Protein 1NLQ (pdb70)

Radius of gyration: 21.43 Å; Cα contacts (8 Å, |Δi|>4): 1561; chains: 5; bounding box: 57×50×55 Å

CATH classification: 2.60.120.340

Sequence (490 aa):
EESFYGVTLTAESDSVTWDVDEDYARGQKLVIKQILLGAEAKENEFNVVEVNTPKDSVQIPIAVLKAGETRAVNPDVEFYESKVTFKLIKGSGPVYIHGHNIKDDESFYGVTLTAESDSVTWDVRGQKLVIKQILLGAEAKENEFNVVEVNTPKDSVQIPIAVLKAGETRAVNPDVEFYESKVTFKLIKGSGPVYIHGHNIKESFYGVTLTAESDSVTWDVGQKLVIKQILLGAEAKENEFNVVEVNTPKDSVQIPIAVLKAGETRAVNPDVEFYESKVTFKLIKGSGPVYIHGHNIKESFYGVTLTAESDSVTWDGQKLVIKQILLGAEAKENEFNVVEVNTPKDSVQIPIAVLKAGETRAVNPDVEFYESKVTFKLIKGSGPVYIHGHNIESFYGVTLTAESDSVTWDVARGQKLVIKQILLGAEAKENEFNVVEVNTPKDSVQIPIAVLKAGETRAVNPDVEFYESKVTFKLIKGSGPVYIHGHNIK

InterPro domains:
  IPR004301 Nucleoplasmin family [PTHR22747] (3-138)
  IPR024057 Nucleoplasmin core domain [PF03066] (4-104)
  IPR036824 Nucleoplasmin core domain superfamily [SSF69203] (4-105)

Secondary structure (DSSP, 8-state):
-EEEEEEEE-STT-EEEE-TTSS--S--EEEEEEEEE-TTSPBT-EEEEEEEEGGGTEEEEEEEEEBTTBSEE---EEEESS-EEEEEEES---EEEEEEEE---/-EEEEEEE-STT-EEEE-----EEEEEEEEE-TTSPBT-EEEEEEEETGGGEEEEEEEEEBTTB-EE---EEEESS-EEEEEEES---EEEEEEEE-/-EEEEEEE-SSS-EEEE----EEEEEEEEE-TTSPBT-EEEEEEEEGGGTEEEEEEEEEBTTB-EE---EEE-SS-EEEEEEES---EEEEEEEE-/-EEEEEEE-STT-EEEE---EEEEEEEEE-TTSPTT-EEEEEEEETTTTEEEEEEEEETTTBSEE---EEEESS-EEEEEEES---EEEEEEE-/-EEEEEEE-STT-EEEE---TT-EEEEEEEEE-TTSPBT-EEEEEEEEGGGTEEEEEEEEEBTTBSEE---EEEES--EEEEEEES---EEEEEEEE-

Foldseek 3Di:
DKDKDKDKAFPVRFKDKDQVPPDDAFWKKWWWFKKFFDPPFDAAWWWWKWKDWVVVRGTGTQDIAGHPPHGMDTNRDMDINTMMMIGGPTGGTTMMIITMGGDHD/DFKDKDWAFPVRFKDKDQCPFKKWWWFKKFFDPPFDAQFWWWKWKAWPVVGGTGTQDIAHHPPHGMDTSRDMDTNTMMMIGRPGGGTGMMIITGMDD/DFKDKDKAFQVRFKDKDADCKKWWWFKKFWDPPFDAQFWWWKWKAAPVVGDTGTQDIAGHPPHGMDTSRDMDSGGMMMIGRPGGGTGMMIITDMDD/DFKDKDWAFQVRFKDKDPCKKWWWFKKFFDPPFDAQFWWWKWKAWVVVGDTGTQDIAHHPPHGMDTSRDMDRPTMMMIGRPGGGTGMMIITTMD/DWKDKDKAFQVRFKDKDDDAPFKKWWWFKKFWDPPFDAQFWWWKWKDWPVVPDIGTQDIAHHPPHGMDTSRDMDTGTMMMIGGPGGGTTMMIITTMDD

GO terms:
  GO:0035041 sperm DNA decondensation (P, IDA)
  GO:0005634 nucleus (C, IDA)
  GO:0005705 polytene chromosome interband (C, IDA)
  GO:0005730 nucleolus (C, IDA)
  GO:0005737 cytoplasm (C, IDA)
  GO:0042393 histone binding (F, IDA)
  GO:0006338 chromatin remodeling (P, IDA)
  GO:0042393 histone binding (F, TAS)
  GO:0005654 nucleoplasm (C, HDA)
  GO:0005515 protein binding (F, IPI)

Solvent-accessible surface area: 18515 Å² total; per-residue (Å²): 77,59,19,20,18,30,27,54,0,35,49,161,65,45,52,31,65,9,54,41,93,76,132,154,79,104,4,9,33,0,15,0,34,0,0,0,0,0,15,127,7,76,94,107,48,41,0,8,0,21,0,33,1,103,102,43,115,13,130,4,19,0,0,0,0,32,0,49,55,16,7,24,7,50,1,40,0,23,0,49,41,17,104,0,30,0,86,9,80,101,26,49,3,30,0,22,0,1,1,23,15,36,77,67,145,108,36,9,24,15,27,59,0,24,54,146,68,49,59,33,64,17,97,33,119,27,52,36,0,12,0,33,0,0,0,0,0,17,135,8,139,104,108,40,35,0,7,0,19,0,36,8,93,71,104,100,22,127,9,20,0,0,0,0,19,0,48,45,16,8,27,6,48,0,36,0,26,5,72,89,21,99,0,34,0,84,8,79,82,28,47,8,26,0,22,0,0,0,10,18,48,83,48,29,10,27,10,30,55,0,22,55,152,61,47,49,31,64,22,79,150,90,44,43,0,10,0,31,0,0,0,0,0,15,140,8,146,97,106,46,54,0,6,0,22,0,32,0,101,144,29,94,26,130,4,17,0,0,1,0,28,1,48,47,16,8,25,6,46,0,41,0,35,0,107,2,76,110,0,28,0,85,9,60,121,30,52,7,30,0,22,0,0,0,8,21,57,175,136,33,5,21,11,29,56,0,26,62,160,54,69,58,22,71,38,142,93,122,52,0,10,0,32,0,0,0,0,0,24,147,8,127,102,103,28,55,0,4,0,17,0,34,1,77,106,39,100,18,117,5,16,0,0,1,0,20,1,50,48,17,9,25,8,47,0,41,0,30,2,40,116,24,93,0,19,0,82,10,62,97,30,56,7,13,0,20,0,0,0,16,25,76,73,34,8,21,22,26,61,1,32,53,157,68,45,55,39,79,18,88,71,91,220,18,41,28,0,8,0,31,0,0,0,0,0,11,113,9,148,115,100,48,53,0,5,0,27,0,54,0,99,109,32,101,26,115,4,16,0,0,1,0,17,2,54,50,17,12,25,6,45,0,38,0,27,1,59,61,5,116,0,40,0,86,6,63,102,30,57,8,20,0,15,0,0,0,13,22,54,83

B-factor: mean 23.53, std 10.41, range [10.5, 61.67]

Structure (mmCIF, N/CA/C/O backbone):
data_1NLQ
#
_entry.id   1NLQ
#
_cell.length_a   57.608
_cell.length_b   60.089
_cell.length_c   73.426
_cell.angle_alpha   90.00
_cell.angle_beta   90.79
_cell.angle_gamma   90.00
#
_symmetry.space_group_name_H-M   'P 1 21 1'
#
loop_
_entity.id
_entity.type
_entity.pdbx_description
1 polymer 'Nucleoplasmin-like protein'
2 non-polymer 'MAGNESIUM ION'
3 water water
#
loop_
_atom_site.group_PDB
_atom_site.id
_atom_site.type_symbol
_atom_site.label_atom_id
_atom_site.label_alt_id
_atom_site.label_comp_id
_atom_site.label_asym_id
_atom_site.label_entity_id
_atom_site.label_seq_id
_atom_site.pdbx_PDB_ins_code
_atom_site.Cartn_x
_atom_site.Cartn_y
_atom_site.Cartn_z
_atom_site.occupancy
_atom_site.B_iso_or_equiv
_atom_site.auth_seq_id
_atom_site.auth_comp_id
_atom_site.auth_asym_id
_atom_site.auth_atom_id
_atom_site.pdbx_PDB_model_num
ATOM 1 N N . GLU A 1 3 ? -2.177 34.425 46.269 1.00 38.94 3 GLU A N 1
ATOM 2 C CA . GLU A 1 3 ? -2.610 33.520 45.168 1.00 38.94 3 GLU A CA 1
ATOM 3 C C . GLU A 1 3 ? -2.324 32.061 45.470 1.00 38.94 3 GLU A C 1
ATOM 4 O O . GLU A 1 3 ? -1.974 31.290 44.569 1.00 38.94 3 GLU A O 1
ATOM 5 N N . GLU A 1 4 ? -2.486 31.681 46.738 1.00 26.97 4 GLU A N 1
ATOM 6 C CA . GLU A 1 4 ? -2.245 30.312 47.182 1.00 26.97 4 GLU A CA 1
ATOM 7 C C . GLU A 1 4 ? -3.389 29.709 47.982 1.00 26.97 4 GLU A C 1
ATOM 8 O O . GLU A 1 4 ? -4.191 30.415 48.598 1.00 26.97 4 GLU A O 1
ATOM 14 N N . SER A 1 5 ? -3.433 28.385 47.980 1.00 20.49 5 SER A N 1
ATOM 15 C CA . SER A 1 5 ? -4.433 27.637 48.718 1.00 20.49 5 SER A CA 1
ATOM 16 C C . SER A 1 5 ? -3.756 26.398 49.284 1.00 20.49 5 SER A C 1
ATOM 17 O O . SER A 1 5 ? -2.860 25.825 48.661 1.00 20.49 5 SER A O 1
ATOM 20 N N . PHE A 1 6 ? -4.184 25.994 50.472 1.00 19.68 6 PHE A N 1
ATOM 21 C CA . PHE A 1 6 ? -3.635 24.813 51.116 1.00 19.68 6 PHE A CA 1
ATOM 22 C C . PHE A 1 6 ? -4.013 23.571 50.321 1.00 19.68 6 PHE A C 1
ATOM 23 O O . PHE A 1 6 ? -5.137 23.471 49.836 1.00 19.68 6 PHE A O 1
ATOM 31 N N . TYR A 1 7 ? -3.076 22.634 50.175 1.00 16.40 7 TYR A N 1
ATOM 32 C CA . TYR A 1 7 ? -3.348 21.396 49.453 1.00 16.40 7 TYR A CA 1
ATOM 33 C C . TYR A 1 7 ? -3.248 20.268 50.462 1.00 16.40 7 TYR A C 1
ATOM 34 O O . TYR A 1 7 ? -2.252 20.154 51.175 1.00 16.40 7 TYR A O 1
ATOM 43 N N . GLY A 1 8 ? -4.292 19.456 50.536 1.00 18.44 8 GLY A N 1
ATOM 44 C CA . GLY A 1 8 ? -4.300 18.337 51.452 1.00 18.44 8 GLY A CA 1
ATOM 45 C C . GLY A 1 8 ? -5.231 17.272 50.929 1.00 18.44 8 GLY A C 1
ATOM 46 O O . GLY A 1 8 ? -6.447 17.471 50.895 1.00 18.44 8 GLY A O 1
ATOM 47 N N . VAL A 1 9 ? -4.663 16.147 50.508 1.00 17.78 9 VAL A N 1
ATOM 48 C CA . VAL A 1 9 ? -5.451 15.036 49.982 1.00 17.78 9 VAL A CA 1
ATOM 49 C C . VAL A 1 9 ? -5.059 13.728 50.668 1.00 17.78 9 VAL A C 1
ATOM 50 O O . VAL A 1 9 ? -3.951 13.600 51.203 1.00 17.78 9 VAL A O 1
ATOM 54 N N . THR A 1 10 ? -5.976 12.767 50.657 1.00 22.87 10 THR A N 1
ATOM 55 C CA . THR A 1 10 ? -5.739 11.480 51.303 1.00 22.87 10 THR A CA 1
ATOM 56 C C . THR A 1 10 ? -5.808 10.325 50.304 1.00 22.87 10 THR A C 1
ATOM 57 O O . THR A 1 10 ? -6.636 10.330 49.388 1.00 22.87 10 THR A O 1
ATOM 61 N N . LEU A 1 11 ? -4.914 9.353 50.474 1.00 16.23 11 LEU A N 1
ATOM 62 C CA . LEU A 1 11 ? -4.876 8.170 49.625 1.00 16.23 11 LEU A CA 1
ATOM 63 C C . LEU A 1 11 ? -5.062 6.930 50.500 1.00 16.23 11 LEU A C 1
ATOM 64 O O . LEU A 1 11 ? -4.521 6.857 51.611 1.00 16.23 11 LEU A O 1
ATOM 69 N N . THR A 1 12 ? -5.835 5.971 49.995 1.00 19.86 12 THR A N 1
ATOM 70 C CA . THR A 1 12 ? -6.103 4.712 50.686 1.00 19.86 12 THR A CA 1
ATOM 71 C C . THR A 1 12 ? -6.168 3.602 49.640 1.00 19.86 12 THR A C 1
ATOM 72 O O . THR A 1 12 ? -6.149 3.868 48.436 1.00 19.86 12 THR A O 1
ATOM 76 N N . ALA A 1 13 ? -6.251 2.357 50.091 1.00 22.54 13 ALA A N 1
ATOM 77 C CA . ALA A 1 13 ? -6.328 1.236 49.158 1.00 22.54 13 ALA A CA 1
ATOM 78 C C . ALA A 1 13 ? -7.585 1.373 48.303 1.00 22.54 13 ALA A C 1
ATOM 79 O O . ALA A 1 13 ? -7.565 1.130 47.097 1.00 22.54 13 ALA A O 1
ATOM 81 N N . GLU A 1 14 ? -8.676 1.772 48.936 1.00 29.00 14 GLU A N 1
ATOM 82 C CA . GLU A 1 14 ? -9.949 1.914 48.251 1.00 29.00 14 GLU A CA 1
ATOM 83 C C . GLU A 1 14 ? -10.000 3.124 47.328 1.00 29.00 14 GLU A C 1
ATOM 84 O O . GLU A 1 14 ? -10.656 3.091 46.288 1.00 29.00 14 GLU A O 1
ATOM 90 N N . SER A 1 15 ? -9.308 4.189 47.719 1.00 23.37 15 SER A N 1
ATOM 91 C CA . SER A 1 15 ? -9.249 5.417 46.926 1.00 23.37 15 SER A CA 1
ATOM 92 C C . SER A 1 15 ? -7.759 5.745 46.808 1.00 23.37 15 SER A C 1
ATOM 93 O O . SER A 1 15 ? -7.254 6.659 47.473 1.00 23.37 15 SER A O 1
ATOM 96 N N . ASP A 1 16 ? -7.076 4.991 45.945 1.00 21.35 16 ASP A N 1
ATOM 97 C CA . ASP A 1 16 ? -5.630 5.086 45.751 1.00 21.35 16 ASP A CA 1
ATOM 98 C C . ASP A 1 16 ? -5.064 6.144 44.824 1.00 21.35 16 ASP A C 1
ATOM 99 O O . ASP A 1 16 ? -3.852 6.185 44.626 1.00 21.35 16 ASP A O 1
ATOM 104 N N . SER A 1 17 ? -5.907 7.003 44.261 1.00 23.11 17 SER A N 1
ATOM 105 C CA . SER A 1 17 ? -5.402 8.006 43.333 1.00 23.11 17 SER A CA 1
ATOM 106 C C . SER A 1 17 ? -6.029 9.383 43.493 1.00 23.11 17 SER A C 1
ATOM 107 O O . SER A 1 17 ? -7.202 9.508 43.844 1.00 23.11 17 SER A O 1
ATOM 110 N N . VAL A 1 18 ? -5.224 10.413 43.249 1.00 19.69 18 VAL A N 1
ATOM 111 C CA . VAL A 1 18 ? -5.662 11.803 43.313 1.00 19.69 18 VAL A CA 1
ATOM 112 C C . VAL A 1 18 ? -4.914 12.539 42.210 1.00 19.69 18 VAL A C 1
ATOM 113 O O . VAL A 1 18 ? -3.707 12.351 42.029 1.00 19.69 18 VAL A O 1
ATOM 117 N N . THR A 1 19 ? -5.639 13.347 41.447 1.00 22.67 19 THR A N 1
ATOM 118 C CA . THR A 1 19 ? -5.041 14.096 40.361 1.00 22.67 19 THR A CA 1
ATOM 119 C C . THR A 1 19 ? -5.163 15.593 40.587 1.00 22.67 19 THR A C 1
ATOM 120 O O . THR A 1 19 ? -6.202 16.087 41.027 1.00 22.67 19 THR A O 1
ATOM 124 N N . TRP A 1 20 ? -4.082 16.306 40.302 1.00 22.43 20 TRP A N 1
ATOM 125 C CA . TRP A 1 20 ? -4.063 17.756 40.423 1.00 22.43 20 TRP A CA 1
ATOM 126 C C . TRP A 1 20 ? -4.002 18.273 38.992 1.00 22.43 20 TRP A C 1
ATOM 127 O O . TRP A 1 20 ? -3.093 17.934 38.236 1.00 22.43 20 TRP A O 1
ATOM 138 N N . ASP A 1 21 ? -4.976 19.080 38.613 1.00 37.48 21 ASP A N 1
ATOM 139 C CA . ASP A 1 21 ? -4.984 19.616 37.263 1.00 37.48 21 ASP A CA 1
ATOM 140 C C . ASP A 1 21 ? -5.815 20.874 37.205 1.00 37.48 21 ASP A C 1
ATOM 141 O O . ASP A 1 21 ? -6.728 20.991 36.379 1.00 37.48 21 ASP A O 1
ATOM 146 N N . VAL A 1 22 ? -5.463 21.811 38.083 1.00 48.33 22 VAL A N 1
ATOM 147 C CA . VAL A 1 22 ? -6.121 23.102 38.210 1.00 48.33 22 VAL A CA 1
ATOM 148 C C . VAL A 1 22 ? -6.380 23.841 36.901 1.00 48.33 22 VAL A C 1
ATOM 149 O O . VAL A 1 22 ? -5.485 24.497 36.357 1.00 48.33 22 VAL A O 1
ATOM 153 N N . ASP A 1 23 ? -7.615 23.744 36.412 1.00 55.05 23 ASP A N 1
ATOM 154 C CA . ASP A 1 23 ? -8.007 24.424 35.187 1.00 55.05 23 ASP A CA 1
ATOM 155 C C . ASP A 1 23 ? -7.205 23.922 33.988 1.00 55.05 23 ASP A C 1
ATOM 156 O O . ASP A 1 23 ? -6.553 24.700 33.281 1.00 55.05 23 ASP A O 1
ATOM 161 N N . GLU A 1 24 ? -7.292 22.608 33.785 1.00 52.91 24 GLU A N 1
ATOM 162 C CA . GLU A 1 24 ? -6.636 21.872 32.705 1.00 52.91 24 GLU A CA 1
ATOM 163 C C . GLU A 1 24 ? -5.680 22.654 31.808 1.00 52.91 24 GLU A C 1
ATOM 164 O O . GLU A 1 24 ? -4.553 22.944 32.210 1.00 52.91 24 GLU A O 1
ATOM 166 N N . ASP A 1 25 ? -6.117 23.000 30.600 1.00 48.44 25 ASP A N 1
ATOM 167 C CA . ASP A 1 25 ? -5.240 23.716 29.692 1.00 48.44 25 ASP A CA 1
ATOM 168 C C . ASP A 1 25 ? -5.385 25.231 29.662 1.00 48.44 25 ASP A C 1
ATOM 169 O O . ASP A 1 25 ? -6.288 25.798 29.043 1.00 48.44 25 ASP A O 1
ATOM 174 N N . TYR A 1 26 ? -4.453 25.860 30.363 1.00 34.24 26 TYR A N 1
ATOM 175 C CA . TYR A 1 26 ? -4.295 27.298 30.503 1.00 34.24 26 TYR A CA 1
ATOM 176 C C . TYR A 1 26 ? -3.037 27.346 31.332 1.00 34.24 26 TYR A C 1
ATOM 177 O O . TYR A 1 26 ? -2.989 26.782 32.428 1.00 34.24 26 TYR A O 1
ATOM 186 N N . ALA A 1 27 ? -2.007 27.973 30.788 1.00 23.16 27 ALA A N 1
ATOM 187 C CA . ALA A 1 27 ? -0.740 28.072 31.484 1.00 23.16 27 ALA A CA 1
ATOM 188 C C . ALA A 1 27 ? -0.600 29.453 32.095 1.00 23.16 27 ALA A C 1
ATOM 189 O O . ALA A 1 27 ? -0.238 30.406 31.416 1.00 23.16 27 ALA A O 1
ATOM 191 N N . ARG A 1 28 ? -0.907 29.570 33.379 1.00 20.42 28 ARG A N 1
ATOM 192 C CA . ARG A 1 28 ? -0.781 30.865 34.027 1.00 20.42 28 ARG A CA 1
ATOM 193 C C . ARG A 1 28 ? 0.217 30.836 35.177 1.00 20.42 28 ARG A C 1
ATOM 194 O O . ARG A 1 28 ? 0.177 31.671 36.077 1.00 20.42 28 ARG A O 1
ATOM 202 N N . GLY A 1 29 ? 1.121 29.866 35.137 1.00 20.58 29 GLY A N 1
ATOM 203 C CA . GLY A 1 29 ? 2.139 29.773 36.169 1.00 20.58 29 GLY A CA 1
ATOM 204 C C . GLY A 1 29 ? 1.748 28.963 37.384 1.00 20.58 29 GLY A C 1
ATOM 205 O O . GLY A 1 29 ? 2.442 28.997 38.404 1.00 20.58 29 GLY A O 1
ATOM 206 N N . GLN A 1 30 ? 0.649 28.227 37.295 1.00 19.53 30 GLN A N 1
ATOM 207 C CA . GLN A 1 30 ? 0.232 27.430 38.436 1.00 19.53 30 GLN A CA 1
ATOM 208 C C . GLN A 1 30 ? 1.292 26.404 38.808 1.00 19.53 30 GLN A C 1
ATOM 209 O O . GLN A 1 30 ? 1.901 25.776 37.943 1.00 19.53 30 GLN A O 1
ATOM 215 N N . LYS A 1 31 ? 1.517 26.249 40.108 1.00 18.63 31 LYS A N 1
ATOM 216 C CA . LYS A 1 31 ? 2.506 25.306 40.607 1.00 18.63 31 LYS A CA 1
ATOM 217 C C . LYS A 1 31 ? 2.010 24.612 41.861 1.00 18.63 31 LYS A C 1
ATOM 218 O O . LYS A 1 31 ? 1.401 25.235 42.724 1.00 18.63 31 LYS A O 1
ATOM 224 N N . LEU A 1 32 ? 2.277 23.317 41.948 1.00 16.65 32 LEU A N 1
ATOM 225 C CA . LEU A 1 32 ? 1.896 22.536 43.115 1.00 16.65 32 LEU A CA 1
ATOM 226 C C . LEU A 1 32 ? 3.176 22.194 43.859 1.00 16.65 32 LEU A C 1
ATOM 227 O O . LEU A 1 32 ? 4.086 21.583 43.297 1.00 16.65 32 LEU A O 1
ATOM 232 N N . VAL A 1 33 ? 3.262 22.602 45.119 1.00 16.67 33 VAL A N 1
ATOM 233 C CA . VAL A 1 33 ? 4.443 22.318 45.913 1.00 16.67 33 VAL A CA 1
ATOM 234 C C . VAL A 1 33 ? 4.053 21.280 46.948 1.00 16.67 33 VAL A C 1
ATOM 235 O O . VAL A 1 33 ? 3.124 21.496 47.715 1.00 16.67 33 VAL A O 1
ATOM 239 N N . ILE A 1 34 ? 4.742 20.149 46.954 1.00 14.63 34 ILE A N 1
ATOM 240 C CA . ILE A 1 34 ? 4.428 19.109 47.925 1.00 14.63 34 ILE A CA 1
ATOM 241 C C . ILE A 1 34 ? 5.427 19.191 49.063 1.00 14.63 34 ILE A C 1
ATOM 242 O O . ILE A 1 34 ? 6.613 18.923 48.880 1.00 14.63 34 ILE A O 1
ATOM 247 N N . LYS A 1 35 ? 4.932 19.568 50.240 1.00 13.33 35 LYS A N 1
ATOM 248 C CA . LYS A 1 35 ? 5.773 19.744 51.415 1.00 13.33 35 LYS A CA 1
ATOM 249 C C . LYS A 1 35 ? 5.936 18.532 52.305 1.00 13.33 35 LYS A C 1
ATOM 250 O O . LYS A 1 35 ? 7.019 18.289 52.823 1.00 13.33 35 LYS A O 1
ATOM 256 N N . GLN A 1 36 ? 4.858 17.787 52.494 1.00 13.30 36 GLN A N 1
ATOM 257 C CA . GLN A 1 36 ? 4.889 16.635 53.380 1.00 13.30 36 GLN A CA 1
ATOM 258 C C . GLN A 1 36 ? 3.954 15.513 52.944 1.00 13.30 36 GLN A C 1
ATOM 259 O O . GLN A 1 36 ? 2.869 15.754 52.419 1.00 13.30 36 GLN A O 1
ATOM 265 N N . ILE A 1 37 ? 4.413 14.278 53.133 1.00 13.21 37 ILE A N 1
ATOM 266 C CA . ILE A 1 37 ? 3.623 13.090 52.829 1.00 13.21 37 ILE A CA 1
ATOM 267 C C . ILE A 1 37 ? 3.725 12.318 54.130 1.00 13.21 37 ILE A C 1
ATOM 268 O O . ILE A 1 37 ? 4.805 11.892 54.536 1.00 13.21 37 ILE A O 1
ATOM 273 N N . LEU A 1 38 ? 2.578 12.160 54.775 1.00 15.15 38 LEU A N 1
ATOM 274 C CA . LEU A 1 38 ? 2.483 11.555 56.090 1.00 15.15 38 LEU A CA 1
ATOM 275 C C . LEU A 1 38 ? 1.659 10.279 56.152 1.00 15.15 38 LEU A C 1
ATOM 276 O O . LEU A 1 38 ? 0.588 10.199 55.552 1.00 15.15 38 LEU A O 1
ATOM 281 N N . LEU A 1 39 ? 2.168 9.292 56.889 1.00 13.91 39 LEU A N 1
ATOM 282 C CA . LEU A 1 39 ? 1.491 8.011 57.046 1.00 13.91 39 LEU A CA 1
ATOM 283 C C . LEU A 1 39 ? 0.509 8.072 58.221 1.00 13.91 39 LEU A C 1
ATOM 284 O O . LEU A 1 39 ? 0.868 8.478 59.319 1.00 13.91 39 LEU A O 1
ATOM 289 N N . GLY A 1 40 ? -0.731 7.661 57.979 1.00 14.67 40 GLY A N 1
ATOM 290 C CA . GLY A 1 40 ? -1.736 7.687 59.033 1.00 14.67 40 GLY A CA 1
ATOM 291 C C . GLY A 1 40 ? -1.440 6.769 60.204 1.00 14.67 40 GLY A C 1
ATOM 292 O O . GLY A 1 40 ? -0.797 5.731 60.049 1.00 14.67 40 GLY A O 1
ATOM 293 N N . ALA A 1 41 ? -1.932 7.149 61.379 1.00 17.08 41 ALA A N 1
ATOM 294 C CA . ALA A 1 41 ? -1.725 6.375 62.599 1.00 17.08 41 ALA A CA 1
ATOM 295 C C . ALA A 1 41 ? -2.253 4.940 62.514 1.00 17.08 41 ALA A C 1
ATOM 296 O O . ALA A 1 41 ? -1.722 4.044 63.160 1.00 17.08 41 ALA A O 1
ATOM 298 N N . GLU A 1 42 ? -3.288 4.726 61.710 1.00 19.30 42 GLU A N 1
ATOM 299 C CA . GLU A 1 42 ? -3.883 3.398 61.558 1.00 19.30 42 GLU A CA 1
ATOM 300 C C . GLU A 1 42 ? -3.117 2.475 60.616 1.00 19.30 42 GLU A C 1
ATOM 301 O O . GLU A 1 42 ? -3.453 1.291 60.507 1.00 19.30 42 GLU A O 1
ATOM 307 N N . ALA A 1 43 ? -2.105 2.999 59.927 1.00 18.54 43 ALA A N 1
ATOM 308 C CA . ALA A 1 43 ? -1.335 2.173 59.001 1.00 18.54 43 ALA A CA 1
ATOM 309 C C . ALA A 1 43 ? -0.724 0.975 59.721 1.00 18.54 43 ALA A C 1
ATOM 310 O O . ALA A 1 43 ? -0.095 1.121 60.766 1.00 18.54 43 ALA A O 1
ATOM 312 N N . LYS A 1 44 ? -0.915 -0.207 59.146 1.00 23.04 44 LYS A N 1
ATOM 313 C CA . LYS A 1 44 ? -0.408 -1.441 59.715 1.00 23.04 44 LYS A CA 1
ATOM 314 C C . LYS A 1 44 ? 1.088 -1.338 59.932 1.00 23.04 44 LYS A C 1
ATOM 315 O O . LYS A 1 44 ? 1.826 -0.888 59.054 1.00 23.04 44 LYS A O 1
ATOM 321 N N . GLU A 1 45 ? 1.535 -1.770 61.104 1.00 26.39 45 GLU A N 1
ATOM 322 C CA . GLU A 1 45 ? 2.949 -1.713 61.432 1.00 26.39 45 GLU A CA 1
ATOM 323 C C . GLU A 1 45 ? 3.763 -2.579 60.464 1.00 26.39 45 GLU A C 1
ATOM 324 O O . GLU A 1 45 ? 3.359 -3.689 60.112 1.00 26.39 45 GLU A O 1
ATOM 330 N N . ASN A 1 46 ? 4.903 -2.050 60.024 1.00 27.05 46 ASN A N 1
ATOM 331 C CA . ASN A 1 46 ? 5.811 -2.743 59.107 1.00 27.05 46 ASN A CA 1
ATOM 332 C C . ASN A 1 46 ? 5.357 -2.916 57.664 1.00 27.05 46 ASN A C 1
ATOM 333 O O . ASN A 1 46 ? 6.016 -3.619 56.897 1.00 27.05 46 ASN A O 1
ATOM 338 N N . GLU A 1 47 ? 4.245 -2.290 57.292 1.00 20.22 47 GLU A N 1
ATOM 339 C CA . GLU A 1 47 ? 3.756 -2.382 55.930 1.00 20.22 47 GLU A CA 1
ATOM 340 C C . GLU A 1 47 ? 4.222 -1.187 55.115 1.00 20.22 47 GLU A C 1
ATOM 341 O O . GLU A 1 47 ? 3.939 -0.036 55.451 1.00 20.22 47 GLU A O 1
ATOM 347 N N . PHE A 1 48 ? 4.938 -1.464 54.035 1.00 17.49 48 PHE A N 1
ATOM 348 C CA . PHE A 1 48 ? 5.415 -0.394 53.183 1.00 17.49 48 PHE A CA 1
ATOM 349 C C . PHE A 1 48 ? 4.268 0.274 52.457 1.00 17.49 48 PHE A C 1
ATOM 350 O O . PHE A 1 48 ? 3.386 -0.389 51.911 1.00 17.49 48 PHE A O 1
ATOM 358 N N . ASN A 1 49 ? 4.286 1.600 52.470 1.00 16.68 49 ASN A N 1
ATOM 359 C CA . ASN A 1 49 ? 3.285 2.402 51.787 1.00 16.68 49 ASN A CA 1
ATOM 360 C C . ASN A 1 49 ? 4.079 3.271 50.836 1.00 16.68 49 ASN A C 1
ATOM 361 O O . ASN A 1 49 ? 4.930 4.046 51.262 1.00 16.68 49 ASN A O 1
ATOM 366 N N . VAL A 1 50 ? 3.803 3.128 49.546 1.00 15.38 50 VAL A N 1
ATOM 367 C CA . VAL A 1 50 ? 4.529 3.865 48.526 1.00 15.38 50 VAL A CA 1
ATOM 368 C C . VAL A 1 50 ? 3.613 4.713 47.663 1.00 15.38 50 VAL A C 1
ATOM 369 O O . VAL A 1 50 ? 2.622 4.220 47.126 1.00 15.38 50 VAL A O 1
ATOM 373 N N . VAL A 1 51 ? 3.953 5.992 47.546 1.00 15.60 51 VAL A N 1
ATOM 374 C CA . VAL A 1 51 ? 3.190 6.928 46.733 1.00 15.60 51 VAL A CA 1
ATOM 375 C C . VAL A 1 51 ? 4.017 7.219 45.492 1.00 15.60 51 VAL A C 1
ATOM 376 O O . VAL A 1 51 ? 5.195 7.541 45.584 1.00 15.60 51 VAL A O 1
ATOM 380 N N . GLU A 1 52 ? 3.400 7.082 44.331 1.00 17.22 52 GLU A N 1
ATOM 381 C CA . GLU A 1 52 ? 4.088 7.330 43.078 1.00 17.22 52 GLU A CA 1
ATOM 382 C C . GLU A 1 52 ? 3.496 8.569 42.438 1.00 17.22 52 GLU A C 1
ATOM 383 O O . GLU A 1 52 ? 2.279 8.751 42.445 1.00 17.22 52 GLU A O 1
ATOM 389 N N . VAL A 1 53 ? 4.347 9.431 41.897 1.00 17.29 53 VAL A N 1
ATOM 390 C CA . VAL A 1 53 ? 3.858 10.633 41.248 1.00 17.29 53 VAL A CA 1
ATOM 391 C C . VAL A 1 53 ? 3.954 10.425 39.740 1.00 17.29 53 VAL A C 1
ATOM 392 O O . VAL A 1 53 ? 4.892 9.801 39.248 1.00 17.29 53 VAL A O 1
ATOM 396 N N . ASN A 1 54 ? 2.955 10.927 39.019 1.00 21.35 54 ASN A N 1
ATOM 397 C CA . ASN A 1 54 ? 2.918 10.796 37.570 1.00 21.35 54 ASN A CA 1
ATOM 398 C C . ASN A 1 54 ? 2.662 12.128 36.891 1.00 21.35 54 ASN A C 1
ATOM 399 O O . ASN A 1 54 ? 1.733 12.846 37.243 1.00 21.35 54 ASN A O 1
ATOM 404 N N . THR A 1 55 ? 3.494 12.458 35.917 1.00 28.30 55 THR A N 1
ATOM 405 C CA . THR A 1 55 ? 3.312 13.683 35.158 1.00 28.30 55 THR A CA 1
ATOM 406 C C . THR A 1 55 ? 3.670 13.367 33.717 1.00 28.30 55 THR A C 1
ATOM 407 O O . THR A 1 55 ? 4.823 13.100 33.402 1.00 28.30 55 THR A O 1
ATOM 411 N N . PRO A 1 56 ? 2.676 13.385 32.820 1.00 43.26 56 PRO A N 1
ATOM 412 C CA . PRO A 1 56 ? 2.966 13.085 31.413 1.00 43.26 56 PRO A CA 1
ATOM 413 C C . PRO A 1 56 ? 3.953 14.098 30.852 1.00 43.26 56 PRO A C 1
ATOM 414 O O . PRO A 1 56 ? 4.916 13.741 30.161 1.00 43.26 56 PRO A O 1
ATOM 418 N N . LYS A 1 57 ? 3.694 15.361 31.175 1.00 43.27 57 LYS A N 1
ATOM 419 C CA . LYS A 1 57 ? 4.499 16.496 30.742 1.00 43.27 57 LYS A CA 1
ATOM 420 C C . LYS A 1 57 ? 6.002 16.239 30.738 1.00 43.27 57 LYS A C 1
ATOM 421 O O . LYS A 1 57 ? 6.729 16.809 29.920 1.00 43.27 57 LYS A O 1
ATOM 427 N N . ASP A 1 58 ? 6.468 15.382 31.643 1.00 46.45 58 ASP A N 1
ATOM 428 C CA . ASP A 1 58 ? 7.891 15.076 31.730 1.00 46.45 58 ASP A CA 1
ATOM 429 C C . ASP A 1 58 ? 8.226 13.581 31.753 1.00 46.45 58 ASP A C 1
ATOM 430 O O . ASP A 1 58 ? 9.258 13.180 32.312 1.00 46.45 58 ASP A O 1
ATOM 435 N N . SER A 1 59 ? 7.375 12.762 31.134 1.00 40.77 59 SER A N 1
ATOM 436 C CA . SER A 1 59 ? 7.586 11.317 31.099 1.00 40.77 59 SER A CA 1
ATOM 437 C C . SER A 1 59 ? 7.983 10.868 32.496 1.00 40.77 59 SER A C 1
ATOM 438 O O . SER A 1 59 ? 8.853 10.000 32.676 1.00 40.77 59 SER A O 1
ATOM 441 N N . VAL A 1 60 ? 7.336 11.488 33.477 1.00 25.69 60 VAL A N 1
ATOM 442 C CA . VAL A 1 60 ? 7.599 11.226 34.878 1.00 25.69 60 VAL A CA 1
ATOM 443 C C . VAL A 1 60 ? 6.661 10.232 35.548 1.00 25.69 60 VAL A C 1
ATOM 444 O O . VAL A 1 60 ? 5.439 10.376 35.516 1.00 25.69 60 VAL A O 1
ATOM 448 N N . GLN A 1 61 ? 7.272 9.212 36.138 1.00 20.61 61 GLN A N 1
ATOM 449 C CA . GLN A 1 61 ? 6.587 8.176 36.894 1.00 20.61 61 GLN A CA 1
ATOM 450 C C . GLN A 1 61 ? 7.646 7.643 37.847 1.00 20.61 61 GLN A C 1
ATOM 451 O O . GLN A 1 61 ? 8.564 6.918 37.443 1.00 20.61 61 GLN A O 1
ATOM 457 N N . ILE A 1 62 ? 7.515 8.006 39.117 1.00 16.46 62 ILE A N 1
ATOM 458 C CA . ILE A 1 62 ? 8.499 7.603 40.106 1.00 16.46 62 ILE A CA 1
ATOM 459 C C . ILE A 1 62 ? 7.943 7.763 41.519 1.00 16.46 62 ILE A C 1
ATOM 460 O O . ILE A 1 62 ? 7.178 8.686 41.783 1.00 16.46 62 ILE A O 1
ATOM 465 N N . PRO A 1 63 ? 8.302 6.847 42.436 1.00 15.45 63 PRO A N 1
ATOM 466 C CA . PRO A 1 63 ? 7.813 6.946 43.818 1.00 15.45 63 PRO A CA 1
ATOM 467 C C . PRO A 1 63 ? 8.383 8.218 44.461 1.00 15.45 63 PRO A C 1
ATOM 468 O O . PRO A 1 63 ? 9.562 8.529 44.271 1.00 15.45 63 PRO A O 1
ATOM 472 N N . ILE A 1 64 ? 7.558 8.961 45.200 1.00 13.43 64 ILE A N 1
ATOM 473 C CA . ILE A 1 64 ? 8.045 10.170 45.857 1.00 13.43 64 ILE A CA 1
ATOM 474 C C . ILE A 1 64 ? 7.986 10.028 47.365 1.00 13.43 64 ILE A C 1
ATOM 475 O O . ILE A 1 64 ? 8.405 10.918 48.109 1.00 13.43 64 ILE A O 1
ATOM 480 N N . ALA A 1 65 ? 7.472 8.891 47.810 1.00 13.21 65 ALA A N 1
ATOM 481 C CA . ALA A 1 65 ? 7.373 8.603 49.231 1.00 13.21 65 ALA A CA 1
ATOM 482 C C . ALA A 1 65 ? 7.370 7.099 49.494 1.00 13.21 65 ALA A C 1
ATOM 483 O O . ALA A 1 65 ? 6.678 6.344 48.818 1.00 13.21 65 ALA A O 1
ATOM 485 N N . VAL A 1 66 ? 8.176 6.673 50.456 1.00 13.41 66 VAL A N 1
ATOM 486 C CA . VAL A 1 66 ? 8.228 5.280 50.884 1.00 13.41 66 VAL A CA 1
ATOM 487 C C . VAL A 1 66 ? 8.107 5.419 52.394 1.00 13.41 66 VAL A C 1
ATOM 488 O O . VAL A 1 66 ? 9.017 5.935 53.044 1.00 13.41 66 VAL A O 1
ATOM 492 N N . LEU A 1 67 ? 6.973 4.990 52.941 1.00 15.23 67 LEU A N 1
ATOM 493 C CA . LEU A 1 67 ? 6.712 5.096 54.371 1.00 15.23 67 LEU A CA 1
ATOM 494 C C . LEU A 1 67 ? 6.432 3.724 54.977 1.00 15.23 67 LEU A C 1
ATOM 495 O O . LEU A 1 67 ? 6.035 2.791 54.280 1.00 15.23 67 LEU A O 1
ATOM 500 N N . LYS A 1 68 ? 6.652 3.605 56.281 1.00 16.07 68 LYS A N 1
ATOM 501 C CA . LYS A 1 68 ? 6.393 2.350 56.978 1.00 16.07 68 LYS A CA 1
ATOM 502 C C . LYS A 1 68 ? 6.322 2.590 58.478 1.00 16.07 68 LYS A C 1
ATOM 503 O O . LYS A 1 68 ? 7.268 3.093 59.078 1.00 16.07 68 LYS A O 1
ATOM 509 N N . ALA A 1 69 ? 5.183 2.245 59.072 1.00 17.60 69 ALA A N 1
ATOM 510 C CA . ALA A 1 69 ? 4.989 2.407 60.509 1.00 17.60 69 ALA A CA 1
ATOM 511 C C . ALA A 1 69 ? 6.112 1.674 61.238 1.00 17.60 69 ALA A C 1
ATOM 512 O O . ALA A 1 69 ? 6.357 0.495 60.988 1.00 17.60 69 ALA A O 1
ATOM 514 N N . GLY A 1 70 ? 6.792 2.377 62.136 1.00 22.70 70 GLY A N 1
ATOM 515 C CA . GLY A 1 70 ? 7.893 1.773 62.867 1.00 22.70 70 GLY A CA 1
ATOM 516 C C . GLY A 1 70 ? 9.248 2.212 62.339 1.00 22.70 70 GLY A C 1
ATOM 517 O O . GLY A 1 70 ? 10.262 2.098 63.036 1.00 22.70 70 GLY A O 1
ATOM 518 N N . GLU A 1 71 ? 9.279 2.726 61.112 1.00 19.44 71 GLU A N 1
ATOM 519 C CA . GLU A 1 71 ? 10.528 3.178 60.511 1.00 19.44 71 GLU A CA 1
ATOM 520 C C . GLU A 1 71 ? 10.472 4.611 59.973 1.00 19.44 71 GLU A C 1
ATOM 521 O O . GLU A 1 71 ? 11.273 5.470 60.353 1.00 19.44 71 GLU A O 1
ATOM 527 N N . THR A 1 72 ? 9.526 4.868 59.078 1.00 14.90 72 THR A N 1
ATOM 528 C CA . THR A 1 72 ? 9.415 6.187 58.465 1.00 14.90 72 THR A CA 1
ATOM 529 C C . THR A 1 72 ? 7.963 6.656 58.488 1.00 14.90 72 THR A C 1
ATOM 530 O O . THR A 1 72 ? 7.121 6.172 57.728 1.00 14.90 72 THR A O 1
ATOM 534 N N . ARG A 1 73 ? 7.680 7.617 59.360 1.00 14.63 73 ARG A N 1
ATOM 535 C CA . ARG A 1 73 ? 6.333 8.146 59.522 1.00 14.63 73 ARG A CA 1
ATOM 536 C C . ARG A 1 73 ? 5.996 9.208 58.483 1.00 14.63 73 ARG A C 1
ATOM 537 O O . ARG A 1 73 ? 4.831 9.407 58.140 1.00 14.63 73 ARG A O 1
ATOM 545 N N . ALA A 1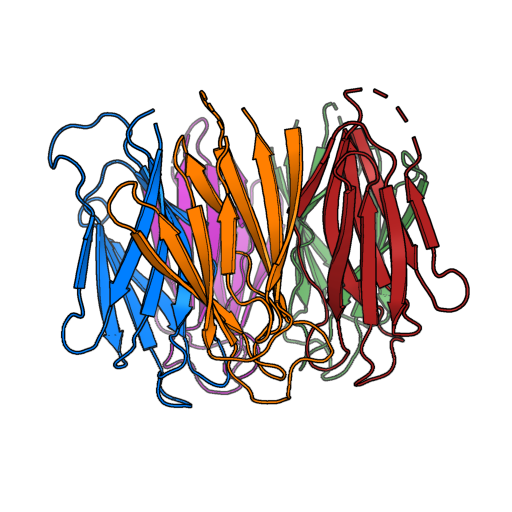 74 ? 7.019 9.877 57.969 1.00 14.55 74 ALA A N 1
ATOM 546 C CA . ALA A 1 74 ? 6.783 10.930 56.997 1.00 14.55 74 ALA A CA 1
ATOM 547 C C . ALA A 1 74 ? 8.022 11.326 56.213 1.00 14.55 74 ALA A C 1
ATOM 548 O O . ALA A 1 74 ? 9.147 11.061 56.622 1.00 14.55 74 ALA A O 1
ATOM 550 N N . VAL A 1 75 ? 7.793 11.938 55.059 1.00 14.49 75 VAL A N 1
ATOM 551 C CA . VAL A 1 75 ? 8.875 12.465 54.242 1.00 14.49 75 VAL A CA 1
ATOM 552 C C . VAL A 1 75 ? 8.487 13.902 53.892 1.00 14.49 75 VAL A C 1
ATOM 553 O O . VAL A 1 75 ? 7.305 14.265 53.889 1.00 14.49 75 VAL A O 1
ATOM 557 N N . ASN A 1 76 ? 9.490 14.724 53.625 1.00 15.10 76 ASN A N 1
ATOM 558 C CA . ASN A 1 76 ? 9.273 16.125 53.286 1.00 15.10 76 ASN A CA 1
ATOM 559 C C . ASN A 1 76 ? 9.970 16.370 51.962 1.00 15.10 76 ASN A C 1
ATOM 560 O O . ASN A 1 76 ? 11.076 16.893 51.914 1.00 15.10 76 ASN A O 1
ATOM 565 N N . PRO A 1 77 ? 9.320 15.990 50.858 1.00 15.76 77 PRO A N 1
ATOM 566 C CA . PRO A 1 77 ? 9.899 16.161 49.523 1.00 15.76 77 PRO A CA 1
ATOM 567 C C . PRO A 1 77 ? 10.282 17.591 49.158 1.00 15.76 77 PRO A C 1
ATOM 568 O O . PRO A 1 77 ? 11.400 17.854 48.701 1.00 15.76 77 PRO A O 1
ATOM 572 N N . ASP A 1 78 ? 9.347 18.512 49.374 1.00 15.19 78 ASP A N 1
ATOM 573 C CA . ASP A 1 78 ? 9.532 19.915 49.029 1.00 15.19 78 ASP A CA 1
ATOM 574 C C . ASP A 1 78 ? 9.799 20.001 47.535 1.00 15.19 78 ASP A C 1
ATOM 575 O O . ASP A 1 78 ? 10.658 20.751 47.080 1.00 15.19 78 ASP A O 1
ATOM 580 N N . VAL A 1 79 ? 9.056 19.205 46.774 1.00 15.24 79 VAL A N 1
ATOM 581 C CA . VAL A 1 79 ? 9.204 19.203 45.330 1.00 15.24 79 VAL A CA 1
ATOM 582 C C . VAL A 1 79 ? 8.085 20.007 44.704 1.00 15.24 79 VAL A C 1
ATOM 583 O O . VAL A 1 79 ? 7.061 20.258 45.333 1.00 15.24 79 VAL A O 1
ATOM 587 N N . GLU A 1 80 ? 8.288 20.436 43.465 1.00 17.43 80 GLU A N 1
ATOM 588 C CA . GLU A 1 80 ? 7.264 21.198 42.782 1.00 17.43 80 GLU A CA 1
ATOM 589 C C . GLU A 1 80 ? 6.965 20.721 41.380 1.00 17.43 80 GLU A C 1
ATOM 590 O O . GLU A 1 80 ? 7.815 20.151 40.697 1.00 17.43 80 GLU A O 1
ATOM 596 N N . PHE A 1 81 ? 5.727 20.957 40.973 1.00 16.03 81 PHE A N 1
ATOM 597 C CA . PHE A 1 81 ? 5.241 20.582 39.659 1.00 16.03 81 PHE A CA 1
ATOM 598 C C . PHE A 1 81 ? 4.650 21.851 39.065 1.00 16.03 81 PHE A C 1
ATOM 599 O O . PHE A 1 81 ? 3.715 22.437 39.607 1.00 16.03 81 PHE A O 1
ATOM 607 N N . TYR A 1 82 ? 5.213 22.272 37.942 1.00 19.82 82 TYR A N 1
ATOM 608 C CA . TYR A 1 82 ? 4.804 23.504 37.292 1.00 19.82 82 TYR A CA 1
ATOM 609 C C . TYR A 1 82 ? 3.931 23.261 36.070 1.00 19.82 82 TYR A C 1
ATOM 610 O O . TYR A 1 82 ? 4.244 22.419 35.233 1.00 19.82 82 TYR A O 1
ATOM 619 N N . GLU A 1 83 ? 2.831 23.997 35.989 1.00 20.71 83 GLU A N 1
ATOM 620 C CA . GLU A 1 83 ? 1.914 23.898 34.855 1.00 20.71 83 GLU A CA 1
ATOM 621 C C . GLU A 1 83 ? 1.842 22.505 34.267 1.00 20.71 83 GLU A C 1
ATOM 622 O O . GLU A 1 83 ? 2.199 22.291 33.103 1.00 20.71 83 GLU A O 1
ATOM 628 N N . SER A 1 84 ? 1.390 21.546 35.063 1.00 26.51 84 SER A N 1
ATOM 629 C CA . SER A 1 84 ? 1.286 20.189 34.568 1.00 26.51 84 SER A CA 1
ATOM 630 C C . SER A 1 84 ? 0.258 19.399 35.351 1.00 26.51 84 SER A C 1
ATOM 631 O O . SER A 1 84 ? -0.068 19.732 36.491 1.00 26.51 84 SER A O 1
ATOM 634 N N . LYS A 1 85 ? -0.286 18.376 34.711 1.00 28.10 85 LYS A N 1
ATOM 635 C CA . LYS A 1 85 ? -1.263 17.520 35.354 1.00 28.10 85 LYS A CA 1
ATOM 636 C C . LYS A 1 85 ? -0.474 16.509 36.174 1.00 28.10 85 LYS A C 1
ATOM 637 O O . LYS A 1 85 ? 0.362 15.776 35.632 1.00 28.10 85 LYS A O 1
ATOM 643 N N . VAL A 1 86 ? -0.732 16.468 37.476 1.00 21.26 86 VAL A N 1
ATOM 644 C CA . VAL A 1 86 ? -0.010 15.543 38.337 1.00 21.26 86 VAL A CA 1
ATOM 645 C C . VAL A 1 86 ? -0.916 14.542 39.034 1.00 21.26 86 VAL A C 1
ATOM 646 O O . VAL A 1 86 ? -1.904 14.916 39.652 1.00 21.26 86 VAL A O 1
ATOM 650 N N . THR A 1 87 ? -0.575 13.262 38.940 1.00 17.69 87 THR A N 1
ATOM 651 C CA . THR A 1 87 ? -1.385 12.251 39.602 1.00 17.69 87 THR A CA 1
ATOM 652 C C . THR A 1 87 ? -0.563 11.491 40.639 1.00 17.69 87 THR A C 1
ATOM 653 O O . THR A 1 87 ? 0.517 10.997 40.331 1.00 17.69 87 THR A O 1
ATOM 657 N N . PHE A 1 88 ? -1.077 11.411 41.866 1.00 20.75 88 PHE A N 1
ATOM 658 C CA . PHE A 1 88 ? -0.400 10.698 42.951 1.00 20.75 88 PHE A CA 1
ATOM 659 C C . PHE A 1 88 ? -1.138 9.390 43.153 1.00 20.75 88 PHE A C 1
ATOM 660 O O . PHE A 1 88 ? -2.367 9.380 43.235 1.00 20.75 88 PHE A O 1
ATOM 668 N N . LYS A 1 89 ? -0.407 8.287 43.227 1.00 17.37 89 LYS A N 1
ATOM 669 C CA . LYS A 1 89 ? -1.064 7.003 43.415 1.00 17.37 89 LYS A CA 1
ATOM 670 C C . LYS A 1 89 ? -0.404 6.154 44.481 1.00 17.37 89 LYS A C 1
ATOM 671 O O . LYS A 1 89 ? 0.816 6.078 44.549 1.00 17.37 89 LYS A O 1
ATOM 677 N N . LEU A 1 90 ? -1.224 5.515 45.311 1.00 21.09 90 LEU A N 1
ATOM 678 C CA . LEU A 1 90 ? -0.721 4.639 46.360 1.00 21.09 90 LEU A CA 1
ATOM 679 C C . LEU A 1 90 ? -0.529 3.283 45.687 1.00 21.09 90 LEU A C 1
ATOM 680 O O . LEU A 1 90 ? -1.469 2.498 45.577 1.00 21.09 90 LEU A O 1
ATOM 685 N N . ILE A 1 91 ? 0.691 3.020 45.226 1.00 16.68 91 ILE A N 1
ATOM 686 C CA . ILE A 1 91 ? 0.990 1.774 44.520 1.00 16.68 91 ILE A CA 1
ATOM 687 C C . ILE A 1 91 ? 1.375 0.589 45.411 1.00 16.68 91 ILE A C 1
ATOM 688 O O . ILE A 1 91 ? 1.573 -0.528 44.915 1.00 16.68 91 ILE A O 1
ATOM 693 N N . LYS A 1 92 ? 1.489 0.831 46.717 1.00 16.91 92 LYS A N 1
ATOM 694 C CA . LYS A 1 92 ? 1.819 -0.226 47.677 1.00 16.91 92 LYS A CA 1
ATOM 695 C C . LYS A 1 92 ? 1.334 0.216 49.056 1.00 16.91 92 LYS A C 1
ATOM 696 O O . LYS A 1 92 ? 1.532 1.371 49.448 1.00 16.91 92 LYS A O 1
ATOM 702 N N . GLY A 1 93 ? 0.701 -0.699 49.783 1.00 18.82 93 GLY A N 1
ATOM 703 C CA . GLY A 1 93 ? 0.186 -0.369 51.101 1.00 18.82 93 GLY A CA 1
ATOM 704 C C . GLY A 1 93 ? -1.284 0.018 51.047 1.00 18.82 93 GLY A C 1
ATOM 705 O O . GLY A 1 93 ? -1.841 0.230 49.969 1.00 18.82 93 GLY A O 1
ATOM 706 N N . SER A 1 94 ? -1.920 0.126 52.207 1.00 17.82 94 SER A N 1
ATOM 707 C CA . SER A 1 94 ? -3.330 0.483 52.237 1.00 17.82 94 SER A CA 1
ATOM 708 C C . SER A 1 94 ? -3.581 1.847 52.852 1.00 17.82 94 SER A C 1
ATOM 709 O O . SER A 1 94 ? -4.715 2.323 52.894 1.00 17.82 94 SER A O 1
ATOM 712 N N . GLY A 1 95 ? -2.510 2.484 53.306 1.00 19.24 95 GLY A N 1
ATOM 713 C CA . GLY A 1 95 ? -2.634 3.798 53.902 1.00 19.24 95 GLY A CA 1
ATOM 714 C C . GLY A 1 95 ? -3.373 3.794 55.231 1.00 19.24 95 GLY A C 1
ATOM 715 O O . GLY A 1 95 ? -3.374 2.795 55.940 1.00 19.24 95 GLY A O 1
ATOM 716 N N . PRO A 1 96 ? -4.026 4.908 55.590 1.00 17.09 96 PRO A N 1
ATOM 717 C CA . PRO A 1 96 ? -4.066 6.122 54.774 1.00 17.09 96 PRO A CA 1
ATOM 718 C C . PRO A 1 96 ? -2.753 6.896 54.722 1.00 17.09 96 PRO A C 1
ATOM 719 O O . PRO A 1 96 ? -1.900 6.771 55.600 1.00 17.09 96 PRO A O 1
ATOM 723 N N . VAL A 1 97 ? -2.601 7.671 53.654 1.00 17.06 97 VAL A N 1
ATOM 724 C CA . VAL A 1 97 ? -1.433 8.513 53.465 1.00 17.06 97 VAL A CA 1
ATOM 725 C C . VAL A 1 97 ? -1.953 9.908 53.123 1.00 17.06 97 VAL A C 1
ATOM 726 O O . VAL A 1 97 ? -2.855 10.061 52.295 1.00 17.06 97 VAL A O 1
ATOM 730 N N . TYR A 1 98 ? -1.401 10.924 53.774 1.00 15.72 98 TYR A N 1
ATOM 731 C CA . TYR A 1 98 ? -1.831 12.289 53.531 1.00 15.72 98 TYR A CA 1
ATOM 732 C C . TYR A 1 98 ? -0.755 13.063 52.769 1.00 15.72 98 TYR A C 1
ATOM 733 O O . TYR A 1 98 ? 0.432 12.951 53.068 1.00 15.72 98 TYR A O 1
ATOM 742 N N . ILE A 1 99 ? -1.177 13.840 51.779 1.00 13.47 99 ILE A N 1
ATOM 743 C CA . ILE A 1 99 ? -0.245 14.644 50.992 1.00 13.47 99 ILE A CA 1
ATOM 744 C C . ILE A 1 99 ? -0.559 16.110 51.271 1.00 13.47 99 ILE A C 1
ATOM 745 O O . ILE A 1 99 ? -1.695 16.553 51.071 1.00 13.47 99 ILE A O 1
ATOM 750 N N . HIS A 1 100 ? 0.437 16.853 51.750 1.00 13.21 100 HIS A N 1
ATOM 751 C CA . HIS A 1 100 ? 0.261 18.265 52.081 1.00 13.21 100 HIS A CA 1
ATOM 752 C C . HIS A 1 100 ? 1.164 19.190 51.274 1.00 13.21 100 HIS A C 1
ATOM 753 O O . HIS A 1 100 ? 2.306 18.853 50.969 1.00 13.21 100 HIS A O 1
ATOM 760 N N . GLY A 1 101 ? 0.656 20.374 50.957 1.00 17.62 101 GLY A N 1
ATOM 761 C CA . GLY A 1 101 ? 1.464 21.307 50.197 1.00 17.62 101 GLY A CA 1
ATOM 762 C C . GLY A 1 101 ? 0.813 22.650 49.942 1.00 17.62 101 GLY A C 1
ATOM 763 O O . GLY A 1 101 ? -0.140 23.045 50.623 1.00 17.62 101 GLY A O 1
ATOM 764 N N . HIS A 1 102 ? 1.374 23.355 48.962 1.00 17.01 102 HIS A N 1
ATOM 765 C CA . HIS A 1 102 ? 0.911 24.677 48.555 1.00 17.01 102 HIS A CA 1
ATOM 766 C C . HIS A 1 102 ? 0.348 24.582 47.156 1.00 17.01 102 HIS A C 1
ATOM 767 O O . HIS A 1 102 ? 1.011 24.061 46.262 1.00 17.01 102 HIS A O 1
ATOM 774 N N . ASN A 1 103 ? -0.865 25.089 46.967 1.00 20.66 103 ASN A N 1
ATOM 775 C CA . ASN A 1 103 ? -1.503 25.076 45.658 1.00 20.66 103 ASN A CA 1
ATOM 776 C C . ASN A 1 103 ? -1.373 26.499 45.135 1.00 20.66 103 ASN A C 1
ATOM 777 O O . ASN A 1 103 ? -2.180 27.357 45.461 1.00 20.66 103 ASN A O 1
ATOM 782 N N . ILE A 1 104 ? -0.353 26.747 44.328 1.00 18.63 104 ILE A N 1
ATOM 783 C CA . ILE A 1 104 ? -0.106 28.085 43.798 1.00 18.63 104 ILE A CA 1
ATOM 784 C C . ILE A 1 104 ? -0.904 28.327 42.515 1.00 18.63 104 ILE A C 1
ATOM 785 O O . ILE A 1 104 ? -0.718 27.644 41.513 1.00 18.63 104 ILE A O 1
ATOM 790 N N . LYS A 1 105 ? -1.785 29.324 42.553 1.00 25.66 105 LYS A N 1
ATOM 791 C CA . LYS A 1 105 ? -2.666 29.619 41.426 1.00 25.66 105 LYS A CA 1
ATOM 792 C C . LYS A 1 105 ? -2.048 30.217 40.166 1.00 25.66 105 LYS A C 1
ATOM 793 O O . LYS A 1 105 ? -2.494 29.925 39.060 1.00 25.66 105 LYS A O 1
ATOM 799 N N . ASP A 1 106 ? -1.037 31.061 40.327 1.00 24.74 106 ASP A N 1
ATOM 800 C CA . ASP A 1 106 ? -0.386 31.677 39.174 1.00 24.74 106 ASP A CA 1
ATOM 801 C C . ASP A 1 106 ? 0.962 32.274 39.553 1.00 24.74 106 ASP A C 1
ATOM 802 O O . ASP A 1 106 ? 1.419 32.117 40.685 1.00 24.74 106 ASP A O 1
ATOM 807 N N . ASP A 1 107 ? 1.600 32.953 38.602 1.00 26.96 107 ASP A N 1
ATOM 808 C CA . ASP A 1 107 ? 2.913 33.553 38.840 1.00 26.96 107 ASP A CA 1
ATOM 809 C C . ASP A 1 107 ? 2.860 35.075 38.833 1.00 26.96 107 ASP A C 1
ATOM 810 O O . ASP A 1 107 ? 1.754 35.632 39.014 1.00 26.96 107 ASP A O 1
ATOM 815 N N . GLU B 1 4 ? 4.341 38.711 61.170 1.00 40.56 4 GLU B N 1
ATOM 816 C CA . GLU B 1 4 ? 4.734 39.742 62.161 1.00 40.56 4 GLU B CA 1
ATOM 817 C C . GLU B 1 4 ? 4.675 39.299 63.622 1.00 40.56 4 GLU B C 1
ATOM 818 O O . GLU B 1 4 ? 5.181 40.000 64.489 1.00 40.56 4 GLU B O 1
ATOM 824 N N . SER B 1 5 ? 4.050 38.158 63.906 1.00 21.90 5 SER B N 1
ATOM 825 C CA . SER B 1 5 ? 3.984 37.662 65.280 1.00 21.90 5 SER B CA 1
ATOM 826 C C . SER B 1 5 ? 4.262 36.168 65.320 1.00 21.90 5 SER B C 1
ATOM 827 O O . SER B 1 5 ? 3.860 35.434 64.423 1.00 21.90 5 SER B O 1
ATOM 830 N N . PHE B 1 6 ? 4.969 35.723 66.352 1.00 19.75 6 PHE B N 1
ATOM 831 C CA . PHE B 1 6 ? 5.276 34.301 66.493 1.00 19.75 6 PHE B CA 1
ATOM 832 C C . PHE B 1 6 ? 4.008 33.572 66.921 1.00 19.75 6 PHE B C 1
ATOM 833 O O . PHE B 1 6 ? 3.217 34.093 67.712 1.00 19.75 6 PHE B O 1
ATOM 841 N N . TYR B 1 7 ? 3.806 32.371 66.394 1.00 17.00 7 TYR B N 1
ATOM 842 C CA . TYR B 1 7 ? 2.625 31.592 66.736 1.00 17.00 7 TYR B CA 1
ATOM 843 C C . TYR B 1 7 ? 3.084 30.354 67.481 1.00 17.00 7 TYR B C 1
ATOM 844 O O . TYR B 1 7 ? 3.872 29.571 66.962 1.00 17.00 7 TYR B O 1
ATOM 853 N N . GLY B 1 8 ? 2.592 30.193 68.703 1.00 18.90 8 GLY B N 1
ATOM 854 C CA . GLY B 1 8 ? 2.957 29.042 69.509 1.00 18.90 8 GLY B CA 1
ATOM 855 C C . GLY B 1 8 ? 1.804 28.633 70.405 1.00 18.90 8 GLY B C 1
ATOM 856 O O . GLY B 1 8 ? 1.475 29.344 71.355 1.00 18.90 8 GLY B O 1
ATOM 857 N N . VAL B 1 9 ? 1.186 27.492 70.109 1.00 15.52 9 VAL B N 1
ATOM 858 C CA . VAL B 1 9 ? 0.067 27.013 70.908 1.00 15.52 9 VAL B CA 1
ATOM 859 C C . VAL B 1 9 ? 0.279 25.572 71.341 1.00 15.52 9 VAL B C 1
ATOM 860 O O . VAL B 1 9 ? 0.960 24.797 70.661 1.00 15.52 9 VAL B O 1
ATOM 864 N N . THR B 1 10 ? -0.315 25.221 72.478 1.00 19.10 10 THR B N 1
ATOM 865 C CA . THR B 1 10 ? -0.203 23.882 73.037 1.00 19.10 10 THR B CA 1
ATOM 866 C C . THR B 1 10 ? -1.549 23.175 73.064 1.00 19.10 10 THR B C 1
ATOM 867 O O . THR B 1 10 ? -2.559 23.759 73.465 1.00 19.10 10 THR B O 1
ATOM 871 N N . LEU B 1 11 ? -1.558 21.916 72.636 1.00 16.30 11 LEU B N 1
ATOM 872 C CA . LEU B 1 11 ? -2.769 21.103 72.643 1.00 16.30 11 LEU B CA 1
ATOM 873 C C . LEU B 1 11 ? -2.557 19.945 73.612 1.00 16.30 11 LEU B C 1
ATOM 874 O O . LEU B 1 11 ? -1.469 19.363 73.673 1.00 16.30 11 LEU B O 1
ATOM 879 N N . THR B 1 12 ? -3.595 19.628 74.380 1.00 19.56 12 THR B N 1
ATOM 880 C CA . THR B 1 12 ? -3.547 18.537 75.348 1.00 19.56 12 THR B CA 1
ATOM 881 C C . THR B 1 12 ? -4.935 17.912 75.382 1.00 19.56 12 THR B C 1
ATOM 882 O O . THR B 1 12 ? -5.853 18.427 74.768 1.00 19.56 12 THR B O 1
ATOM 886 N N . ALA B 1 13 ? -5.090 16.811 76.110 1.00 22.46 13 ALA B N 1
ATOM 887 C CA . ALA B 1 13 ? -6.392 16.167 76.198 1.00 22.46 13 ALA B CA 1
ATOM 888 C C . ALA B 1 13 ? -7.397 17.138 76.816 1.00 22.46 13 ALA B C 1
ATOM 889 O O . ALA B 1 13 ? -8.547 17.223 76.382 1.00 22.46 13 ALA B O 1
ATOM 891 N N . GLU B 1 14 ? -6.939 17.877 77.820 1.00 26.66 14 GLU B N 1
ATOM 892 C CA . GLU B 1 14 ? -7.767 18.848 78.534 1.00 26.66 14 GLU B CA 1
ATOM 893 C C . GLU B 1 14 ? -8.189 20.025 77.651 1.00 26.66 14 GLU B C 1
ATOM 894 O O . GLU B 1 14 ? -9.315 20.515 77.749 1.00 26.66 14 GLU B O 1
ATOM 900 N N . SER B 1 15 ? -7.268 20.479 76.806 1.00 23.49 15 SER B N 1
ATOM 901 C CA . SER B 1 15 ? -7.502 21.580 75.872 1.00 23.49 15 SER B CA 1
ATOM 902 C C . SER B 1 15 ? -7.058 21.044 74.508 1.00 23.49 15 SER B C 1
ATOM 903 O O . SER B 1 15 ? -5.931 21.289 74.062 1.00 23.49 15 SER B O 1
ATOM 906 N N . ASP B 1 16 ? -7.960 20.319 73.855 1.00 20.40 16 ASP B N 1
ATOM 907 C CA . ASP B 1 16 ? -7.681 19.655 72.585 1.00 20.40 16 ASP B CA 1
ATOM 908 C C . ASP B 1 16 ? -7.966 20.413 71.300 1.00 20.40 16 ASP B C 1
ATOM 909 O O . ASP B 1 16 ? -7.983 19.808 70.234 1.00 20.40 16 ASP B O 1
ATOM 914 N N . SER B 1 17 ? -8.173 21.720 71.382 1.00 22.94 17 SER B N 1
ATOM 915 C CA . SER B 1 17 ? -8.484 22.500 70.187 1.00 22.94 17 SER B CA 1
ATOM 916 C C . SER B 1 17 ? -8.076 23.961 70.318 1.00 22.94 17 SER B C 1
ATOM 917 O O . SER B 1 17 ? -8.215 24.564 71.384 1.00 22.94 17 SER B O 1
ATOM 920 N N . VAL B 1 18 ? -7.561 24.527 69.231 1.00 21.85 18 VAL B N 1
ATOM 921 C CA . VAL B 1 18 ? -7.163 25.930 69.224 1.00 21.85 18 VAL B CA 1
ATOM 922 C C . VAL B 1 18 ? -7.555 26.495 67.869 1.00 21.85 18 VAL B C 1
ATOM 923 O O . VAL B 1 18 ? -7.431 25.823 66.842 1.00 21.85 18 VAL B O 1
ATOM 927 N N . THR B 1 19 ? -8.047 27.724 67.868 1.00 23.16 19 THR B N 1
ATOM 928 C CA . THR B 1 19 ? -8.487 28.362 66.638 1.00 23.16 19 THR B CA 1
ATOM 929 C C . THR B 1 19 ? -7.768 29.668 66.361 1.00 23.16 19 THR B C 1
ATOM 930 O O . THR B 1 19 ? -7.529 30.467 67.278 1.00 23.16 19 THR B O 1
ATOM 934 N N . TRP B 1 20 ? -7.437 29.879 65.090 1.00 23.94 20 TRP B N 1
ATOM 935 C CA . TRP B 1 20 ? -6.760 31.089 64.656 1.00 23.94 20 TRP B CA 1
ATOM 936 C C . TRP B 1 20 ? -7.721 31.896 63.792 1.00 23.94 20 TRP B C 1
ATOM 937 O O . TRP B 1 20 ? -8.219 31.393 62.782 1.00 23.94 20 TRP B O 1
ATOM 948 N N . ASP B 1 21 ? -7.967 33.142 64.201 1.00 51.62 21 ASP B N 1
ATOM 949 C CA . ASP B 1 21 ? -8.851 34.064 63.479 1.00 51.62 21 ASP B CA 1
ATOM 950 C C . ASP B 1 21 ? -8.143 35.392 63.214 1.00 51.62 21 ASP B C 1
ATOM 951 O O . ASP B 1 21 ? -8.371 36.372 63.933 1.00 51.62 21 ASP B O 1
ATOM 956 N N . VAL B 1 22 ? -7.288 35.446 62.197 1.00 51.23 22 VAL B N 1
ATOM 957 C CA . VAL B 1 22 ? -6.598 36.689 61.906 1.00 51.23 22 VAL B CA 1
ATOM 958 C C . VAL B 1 22 ? -6.618 37.000 60.425 1.00 51.23 22 VAL B C 1
ATOM 959 O O . VAL B 1 22 ? -6.942 36.132 59.599 1.00 51.23 22 VAL B O 1
ATOM 960 N N . ARG B 1 28 ? -8.133 40.978 54.888 1.00 46.82 28 ARG B N 1
ATOM 961 C CA . ARG B 1 28 ? -7.177 41.236 55.958 1.00 46.82 28 ARG B CA 1
ATOM 962 C C . ARG B 1 28 ? -5.755 40.976 55.475 1.00 46.82 28 ARG B C 1
ATOM 963 O O . ARG B 1 28 ? -4.809 41.646 55.904 1.00 46.82 28 ARG B O 1
ATOM 965 N N . GLY B 1 29 ? -5.607 40.012 54.571 1.00 39.80 29 GLY B N 1
ATOM 966 C CA . GLY B 1 29 ? -4.287 39.692 54.066 1.00 39.80 29 GLY B CA 1
ATOM 967 C C . GLY B 1 29 ? -3.509 38.856 55.072 1.00 39.80 29 GLY B C 1
ATOM 968 O O . GLY B 1 29 ? -2.404 38.405 54.775 1.00 39.80 29 GLY B O 1
ATOM 969 N N . GLN B 1 30 ? -4.082 38.656 56.260 1.00 33.52 30 GLN B N 1
ATOM 970 C CA . GLN B 1 30 ? -3.449 37.870 57.321 1.00 33.52 30 GLN B CA 1
ATOM 971 C C . GLN B 1 30 ? -3.214 36.420 56.902 1.00 33.52 30 GLN B C 1
ATOM 972 O O . GLN B 1 30 ? -4.103 35.759 56.365 1.00 33.52 30 GLN B O 1
ATOM 978 N N . LYS B 1 31 ? -2.008 35.928 57.161 1.00 22.73 31 LYS B N 1
ATOM 979 C CA . LYS B 1 31 ? -1.656 34.556 56.814 1.00 22.73 31 LYS B CA 1
ATOM 980 C C . LYS B 1 31 ? -1.046 33.817 57.997 1.00 22.73 31 LYS B C 1
ATOM 981 O O . LYS B 1 31 ? -0.361 34.426 58.827 1.00 22.73 31 LYS B O 1
ATOM 987 N N . LEU B 1 32 ? -1.308 32.511 58.068 1.00 19.94 32 LEU B N 1
ATOM 988 C CA . LEU B 1 32 ? -0.761 31.672 59.133 1.00 19.94 32 LEU B CA 1
ATOM 989 C C . LEU B 1 32 ? 0.143 30.590 58.545 1.00 19.94 32 LEU B C 1
ATOM 990 O O . LEU B 1 32 ? -0.309 29.734 57.779 1.00 19.94 32 LEU B O 1
ATOM 995 N N . VAL B 1 33 ? 1.425 30.638 58.893 1.00 16.55 33 VAL B N 1
ATOM 996 C CA . VAL B 1 33 ? 2.373 29.641 58.403 1.00 16.55 33 VAL B CA 1
ATOM 997 C C . VAL B 1 33 ? 2.684 28.678 59.543 1.00 16.55 33 VAL B C 1
ATOM 998 O O . VAL B 1 33 ? 3.048 29.106 60.640 1.00 16.55 33 VAL B O 1
ATOM 1002 N N . ILE B 1 34 ? 2.515 27.385 59.294 1.00 14.53 34 ILE B N 1
ATOM 1003 C CA . ILE B 1 34 ? 2.800 26.380 60.310 1.00 14.53 34 ILE B CA 1
ATOM 1004 C C . ILE B 1 34 ? 4.120 25.719 59.952 1.00 14.53 34 ILE B C 1
ATOM 1005 O O . ILE B 1 34 ? 4.236 25.015 58.945 1.00 14.53 34 ILE B O 1
ATOM 1010 N N . LYS B 1 35 ? 5.115 25.957 60.799 1.00 14.37 35 LYS B N 1
ATOM 1011 C CA . LYS B 1 35 ? 6.455 25.446 60.569 1.00 14.37 35 LYS B CA 1
ATOM 1012 C C . LYS B 1 35 ? 6.804 24.129 61.233 1.00 14.37 35 LYS B C 1
ATOM 1013 O O . LYS B 1 35 ? 7.492 23.294 60.641 1.00 14.37 35 LYS B O 1
ATOM 1019 N N . GLN B 1 36 ? 6.346 23.947 62.463 1.00 13.32 36 GLN B N 1
ATOM 1020 C CA . GLN B 1 36 ? 6.679 22.738 63.205 1.00 13.32 36 GLN B CA 1
ATOM 1021 C C . GLN B 1 36 ? 5.600 22.314 64.195 1.00 13.32 36 GLN B C 1
ATOM 1022 O O . GLN B 1 36 ? 4.931 23.147 64.811 1.00 13.32 36 GLN B O 1
ATOM 1028 N N . ILE B 1 37 ? 5.416 21.006 64.312 1.00 11.91 37 ILE B N 1
ATOM 1029 C CA . ILE B 1 37 ? 4.480 20.451 65.277 1.00 11.91 37 ILE B CA 1
ATOM 1030 C C . ILE B 1 37 ? 5.363 19.474 66.032 1.00 11.91 37 ILE B C 1
ATOM 1031 O O . ILE B 1 37 ? 5.936 18.554 65.448 1.00 11.91 37 ILE B O 1
ATOM 1036 N N . LEU B 1 38 ? 5.488 19.718 67.330 1.00 12.44 38 LEU B N 1
ATOM 1037 C CA . LEU B 1 38 ? 6.374 18.969 68.209 1.00 12.44 38 LEU B CA 1
ATOM 1038 C C . LEU B 1 38 ? 5.690 18.252 69.370 1.00 12.44 38 LEU B C 1
ATOM 1039 O O . LEU B 1 38 ? 4.818 18.816 70.015 1.00 12.44 38 LEU B O 1
ATOM 104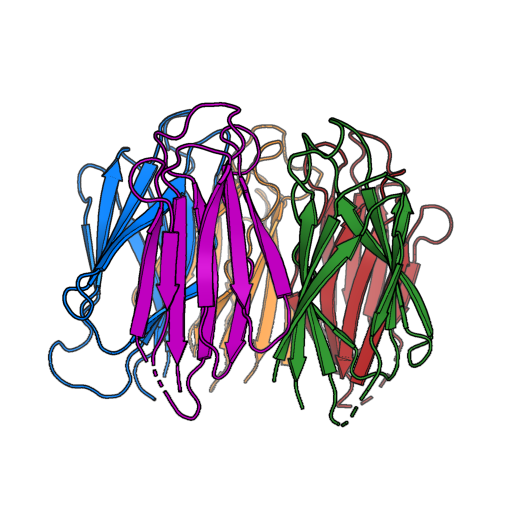4 N N . LEU B 1 39 ? 6.117 17.020 69.641 1.00 12.70 39 LEU B N 1
ATOM 1045 C CA . LEU B 1 39 ? 5.548 16.225 70.734 1.00 12.70 39 LEU B CA 1
ATOM 1046 C C . LEU B 1 39 ? 6.272 16.508 72.058 1.00 12.70 39 LEU B C 1
ATOM 1047 O O . LEU B 1 39 ? 7.501 16.467 72.129 1.00 12.70 39 LEU B O 1
ATOM 1052 N N . GLY B 1 40 ? 5.498 16.789 73.103 1.00 15.05 40 GLY B N 1
ATOM 1053 C CA . GLY B 1 40 ? 6.081 17.086 74.399 1.00 15.05 40 GLY B CA 1
ATOM 1054 C C . GLY B 1 40 ? 6.800 15.902 75.020 1.00 15.05 40 GLY B C 1
ATOM 1055 O O . GLY B 1 40 ? 6.448 14.753 74.771 1.00 15.05 40 GLY B O 1
ATOM 1056 N N . ALA B 1 41 ? 7.810 16.190 75.836 1.00 16.45 41 ALA B N 1
ATOM 1057 C CA . ALA B 1 41 ? 8.593 15.147 76.493 1.00 16.45 41 ALA B CA 1
ATOM 1058 C C . ALA B 1 41 ? 7.753 14.251 77.404 1.00 16.45 41 ALA B C 1
ATOM 1059 O O . ALA B 1 41 ? 8.075 13.079 77.586 1.00 16.45 41 ALA B O 1
ATOM 1061 N N . GLU B 1 42 ? 6.685 14.803 77.974 1.00 19.78 42 GLU B N 1
ATOM 1062 C CA . GLU B 1 42 ? 5.820 14.031 78.870 1.00 19.78 42 GLU B CA 1
ATOM 1063 C C . GLU B 1 42 ? 4.840 13.130 78.128 1.00 19.78 42 GLU B C 1
ATOM 1064 O O . GLU B 1 42 ? 4.123 12.349 78.761 1.00 19.78 42 GLU B O 1
ATOM 1070 N N . ALA B 1 43 ? 4.785 13.236 76.802 1.00 18.43 43 ALA B N 1
ATOM 1071 C CA . ALA B 1 43 ? 3.849 12.413 76.031 1.00 18.43 43 ALA B CA 1
ATOM 1072 C C . ALA B 1 43 ? 4.113 10.938 76.305 1.00 18.43 43 ALA B C 1
ATOM 1073 O O . ALA B 1 43 ? 5.266 10.518 76.371 1.00 18.43 43 ALA B O 1
ATOM 1075 N N . LYS B 1 44 ? 3.043 10.160 76.460 1.00 20.23 44 LYS B N 1
ATOM 1076 C CA . LYS B 1 44 ? 3.166 8.734 76.746 1.00 20.23 44 LYS B CA 1
ATOM 1077 C C . LYS B 1 44 ? 3.881 7.948 75.652 1.00 20.23 44 LYS B C 1
ATOM 1078 O O . LYS B 1 44 ? 3.578 8.077 74.458 1.00 20.23 44 LYS B O 1
ATOM 1084 N N . GLU B 1 45 ? 4.823 7.110 76.065 1.00 23.86 45 GLU B N 1
ATOM 1085 C CA . GLU B 1 45 ? 5.570 6.307 75.115 1.00 23.86 45 GLU B CA 1
ATOM 1086 C C . GLU B 1 45 ? 4.575 5.467 74.305 1.00 23.86 45 GLU B C 1
ATOM 1087 O O . GLU B 1 45 ? 3.559 5.017 74.836 1.00 23.86 45 GLU B O 1
ATOM 1093 N N . ASN B 1 46 ? 4.848 5.296 73.014 1.00 25.92 46 ASN B N 1
ATOM 1094 C CA . ASN B 1 46 ? 3.984 4.493 72.145 1.00 25.92 46 ASN B CA 1
ATOM 1095 C C . ASN B 1 46 ? 2.528 4.971 71.938 1.00 25.92 46 ASN B C 1
ATOM 1096 O O . ASN B 1 46 ? 1.716 4.250 71.357 1.00 25.92 46 ASN B O 1
ATOM 1101 N N . GLU B 1 47 ? 2.199 6.180 72.395 1.00 19.20 47 GLU B N 1
ATOM 1102 C CA . GLU B 1 47 ? 0.851 6.730 72.214 1.00 19.20 47 GLU B CA 1
ATOM 1103 C C . GLU B 1 47 ? 0.794 7.609 70.959 1.00 19.20 47 GLU B C 1
ATOM 1104 O O . GLU B 1 47 ? 1.525 8.594 70.862 1.00 19.20 47 GLU B O 1
ATOM 1110 N N . PHE B 1 48 ? -0.062 7.271 70.003 1.00 15.94 48 PHE B N 1
ATOM 1111 C CA . PHE B 1 48 ? -0.176 8.095 68.803 1.00 15.94 48 PHE B CA 1
ATOM 1112 C C . PHE B 1 48 ? -0.878 9.404 69.130 1.00 15.94 48 PHE B C 1
ATOM 1113 O O . PHE B 1 48 ? -1.924 9.420 69.781 1.00 15.94 48 PHE B O 1
ATOM 1121 N N . ASN B 1 49 ? -0.281 10.504 68.689 1.00 13.93 49 ASN B N 1
ATOM 1122 C CA . ASN B 1 49 ? -0.848 11.827 68.885 1.00 13.93 49 ASN B CA 1
ATOM 1123 C C . ASN B 1 49 ? -1.045 12.404 67.495 1.00 13.93 49 ASN B C 1
ATOM 1124 O O . ASN B 1 49 ? -0.082 12.619 66.757 1.00 13.93 49 ASN B O 1
ATOM 1129 N N . VAL B 1 50 ? -2.302 12.620 67.138 1.00 14.05 50 VAL B N 1
ATOM 1130 C CA . VAL B 1 50 ? -2.663 13.131 65.821 1.00 14.05 50 VAL B CA 1
ATOM 1131 C C . VAL B 1 50 ? -3.305 14.513 65.890 1.00 14.05 50 VAL B C 1
ATOM 1132 O O . VAL B 1 50 ? -4.237 14.728 66.661 1.00 14.05 50 VAL B O 1
ATOM 1136 N N . VAL B 1 51 ? -2.788 15.445 65.089 1.00 12.97 51 VAL B N 1
ATOM 1137 C CA . VAL B 1 51 ? -3.317 16.806 65.020 1.00 12.97 51 VAL B CA 1
ATOM 1138 C C . VAL B 1 51 ? -4.034 16.961 63.684 1.00 12.97 51 VAL B C 1
ATOM 1139 O O . VAL B 1 51 ? -3.466 16.689 62.624 1.00 12.97 51 VAL B O 1
ATOM 1143 N N . GLU B 1 52 ? -5.289 17.377 63.743 1.00 14.83 52 GLU B N 1
ATOM 1144 C CA . GLU B 1 52 ? -6.093 17.572 62.546 1.00 14.83 52 GLU B CA 1
ATOM 1145 C C . GLU B 1 52 ? -6.260 19.063 62.311 1.00 14.83 52 GLU B C 1
ATOM 1146 O O . GLU B 1 52 ? -6.510 19.810 63.256 1.00 14.83 52 GLU B O 1
ATOM 1152 N N . VAL B 1 53 ? -6.093 19.503 61.067 1.00 14.56 53 VAL B N 1
ATOM 1153 C CA . VAL B 1 53 ? -6.283 20.908 60.760 1.00 14.56 53 VAL B CA 1
ATOM 1154 C C . VAL B 1 53 ? -7.647 21.037 60.086 1.00 14.56 53 VAL B C 1
ATOM 1155 O O . VAL B 1 53 ? -8.042 20.180 59.286 1.00 14.56 53 VAL B O 1
ATOM 1159 N N . ASN B 1 54 ? -8.359 22.101 60.445 1.00 20.27 54 ASN B N 1
ATOM 1160 C CA . ASN B 1 54 ? -9.692 22.373 59.932 1.00 20.27 54 ASN B CA 1
ATOM 1161 C C . ASN B 1 54 ? -9.823 23.847 59.548 1.00 20.27 54 ASN B C 1
ATOM 1162 O O . ASN B 1 54 ? -9.388 24.724 60.292 1.00 20.27 54 ASN B O 1
ATOM 1167 N N . THR B 1 55 ? -10.399 24.123 58.383 1.00 23.56 55 THR B N 1
ATOM 1168 C CA . THR B 1 55 ? -10.608 25.506 57.978 1.00 23.56 55 THR B CA 1
ATOM 1169 C C . THR B 1 55 ? -11.812 25.582 57.053 1.00 23.56 55 THR B C 1
ATOM 1170 O O . THR B 1 55 ? -12.020 24.703 56.205 1.00 23.56 55 THR B O 1
ATOM 1174 N N . PRO B 1 56 ? -12.646 26.619 57.232 1.00 27.65 56 PRO B N 1
ATOM 1175 C CA . PRO B 1 56 ? -13.822 26.758 56.377 1.00 27.65 56 PRO B CA 1
ATOM 1176 C C . PRO B 1 56 ? -13.425 26.921 54.914 1.00 27.65 56 PRO B C 1
ATOM 1177 O O . PRO B 1 56 ? -14.145 26.489 54.016 1.00 27.65 56 PRO B O 1
ATOM 1181 N N . LYS B 1 57 ? -12.263 27.531 54.683 1.00 29.22 57 LYS B N 1
ATOM 1182 C CA . LYS B 1 57 ? -11.787 27.728 53.321 1.00 29.22 57 LYS B CA 1
ATOM 1183 C C . LYS B 1 57 ? -11.574 26.365 52.680 1.00 29.22 57 LYS B C 1
ATOM 1184 O O . LYS B 1 57 ? -10.811 25.536 53.185 1.00 29.22 57 LYS B O 1
ATOM 1190 N N . ASP B 1 58 ? -12.274 26.134 51.576 1.00 29.65 58 ASP B N 1
ATOM 1191 C CA . ASP B 1 58 ? -12.190 24.875 50.851 1.00 29.65 58 ASP B CA 1
ATOM 1192 C C . ASP B 1 58 ? -12.599 23.669 51.719 1.00 29.65 58 ASP B C 1
ATOM 1193 O O . ASP B 1 58 ? -12.245 22.535 51.411 1.00 29.65 58 ASP B O 1
ATOM 1198 N N . SER B 1 59 ? -13.349 23.908 52.792 1.00 26.49 59 SER B N 1
ATOM 1199 C CA . SER B 1 59 ? -13.785 22.819 53.672 1.00 26.49 59 SER B CA 1
ATOM 1200 C C . SER B 1 59 ? -12.635 21.849 53.934 1.00 26.49 59 SER B C 1
ATOM 1201 O O . SER B 1 59 ? -12.663 20.687 53.508 1.00 26.49 59 SER B O 1
ATOM 1204 N N . VAL B 1 60 ? -11.619 22.333 54.636 1.00 22.82 60 VAL B N 1
ATOM 1205 C CA . VAL B 1 60 ? -10.459 21.507 54.934 1.00 22.82 60 VAL B CA 1
ATOM 1206 C C . VAL B 1 60 ? -10.565 20.764 56.259 1.00 22.82 60 VAL B C 1
ATOM 1207 O O . VAL B 1 60 ? -11.003 21.318 57.271 1.00 22.82 60 VAL B O 1
ATOM 1211 N N . GLN B 1 61 ? -10.173 19.494 56.222 1.00 20.10 61 GLN B N 1
ATOM 1212 C CA . GLN B 1 61 ? -10.163 18.638 57.404 1.00 20.10 61 GLN B CA 1
ATOM 1213 C C . GLN B 1 61 ? -9.250 17.466 57.098 1.00 20.10 61 GLN B C 1
ATOM 1214 O O . GLN B 1 61 ? -9.622 16.555 56.363 1.00 20.10 61 GLN B O 1
ATOM 1220 N N . ILE B 1 62 ? -8.049 17.488 57.665 1.00 13.41 62 ILE B N 1
ATOM 1221 C CA . ILE B 1 62 ? -7.094 16.419 57.415 1.00 13.41 62 ILE B CA 1
ATOM 1222 C C . ILE B 1 62 ? -6.000 16.429 58.480 1.00 13.41 62 ILE B C 1
ATOM 1223 O O . ILE B 1 62 ? -5.647 17.480 59.017 1.00 13.41 62 ILE B O 1
ATOM 1228 N N . PRO B 1 63 ? -5.480 15.246 58.838 1.00 13.67 63 PRO B N 1
ATOM 1229 C CA . PRO B 1 63 ? -4.417 15.228 59.848 1.00 13.67 63 PRO B CA 1
ATOM 1230 C C . PRO B 1 63 ? -3.193 15.903 59.237 1.00 13.67 63 PRO B C 1
ATOM 1231 O O . PRO B 1 63 ? -2.904 15.709 58.056 1.00 13.67 63 PRO B O 1
ATOM 1235 N N . ILE B 1 64 ? -2.487 16.704 60.021 1.00 12.52 64 ILE B N 1
ATOM 1236 C CA . ILE B 1 64 ? -1.296 17.341 59.493 1.00 12.52 64 ILE B CA 1
ATOM 1237 C C . ILE B 1 64 ? -0.082 16.906 60.287 1.00 12.52 64 ILE B C 1
ATOM 1238 O O . ILE B 1 64 ? 1.050 17.259 59.961 1.00 12.52 64 ILE B O 1
ATOM 1243 N N . ALA B 1 65 ? -0.325 16.124 61.330 1.00 11.41 65 ALA B N 1
ATOM 1244 C CA . ALA B 1 65 ? 0.752 15.608 62.154 1.00 11.41 65 ALA B CA 1
ATOM 1245 C C . ALA B 1 65 ? 0.348 14.306 62.830 1.00 11.41 65 ALA B C 1
ATOM 1246 O O . ALA B 1 65 ? -0.747 14.187 63.373 1.00 11.41 65 ALA B O 1
ATOM 1248 N N . VAL B 1 66 ? 1.232 13.323 62.749 1.00 13.65 66 VAL B N 1
ATOM 1249 C CA . VAL B 1 66 ? 1.040 12.037 63.409 1.00 13.65 66 VAL B CA 1
ATOM 1250 C C . VAL B 1 66 ? 2.359 11.865 64.155 1.00 13.65 66 VAL B C 1
ATOM 1251 O O . VAL B 1 66 ? 3.422 11.746 63.541 1.00 13.65 66 VAL B O 1
ATOM 1255 N N . LEU B 1 67 ? 2.291 11.887 65.483 1.00 13.38 67 LEU B N 1
ATOM 1256 C CA . LEU B 1 67 ? 3.477 11.793 66.318 1.00 13.38 67 LEU B CA 1
ATOM 1257 C C . LEU B 1 67 ? 3.369 10.649 67.308 1.00 13.38 67 LEU B C 1
ATOM 1258 O O . LEU B 1 67 ? 2.270 10.226 67.659 1.00 13.38 67 LEU B O 1
ATOM 1263 N N . LYS B 1 68 ? 4.513 10.156 67.763 1.00 14.54 68 LYS B N 1
ATOM 1264 C CA . LYS B 1 68 ? 4.521 9.065 68.723 1.00 14.54 68 LYS B CA 1
ATOM 1265 C C . LYS B 1 68 ? 5.885 8.933 69.379 1.00 14.54 68 LYS B C 1
ATOM 1266 O O . LYS B 1 68 ? 6.897 8.726 68.709 1.00 14.54 68 LYS B O 1
ATOM 1272 N N . ALA B 1 69 ? 5.902 9.071 70.700 1.00 19.15 69 ALA B N 1
ATOM 1273 C CA . ALA B 1 69 ? 7.128 8.962 71.468 1.00 19.15 69 ALA B CA 1
ATOM 1274 C C . ALA B 1 69 ? 7.790 7.636 71.142 1.00 19.15 69 ALA B C 1
ATOM 1275 O O . ALA B 1 69 ? 7.177 6.574 71.312 1.00 19.15 69 ALA B O 1
ATOM 1277 N N . GLY B 1 70 ? 9.029 7.703 70.666 1.00 21.38 70 GLY B N 1
ATOM 1278 C CA . GLY B 1 70 ? 9.764 6.502 70.317 1.00 21.38 70 GLY B CA 1
ATOM 1279 C C . GLY B 1 70 ? 9.879 6.290 68.823 1.00 21.38 70 GLY B C 1
ATOM 1280 O O . GLY B 1 70 ? 10.690 5.482 68.372 1.00 21.38 70 GLY B O 1
ATOM 1281 N N . GLU B 1 71 ? 9.068 7.014 68.051 1.00 17.53 71 GLU B N 1
ATOM 1282 C CA . GLU B 1 71 ? 9.093 6.885 66.600 1.00 17.53 71 GLU B CA 1
ATOM 1283 C C . GLU B 1 71 ? 9.227 8.236 65.910 1.00 17.53 71 GLU B C 1
ATOM 1284 O O . GLU B 1 71 ? 10.180 8.480 65.163 1.00 17.53 71 GLU B O 1
ATOM 1290 N N . THR B 1 72 ? 8.272 9.118 66.182 1.00 13.57 72 THR B N 1
ATOM 1291 C CA . THR B 1 72 ? 8.257 10.430 65.561 1.00 13.57 72 THR B CA 1
ATOM 1292 C C . THR B 1 72 ? 8.039 11.519 66.609 1.00 13.57 72 THR B C 1
ATOM 1293 O O . THR B 1 72 ? 6.973 11.618 67.194 1.00 13.57 72 THR B O 1
ATOM 1297 N N . ARG B 1 73 ? 9.066 12.336 66.823 1.00 13.16 73 ARG B N 1
ATOM 1298 C CA . ARG B 1 73 ? 9.038 13.405 67.814 1.00 13.16 73 ARG B CA 1
ATOM 1299 C C . ARG B 1 73 ? 8.496 14.714 67.257 1.00 13.16 73 ARG B C 1
ATOM 1300 O O . ARG B 1 73 ? 7.930 15.518 67.993 1.00 13.16 73 ARG B O 1
ATOM 1308 N N . ALA B 1 74 ? 8.661 14.929 65.957 1.00 14.70 74 ALA B N 1
ATOM 1309 C CA . ALA B 1 74 ? 8.194 16.165 65.352 1.00 14.70 74 ALA B CA 1
ATOM 1310 C C . ALA B 1 74 ? 8.034 16.045 63.852 1.00 14.70 74 ALA B C 1
ATOM 1311 O O . ALA B 1 74 ? 8.576 15.134 63.231 1.00 14.70 74 ALA B O 1
ATOM 1313 N N . VAL B 1 75 ? 7.258 16.962 63.289 1.00 13.16 75 VAL B N 1
ATOM 1314 C CA . VAL B 1 75 ? 7.061 17.042 61.848 1.00 13.16 75 VAL B CA 1
ATOM 1315 C C . VAL B 1 75 ? 7.203 18.524 61.492 1.00 13.16 75 VAL B C 1
ATOM 1316 O O . VAL B 1 75 ? 7.056 19.403 62.349 1.00 13.16 75 VAL B O 1
ATOM 1320 N N . ASN B 1 76 ? 7.501 18.796 60.228 1.00 14.82 76 ASN B N 1
ATOM 1321 C CA . ASN B 1 76 ? 7.665 20.162 59.738 1.00 14.82 76 ASN B CA 1
ATOM 1322 C C . ASN B 1 76 ? 6.772 20.302 58.513 1.00 14.82 76 ASN B C 1
ATOM 1323 O O . ASN B 1 76 ? 7.221 20.156 57.377 1.00 14.82 76 ASN B O 1
ATOM 1328 N N . PRO B 1 77 ? 5.483 20.597 58.730 1.00 14.78 77 PRO B N 1
ATOM 1329 C CA . PRO B 1 77 ? 4.539 20.739 57.617 1.00 14.78 77 PRO B CA 1
ATOM 1330 C C . PRO B 1 77 ? 4.880 21.836 56.603 1.00 14.78 77 PRO B C 1
ATOM 1331 O O . PRO B 1 77 ? 4.705 21.646 55.396 1.00 14.78 77 PRO B O 1
ATOM 1335 N N . ASP B 1 78 ? 5.358 22.974 57.101 1.00 14.89 78 ASP B N 1
ATOM 1336 C CA . ASP B 1 78 ? 5.691 24.118 56.260 1.00 14.89 78 ASP B CA 1
ATOM 1337 C C . ASP B 1 78 ? 4.540 24.418 55.290 1.00 14.89 78 ASP B C 1
ATOM 1338 O O . ASP B 1 78 ? 4.740 24.575 54.084 1.00 14.89 78 ASP B O 1
ATOM 1343 N N . VAL B 1 79 ? 3.332 24.497 55.842 1.00 17.12 79 VAL B N 1
ATOM 1344 C CA . VAL B 1 79 ? 2.125 24.802 55.072 1.00 17.12 79 VAL B CA 1
ATOM 1345 C C . VAL B 1 79 ? 1.585 26.154 55.535 1.00 17.12 79 VAL B C 1
ATOM 1346 O O . VAL B 1 79 ? 1.957 26.629 56.601 1.00 17.12 79 VAL B O 1
ATOM 1350 N N . GLU B 1 80 ? 0.710 26.777 54.748 1.00 16.51 80 GLU B N 1
ATOM 1351 C CA . GLU B 1 80 ? 0.175 28.081 55.124 1.00 16.51 80 GLU B CA 1
ATOM 1352 C C . GLU B 1 80 ? -1.317 28.227 54.833 1.00 16.51 80 GLU B C 1
ATOM 1353 O O . GLU B 1 80 ? -1.856 27.582 53.938 1.00 16.51 80 GLU B O 1
ATOM 1359 N N . PHE B 1 81 ? -1.972 29.081 55.611 1.00 19.30 81 PHE B N 1
ATOM 1360 C CA . PHE B 1 81 ? -3.399 29.331 55.447 1.00 19.30 81 PHE B CA 1
ATOM 1361 C C . PHE B 1 81 ? -3.597 30.827 55.261 1.00 19.30 81 PHE B C 1
ATOM 1362 O O . PHE B 1 81 ? -3.123 31.640 56.060 1.00 19.30 81 PHE B O 1
ATOM 1370 N N . TYR B 1 82 ? -4.301 31.180 54.193 1.00 29.37 82 TYR B N 1
ATOM 1371 C CA . TYR B 1 82 ? -4.540 32.582 53.845 1.00 29.37 82 TYR B CA 1
ATOM 1372 C C . TYR B 1 82 ? -5.967 33.097 54.043 1.00 29.37 82 TYR B C 1
ATOM 1373 O O . TYR B 1 82 ? -6.931 32.433 53.678 1.00 29.37 82 TYR B O 1
ATOM 1382 N N . GLU B 1 83 ? -6.080 34.301 54.604 1.00 42.09 83 GLU B N 1
ATOM 1383 C CA . GLU B 1 83 ? -7.372 34.942 54.862 1.00 42.09 83 GLU B CA 1
ATOM 1384 C C . GLU B 1 83 ? -8.466 33.918 55.169 1.00 42.09 83 GLU B C 1
ATOM 1385 O O . GLU B 1 83 ? -9.359 33.676 54.349 1.00 42.09 83 GLU B O 1
ATOM 1391 N N . SER B 1 84 ? -8.392 33.313 56.352 1.00 47.45 84 SER B N 1
ATOM 1392 C CA . SER B 1 84 ? -9.361 32.294 56.760 1.00 47.45 84 SER B CA 1
ATOM 1393 C C . SER B 1 84 ? -9.055 31.748 58.155 1.00 47.45 84 SER B C 1
ATOM 1394 O O . SER B 1 84 ? -7.882 31.637 58.527 1.00 47.45 84 SER B O 1
ATOM 1397 N N . LYS B 1 85 ? -10.095 31.392 58.913 1.00 26.19 85 LYS B N 1
ATOM 1398 C CA . LYS B 1 85 ? -9.893 30.848 60.250 1.00 26.19 85 LYS B CA 1
ATOM 1399 C C . LYS B 1 85 ? -9.415 29.406 60.158 1.00 26.19 85 LYS B C 1
ATOM 1400 O O . LYS B 1 85 ? -9.804 28.658 59.265 1.00 26.19 85 LYS B O 1
ATOM 1406 N N . VAL B 1 86 ? -8.566 29.016 61.094 1.00 21.70 86 VAL B N 1
ATOM 1407 C CA . VAL B 1 86 ? -8.026 27.668 61.075 1.00 21.70 86 VAL B CA 1
ATOM 1408 C C . VAL B 1 86 ? -8.090 27.081 62.472 1.00 21.70 86 VAL B C 1
ATOM 1409 O O . VAL B 1 86 ? -7.739 27.744 63.445 1.00 21.70 86 VAL B O 1
ATOM 1413 N N . THR B 1 87 ? -8.541 25.837 62.560 1.00 17.64 87 THR B N 1
ATOM 1414 C CA . THR B 1 87 ? -8.658 25.165 63.838 1.00 17.64 87 THR B CA 1
ATOM 1415 C C . THR B 1 87 ? -7.821 23.903 63.862 1.00 17.64 87 THR B C 1
ATOM 1416 O O . THR B 1 87 ? -7.895 23.070 62.951 1.00 17.64 87 THR B O 1
ATOM 1420 N N . PHE B 1 88 ? -7.012 23.782 64.908 1.00 17.11 88 PHE B N 1
ATOM 1421 C CA . PHE B 1 88 ? -6.158 22.616 65.093 1.00 17.11 88 PHE B CA 1
ATOM 1422 C C . PHE B 1 88 ? -6.723 21.805 66.241 1.00 17.11 88 PHE B C 1
ATOM 1423 O O . PHE B 1 88 ? -6.981 22.337 67.323 1.00 17.11 88 PHE B O 1
ATOM 1431 N N . LYS B 1 89 ? -6.926 20.516 66.004 1.00 15.40 89 LYS B N 1
ATOM 1432 C CA . LYS B 1 89 ? -7.476 19.654 67.038 1.00 15.40 89 LYS B CA 1
ATOM 1433 C C . LYS B 1 89 ? -6.679 18.378 67.250 1.00 15.40 89 LYS B C 1
ATOM 1434 O O . LYS B 1 89 ? -6.263 17.712 66.294 1.00 15.40 89 LYS B O 1
ATOM 1440 N N . LEU B 1 90 ? -6.466 18.056 68.522 1.00 17.15 90 LEU B N 1
ATOM 1441 C CA . LEU B 1 90 ? -5.762 16.847 68.911 1.00 17.15 90 LEU B CA 1
ATOM 1442 C C . LEU B 1 90 ? -6.859 15.782 68.942 1.00 17.15 90 LEU B C 1
ATOM 1443 O O . LEU B 1 90 ? -7.517 15.578 69.960 1.00 17.15 90 LEU B O 1
ATOM 1448 N N . ILE B 1 91 ? -7.065 15.123 67.806 1.00 16.69 91 ILE B N 1
ATOM 1449 C CA . ILE B 1 91 ? -8.105 14.109 67.680 1.00 16.69 91 ILE B CA 1
ATOM 1450 C C . ILE B 1 91 ? -7.708 12.745 68.216 1.00 16.69 91 ILE B C 1
ATOM 1451 O O . ILE B 1 91 ? -8.556 11.855 68.356 1.00 16.69 91 ILE B O 1
ATOM 1456 N N . LYS B 1 92 ? -6.423 12.577 68.507 1.00 15.27 92 LYS B N 1
ATOM 1457 C CA . LYS B 1 92 ? -5.929 11.326 69.067 1.00 15.27 92 LYS B CA 1
ATOM 1458 C C . LYS B 1 92 ? -4.753 11.628 69.985 1.00 15.27 92 LYS B C 1
ATOM 1459 O O . LYS B 1 92 ? -3.855 12.393 69.615 1.00 15.27 92 LYS B O 1
ATOM 1465 N N . GLY B 1 93 ? -4.764 11.054 71.186 1.00 15.31 93 GLY B N 1
ATOM 1466 C CA . GLY B 1 93 ? -3.674 11.287 72.119 1.00 15.31 93 GLY B CA 1
ATOM 1467 C C . GLY B 1 93 ? -3.950 12.368 73.152 1.00 15.31 93 GLY B C 1
ATOM 1468 O O . GLY B 1 93 ? -4.894 13.141 73.011 1.00 15.31 93 GLY B O 1
ATOM 1469 N N . SER B 1 94 ? -3.122 12.423 74.193 1.00 17.99 94 SER B N 1
ATOM 1470 C CA . SER B 1 94 ? -3.295 13.413 75.249 1.00 17.99 94 SER B CA 1
ATOM 1471 C C . SER B 1 94 ? -2.232 14.496 75.254 1.00 17.99 94 SER B C 1
ATOM 1472 O O . SER B 1 94 ? -2.250 15.382 76.106 1.00 17.99 94 SER B O 1
ATOM 1475 N N . GLY B 1 95 ? -1.299 14.423 74.311 1.00 15.84 95 GLY B N 1
ATOM 1476 C CA . GLY B 1 95 ? -0.264 15.438 74.251 1.00 15.84 95 GLY B CA 1
ATOM 1477 C C . GLY B 1 95 ? 0.685 15.436 75.436 1.00 15.84 95 GLY B C 1
ATOM 1478 O O . GLY B 1 95 ? 0.865 14.412 76.095 1.00 15.84 95 GLY B O 1
ATOM 1479 N N . PRO B 1 96 ? 1.311 16.582 75.738 1.00 14.64 96 PRO B N 1
ATOM 1480 C CA . PRO B 1 96 ? 1.124 17.827 74.991 1.00 14.64 96 PRO B CA 1
ATOM 1481 C C . PRO B 1 96 ? 1.773 17.854 73.608 1.00 14.64 96 PRO B C 1
ATOM 1482 O O . PRO B 1 96 ? 2.764 17.162 73.346 1.00 14.64 96 PRO B O 1
ATOM 1486 N N . VAL B 1 97 ? 1.180 18.643 72.718 1.00 14.42 97 VAL B N 1
ATOM 1487 C CA . VAL B 1 97 ? 1.713 18.805 71.372 1.00 14.42 97 VAL B CA 1
ATOM 1488 C C . VAL B 1 97 ? 1.825 20.305 71.164 1.00 14.42 97 VAL B C 1
ATOM 1489 O O . VAL B 1 97 ? 0.934 21.062 71.537 1.00 14.42 97 VAL B O 1
ATOM 1493 N N . TYR B 1 98 ? 2.933 20.738 70.585 1.00 13.42 98 TYR B N 1
ATOM 1494 C CA . TYR B 1 98 ? 3.136 22.153 70.353 1.00 13.42 98 TYR B CA 1
ATOM 1495 C C . TYR B 1 98 ? 3.095 22.468 68.861 1.00 13.42 98 TYR B C 1
ATOM 1496 O O . TYR B 1 98 ? 3.623 21.716 68.041 1.00 13.42 98 TYR B O 1
ATOM 1505 N N . ILE B 1 99 ? 2.436 23.566 68.507 1.00 13.97 99 ILE B N 1
ATOM 1506 C CA . ILE B 1 99 ? 2.367 23.988 67.113 1.00 13.97 99 ILE B CA 1
ATOM 1507 C C . ILE B 1 99 ? 3.105 25.324 67.001 1.00 13.97 99 ILE B C 1
ATOM 1508 O O . ILE B 1 99 ? 2.807 26.269 67.728 1.00 13.97 99 ILE B O 1
ATOM 1513 N N . HIS B 1 100 ? 4.089 25.386 66.107 1.00 13.04 100 HIS B N 1
ATOM 1514 C CA . HIS B 1 100 ? 4.876 26.608 65.929 1.00 13.04 100 HIS B CA 1
ATOM 1515 C C . HIS B 1 100 ? 4.798 27.179 64.524 1.00 13.04 100 HIS B C 1
ATOM 1516 O O . HIS B 1 100 ? 4.789 26.447 63.544 1.00 13.04 100 HIS B O 1
ATOM 1523 N N . GLY B 1 101 ? 4.793 28.504 64.439 1.00 14.86 101 GLY B N 1
ATOM 1524 C CA . GLY B 1 101 ? 4.743 29.152 63.145 1.00 14.86 101 GLY B CA 1
ATOM 1525 C C . GLY B 1 101 ? 4.692 30.650 63.337 1.00 14.86 101 GLY B C 1
ATOM 1526 O O . GLY B 1 101 ? 5.202 31.180 64.320 1.00 14.86 101 GLY B O 1
ATOM 1527 N N . HIS B 1 102 ? 4.106 31.351 62.381 1.00 17.57 102 HIS B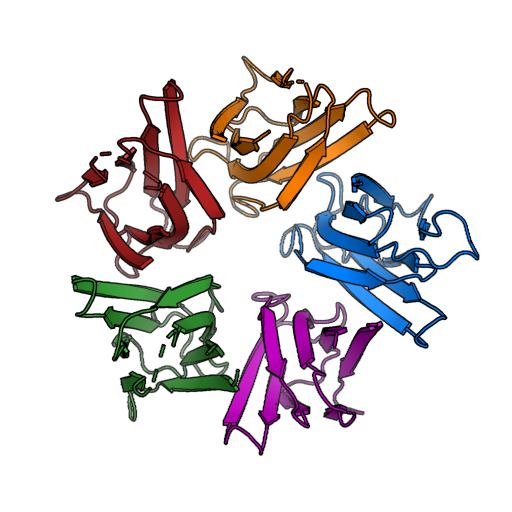 N 1
ATOM 1528 C CA . HIS B 1 102 ? 3.974 32.785 62.529 1.00 17.57 102 HIS B CA 1
ATOM 1529 C C . HIS B 1 102 ? 2.788 33.338 61.765 1.00 17.57 102 HIS B C 1
ATOM 1530 O O . HIS B 1 102 ? 2.275 32.723 60.829 1.00 17.57 102 HIS B O 1
ATOM 1537 N N . ASN B 1 103 ? 2.335 34.500 62.211 1.00 20.92 103 ASN B N 1
ATOM 1538 C CA . ASN B 1 103 ? 1.222 35.187 61.585 1.00 20.92 103 ASN B CA 1
ATOM 1539 C C . ASN B 1 103 ? 1.793 36.435 60.917 1.00 20.92 103 ASN B C 1
ATOM 1540 O O . ASN B 1 103 ? 2.431 37.256 61.568 1.00 20.92 103 ASN B O 1
ATOM 1545 N N . ILE B 1 104 ? 1.569 36.564 59.614 1.00 29.07 104 ILE B N 1
ATOM 1546 C CA . ILE B 1 104 ? 2.076 37.719 58.873 1.00 29.07 104 ILE B CA 1
ATOM 1547 C C . ILE B 1 104 ? 1.016 38.292 57.920 1.00 29.07 104 ILE B C 1
ATOM 1548 O O . ILE B 1 104 ? 0.229 37.548 57.330 1.00 29.07 104 ILE B O 1
ATOM 1553 N N . LYS B 1 105 ? 0.992 39.614 57.780 1.00 50.46 105 LYS B N 1
ATOM 1554 C CA . LYS B 1 105 ? 0.035 40.277 56.897 1.00 50.46 105 LYS B CA 1
ATOM 1555 C C . LYS B 1 105 ? 0.777 40.941 55.731 1.00 50.46 105 LYS B C 1
ATOM 1556 O O . LYS B 1 105 ? 1.963 41.301 55.924 1.00 50.46 105 LYS B O 1
ATOM 1558 N N . GLU C 1 4 ? 26.116 31.558 41.378 1.00 30.42 4 GLU C N 1
ATOM 1559 C CA . GLU C 1 4 ? 26.463 30.742 42.580 1.00 30.42 4 GLU C CA 1
ATOM 1560 C C . GLU C 1 4 ? 27.316 29.547 42.192 1.00 30.42 4 GLU C C 1
ATOM 1561 O O . GLU C 1 4 ? 27.640 29.344 41.018 1.00 30.42 4 GLU C O 1
ATOM 1567 N N . SER C 1 5 ? 27.681 28.755 43.192 1.00 24.32 5 SER C N 1
ATOM 1568 C CA . SER C 1 5 ? 28.492 27.576 42.973 1.00 24.32 5 SER C CA 1
ATOM 1569 C C . SER C 1 5 ? 28.229 26.554 44.063 1.00 24.32 5 SER C C 1
ATOM 1570 O O . SER C 1 5 ? 28.022 26.908 45.222 1.00 24.32 5 SER C O 1
ATOM 1573 N N . PHE C 1 6 ? 28.225 25.286 43.676 1.00 23.23 6 PHE C N 1
ATOM 1574 C CA . PHE C 1 6 ? 27.987 24.200 44.617 1.00 23.23 6 PHE C CA 1
ATOM 1575 C C . PHE C 1 6 ? 29.162 24.073 45.573 1.00 23.23 6 PHE C C 1
ATOM 1576 O O . PHE C 1 6 ? 30.315 24.221 45.171 1.00 23.23 6 PHE C O 1
ATOM 1584 N N . TYR C 1 7 ? 28.875 23.808 46.843 1.00 16.86 7 TYR C N 1
ATOM 1585 C CA . TYR C 1 7 ? 29.933 23.647 47.836 1.00 16.86 7 TYR C CA 1
ATOM 1586 C C . TYR C 1 7 ? 29.838 22.223 48.372 1.00 16.86 7 TYR C C 1
ATOM 1587 O O . TYR C 1 7 ? 28.803 21.820 48.903 1.00 16.86 7 TYR C O 1
ATOM 1596 N N . GLY C 1 8 ? 30.912 21.459 48.205 1.00 16.71 8 GLY C N 1
ATOM 1597 C CA . GLY C 1 8 ? 30.945 20.084 48.678 1.00 16.71 8 GLY C CA 1
ATOM 1598 C C . GLY C 1 8 ? 32.345 19.743 49.150 1.00 16.71 8 GLY C C 1
ATOM 1599 O O . GLY C 1 8 ? 33.272 19.687 48.346 1.00 16.71 8 GLY C O 1
ATOM 1600 N N . VAL C 1 9 ? 32.510 19.516 50.447 1.00 14.95 9 VAL C N 1
ATOM 1601 C CA . VAL C 1 9 ? 33.824 19.196 50.987 1.00 14.95 9 VAL C CA 1
ATOM 1602 C C . VAL C 1 9 ? 33.754 17.992 51.917 1.00 14.95 9 VAL C C 1
ATOM 1603 O O . VAL C 1 9 ? 32.736 17.746 52.561 1.00 14.95 9 VAL C O 1
ATOM 1607 N N . THR C 1 10 ? 34.844 17.237 51.976 1.00 16.54 10 THR C N 1
ATOM 1608 C CA . THR C 1 10 ? 34.910 16.052 52.814 1.00 16.54 10 THR C CA 1
ATOM 1609 C C . THR C 1 10 ? 35.885 16.220 53.973 1.00 16.54 10 THR C C 1
ATOM 1610 O O . THR C 1 10 ? 36.971 16.771 53.811 1.00 16.54 10 THR C O 1
ATOM 1614 N N . LEU C 1 11 ? 35.486 15.748 55.151 1.00 14.17 11 LEU C N 1
ATOM 1615 C CA . LEU C 1 11 ? 36.344 15.828 56.329 1.00 14.17 11 LEU C CA 1
ATOM 1616 C C . LEU C 1 11 ? 36.587 14.420 56.846 1.00 14.17 11 LEU C C 1
ATOM 1617 O O . LEU C 1 11 ? 35.675 13.602 56.887 1.00 14.17 11 LEU C O 1
ATOM 1622 N N . THR C 1 12 ? 37.827 14.149 57.231 1.00 16.13 12 THR C N 1
ATOM 1623 C CA . THR C 1 12 ? 38.211 12.851 57.772 1.00 16.13 12 THR C CA 1
ATOM 1624 C C . THR C 1 12 ? 39.252 13.104 58.851 1.00 16.13 12 THR C C 1
ATOM 1625 O O . THR C 1 12 ? 39.693 14.229 59.044 1.00 16.13 12 THR C O 1
ATOM 1629 N N . ALA C 1 13 ? 39.652 12.054 59.554 1.00 18.30 13 ALA C N 1
ATOM 1630 C CA . ALA C 1 13 ? 40.668 12.204 60.580 1.00 18.30 13 ALA C CA 1
ATOM 1631 C C . ALA C 1 13 ? 41.963 12.694 59.941 1.00 18.30 13 ALA C C 1
ATOM 1632 O O . ALA C 1 13 ? 42.689 13.503 60.522 1.00 18.30 13 ALA C O 1
ATOM 1634 N N . GLU C 1 14 ? 42.231 12.214 58.729 1.00 21.96 14 GLU C N 1
ATOM 1635 C CA . GLU C 1 14 ? 43.451 12.555 58.002 1.00 21.96 14 GLU C CA 1
ATOM 1636 C C . GLU C 1 14 ? 43.410 13.947 57.368 1.00 21.96 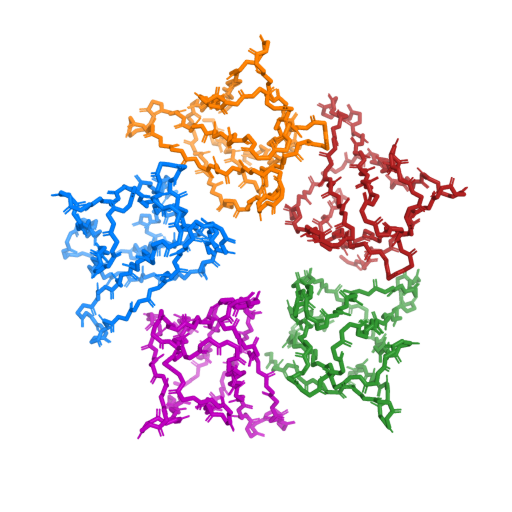14 GLU C C 1
ATOM 1637 O O . GLU C 1 14 ? 44.443 14.527 57.051 1.00 21.96 14 GLU C O 1
ATOM 1643 N N . SER C 1 15 ? 42.203 14.474 57.197 1.00 19.23 15 SER C N 1
ATOM 1644 C CA . SER C 1 15 ? 41.978 15.793 56.616 1.00 19.23 15 SER C CA 1
ATOM 1645 C C . SER C 1 15 ? 40.754 16.308 57.372 1.00 19.23 15 SER C C 1
ATOM 1646 O O . SER C 1 15 ? 39.629 16.259 56.873 1.00 19.23 15 SER C O 1
ATOM 1649 N N . ASP C 1 16 ? 40.981 16.811 58.579 1.00 17.31 16 ASP C N 1
ATOM 1650 C CA . ASP C 1 16 ? 39.880 17.250 59.427 1.00 17.31 16 ASP C CA 1
ATOM 1651 C C . ASP C 1 16 ? 39.353 18.673 59.330 1.00 17.31 16 ASP C C 1
ATOM 1652 O O . ASP C 1 16 ? 38.386 19.016 60.014 1.00 17.31 16 ASP C O 1
ATOM 1657 N N . SER C 1 17 ? 39.959 19.503 58.492 1.00 19.76 17 SER C N 1
ATOM 1658 C CA . SER C 1 17 ? 39.506 20.881 58.385 1.00 19.76 17 SER C CA 1
ATOM 1659 C C . SER C 1 17 ? 39.473 21.419 56.967 1.00 19.76 17 SER C C 1
ATOM 1660 O O . SER C 1 17 ? 40.232 20.988 56.097 1.00 19.76 17 SER C O 1
ATOM 1663 N N . VAL C 1 18 ? 38.566 22.364 56.751 1.00 18.83 18 VAL C N 1
ATOM 1664 C CA . VAL C 1 18 ? 38.425 23.040 55.473 1.00 18.83 18 VAL C CA 1
ATOM 1665 C C . VAL C 1 18 ? 38.011 24.462 55.797 1.00 18.83 18 VAL C C 1
ATOM 1666 O O . VAL C 1 18 ? 37.250 24.721 56.732 1.00 18.83 18 VAL C O 1
ATOM 1670 N N . THR C 1 19 ? 38.541 25.396 55.036 1.00 21.98 19 THR C N 1
ATOM 1671 C CA . THR C 1 19 ? 38.205 26.780 55.266 1.00 21.98 19 THR C CA 1
ATOM 1672 C C . THR C 1 19 ? 37.616 27.389 54.013 1.00 21.98 19 THR C C 1
ATOM 1673 O O . THR C 1 19 ? 38.106 27.158 52.909 1.00 21.98 19 THR C O 1
ATOM 1677 N N . TRP C 1 20 ? 36.542 28.148 54.192 1.00 25.48 20 TRP C N 1
ATOM 1678 C CA . TRP C 1 20 ? 35.900 28.831 53.086 1.00 25.48 20 TRP C CA 1
ATOM 1679 C C . TRP C 1 20 ? 36.324 30.303 53.114 1.00 25.48 20 TRP C C 1
ATOM 1680 O O . TRP C 1 20 ? 36.245 30.961 54.157 1.00 25.48 20 TRP C O 1
ATOM 1691 N N . ASP C 1 21 ? 36.775 30.804 51.961 1.00 38.71 21 ASP C N 1
ATOM 1692 C CA . ASP C 1 21 ? 37.227 32.189 51.802 1.00 38.71 21 ASP C CA 1
ATOM 1693 C C . ASP C 1 21 ? 36.517 32.815 50.610 1.00 38.71 21 ASP C C 1
ATOM 1694 O O . ASP C 1 21 ? 35.450 32.362 50.197 1.00 38.71 21 ASP C O 1
ATOM 1699 N N . VAL C 1 22 ? 37.152 33.837 50.045 1.00 46.93 22 VAL C N 1
ATOM 1700 C CA . VAL C 1 22 ? 36.635 34.556 48.890 1.00 46.93 22 VAL C CA 1
ATOM 1701 C C . VAL C 1 22 ? 37.643 34.514 47.738 1.00 46.93 22 VAL C C 1
ATOM 1702 O O . VAL C 1 22 ? 38.710 35.145 47.792 1.00 46.93 22 VAL C O 1
ATOM 1706 N N . GLY C 1 29 ? 28.369 40.835 47.928 1.00 45.27 29 GLY C N 1
ATOM 1707 C CA . GLY C 1 29 ? 27.636 40.128 48.966 1.00 45.27 29 GLY C CA 1
ATOM 1708 C C . GLY C 1 29 ? 27.781 38.619 48.874 1.00 45.27 29 GLY C C 1
ATOM 1709 O O . GLY C 1 29 ? 26.883 37.927 48.377 1.00 45.27 29 GLY C O 1
ATOM 1710 N N . GLN C 1 30 ? 28.904 38.093 49.350 1.00 31.26 30 GLN C N 1
ATOM 1711 C CA . GLN C 1 30 ? 29.143 36.651 49.300 1.00 31.26 30 GLN C CA 1
ATOM 1712 C C . GLN C 1 30 ? 28.595 35.942 50.531 1.00 31.26 30 GLN C C 1
ATOM 1713 O O . GLN C 1 30 ? 28.870 36.336 51.665 1.00 31.26 30 GLN C O 1
ATOM 1719 N N . LYS C 1 31 ? 27.812 34.893 50.301 1.00 24.01 31 LYS C N 1
ATOM 1720 C CA . LYS C 1 31 ? 27.190 34.140 51.386 1.00 24.01 31 LYS C CA 1
ATOM 1721 C C . LYS C 1 31 ? 27.366 32.638 51.211 1.00 24.01 31 LYS C C 1
ATOM 1722 O O . LYS C 1 31 ? 27.117 32.108 50.130 1.00 24.01 31 LYS C O 1
ATOM 1728 N N . LEU C 1 32 ? 27.799 31.951 52.267 1.00 18.89 32 LEU C N 1
ATOM 1729 C CA . LEU C 1 32 ? 27.945 30.501 52.199 1.00 18.89 32 LEU C CA 1
ATOM 1730 C C . LEU C 1 32 ? 26.761 29.883 52.931 1.00 18.89 32 LEU C C 1
ATOM 1731 O O . LEU C 1 32 ? 26.539 30.149 54.111 1.00 18.89 32 LEU C O 1
ATOM 1736 N N . VAL C 1 33 ? 25.977 29.088 52.217 1.00 17.02 33 VAL C N 1
ATOM 1737 C CA . VAL C 1 33 ? 24.822 28.431 52.811 1.00 17.02 33 VAL C CA 1
ATOM 1738 C C . VAL C 1 33 ? 25.112 26.940 52.972 1.00 17.02 33 VAL C C 1
ATOM 1739 O O . VAL C 1 33 ? 25.423 26.256 51.999 1.00 17.02 33 VAL C O 1
ATOM 1743 N N . ILE C 1 34 ? 25.026 26.445 54.204 1.00 13.75 34 ILE C N 1
ATOM 1744 C CA . ILE C 1 34 ? 25.271 25.034 54.470 1.00 13.75 34 ILE C CA 1
ATOM 1745 C C . ILE C 1 34 ? 23.925 24.326 54.551 1.00 13.75 34 ILE C C 1
ATOM 1746 O O . ILE C 1 34 ? 23.146 24.537 55.479 1.00 13.75 34 ILE C O 1
ATOM 1751 N N . LYS C 1 35 ? 23.661 23.481 53.563 1.00 13.27 35 LYS C N 1
ATOM 1752 C CA . LYS C 1 35 ? 22.399 22.758 53.484 1.00 13.27 35 LYS C CA 1
ATOM 1753 C C . LYS C 1 35 ? 22.351 21.397 54.149 1.00 13.27 35 LYS C C 1
ATOM 1754 O O . LYS C 1 35 ? 21.357 21.044 54.779 1.00 13.27 35 LYS C O 1
ATOM 1760 N N . GLN C 1 36 ? 23.421 20.629 54.005 1.00 12.11 36 GLN C N 1
ATOM 1761 C CA . GLN C 1 36 ? 23.440 19.292 54.564 1.00 12.11 36 GLN C CA 1
ATOM 1762 C C . GLN C 1 36 ? 24.830 18.864 55.008 1.00 12.11 36 GLN C C 1
ATOM 1763 O O . GLN C 1 36 ? 25.826 19.233 54.404 1.00 12.11 36 GLN C O 1
ATOM 1769 N N . ILE C 1 37 ? 24.880 18.109 56.098 1.00 11.70 37 ILE C N 1
ATOM 1770 C CA . ILE C 1 37 ? 26.128 17.547 56.590 1.00 11.70 37 ILE C CA 1
ATOM 1771 C C . ILE C 1 37 ? 25.750 16.071 56.715 1.00 11.70 37 ILE C C 1
ATOM 1772 O O . ILE C 1 37 ? 24.854 15.704 57.475 1.00 11.70 37 ILE C O 1
ATOM 1777 N N . LEU C 1 38 ? 26.442 15.237 55.943 1.00 11.97 38 LEU C N 1
ATOM 1778 C CA . LEU C 1 38 ? 26.158 13.812 55.837 1.00 11.97 38 LEU C CA 1
ATOM 1779 C C . LEU C 1 38 ? 27.295 12.884 56.267 1.00 11.97 38 LEU C C 1
ATOM 1780 O O . LEU C 1 38 ? 28.444 13.091 55.902 1.00 11.97 38 LEU C O 1
ATOM 1785 N N . LEU C 1 39 ? 26.950 11.842 57.018 1.00 11.45 39 LEU C N 1
ATOM 1786 C CA . LEU C 1 39 ? 27.932 10.876 57.502 1.00 11.45 39 LEU C CA 1
ATOM 1787 C C . LEU C 1 39 ? 28.188 9.787 56.455 1.00 11.45 39 LEU C C 1
ATOM 1788 O O . LEU C 1 39 ? 27.250 9.162 55.951 1.00 11.45 39 LEU C O 1
ATOM 1793 N N . GLY C 1 40 ? 29.463 9.557 56.147 1.00 13.55 40 GLY C N 1
ATOM 1794 C CA . GLY C 1 40 ? 29.817 8.549 55.162 1.00 13.55 40 GLY C CA 1
ATOM 1795 C C . GLY C 1 40 ? 29.476 7.132 55.586 1.00 13.55 40 GLY C C 1
ATOM 1796 O O . GLY C 1 40 ? 29.475 6.814 56.775 1.00 13.55 40 GLY C O 1
ATOM 1797 N N . ALA C 1 41 ? 29.204 6.278 54.599 1.00 14.45 41 ALA C N 1
ATOM 1798 C CA . ALA C 1 41 ? 28.853 4.880 54.833 1.00 14.45 41 ALA C CA 1
ATOM 1799 C C . ALA C 1 41 ? 29.923 4.106 55.615 1.00 14.45 41 ALA C C 1
ATOM 1800 O O . ALA C 1 41 ? 29.605 3.185 56.360 1.00 14.45 41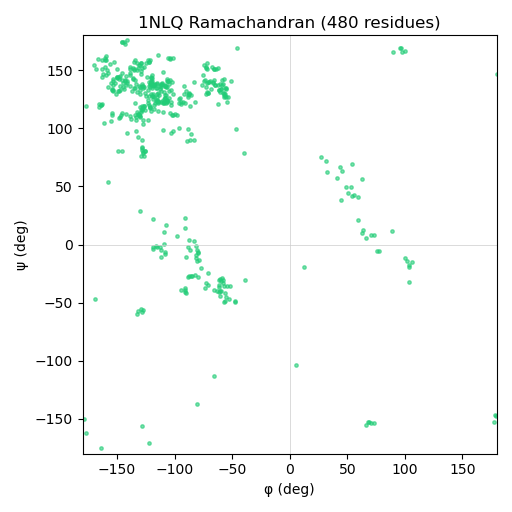 ALA C O 1
ATOM 1802 N N . GLU C 1 42 ? 31.185 4.487 55.445 1.00 18.15 42 GLU C N 1
ATOM 1803 C CA . GLU C 1 42 ? 32.289 3.819 56.137 1.00 18.15 42 GLU C CA 1
ATOM 1804 C C . GLU C 1 42 ? 32.492 4.259 57.583 1.00 18.15 42 GLU C C 1
ATOM 1805 O O . GLU C 1 42 ? 33.353 3.717 58.279 1.00 18.15 42 GLU C O 1
ATOM 1811 N N . ALA C 1 43 ? 31.728 5.249 58.032 1.00 14.75 43 ALA C N 1
ATOM 1812 C CA . ALA C 1 43 ? 31.877 5.731 59.396 1.00 14.75 43 ALA C CA 1
ATOM 1813 C C . ALA C 1 43 ? 31.623 4.597 60.370 1.00 14.75 43 ALA C C 1
ATOM 1814 O O . ALA C 1 43 ? 30.653 3.864 60.235 1.00 14.75 43 ALA C O 1
ATOM 1816 N N . LYS C 1 44 ? 32.504 4.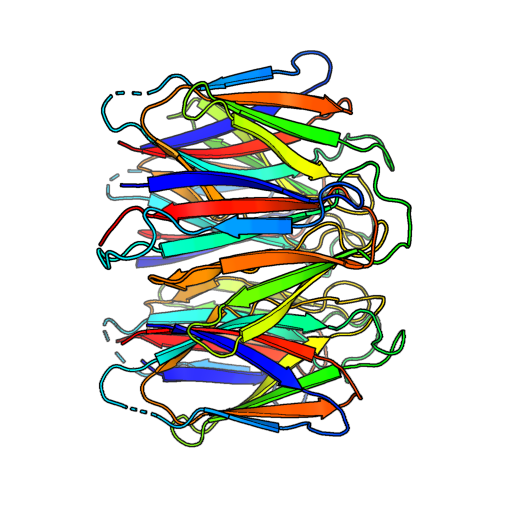463 61.353 1.00 15.10 44 LYS C N 1
ATOM 1817 C CA . LYS C 1 44 ? 32.378 3.415 62.360 1.00 15.10 44 LYS C CA 1
ATOM 1818 C C . LYS C 1 44 ? 31.021 3.466 63.069 1.00 15.10 44 LYS C C 1
ATOM 1819 O O . LYS C 1 44 ? 30.566 4.532 63.482 1.00 15.10 44 LYS C O 1
ATOM 1825 N N . GLU C 1 45 ? 30.381 2.308 63.217 1.00 15.73 45 GLU C N 1
ATOM 1826 C CA . GLU C 1 45 ? 29.088 2.251 63.891 1.00 15.73 45 GLU C CA 1
ATOM 1827 C C . GLU C 1 45 ? 29.225 2.784 65.318 1.00 15.73 45 GLU C C 1
ATOM 1828 O O . GLU C 1 45 ? 30.239 2.550 65.981 1.00 15.73 45 GLU C O 1
ATOM 1834 N N . ASN C 1 46 ? 28.211 3.514 65.777 1.00 16.61 46 ASN C N 1
ATOM 1835 C CA . ASN C 1 46 ? 28.188 4.075 67.132 1.00 16.61 46 ASN C CA 1
ATOM 1836 C C . ASN C 1 46 ? 29.230 5.153 67.439 1.00 16.61 46 ASN C C 1
ATOM 1837 O O . ASN C 1 46 ? 29.339 5.604 68.582 1.00 16.61 46 ASN C O 1
ATOM 1842 N N . GLU C 1 47 ? 29.993 5.567 66.437 1.00 14.38 47 GLU C N 1
ATOM 1843 C CA . GLU C 1 47 ? 31.013 6.590 66.644 1.00 14.38 47 GLU C CA 1
ATOM 1844 C C . GLU C 1 47 ? 30.486 7.997 66.406 1.00 14.38 47 GLU C C 1
ATOM 1845 O O . GLU C 1 47 ? 30.017 8.320 65.318 1.00 14.38 47 GLU C O 1
ATOM 1851 N N . PHE C 1 48 ? 30.581 8.836 67.426 1.00 14.33 48 PHE C N 1
ATOM 1852 C CA . PHE C 1 48 ? 30.131 10.212 67.291 1.00 14.33 48 PHE C CA 1
ATOM 1853 C C . PHE C 1 48 ? 31.084 11.005 66.423 1.00 14.33 48 PHE C C 1
ATOM 1854 O O . PHE C 1 48 ? 32.301 10.991 66.624 1.00 14.33 48 PHE C O 1
ATOM 1862 N N . ASN C 1 49 ? 30.515 11.689 65.439 1.00 13.64 49 ASN C N 1
ATOM 1863 C CA . ASN C 1 49 ? 31.273 12.533 64.533 1.00 13.64 49 ASN C CA 1
ATOM 1864 C C . ASN C 1 49 ? 30.684 13.919 64.672 1.00 13.64 49 ASN C C 1
ATOM 1865 O O . ASN C 1 49 ? 29.509 14.136 64.380 1.00 13.64 49 ASN C O 1
ATOM 1870 N N . VAL C 1 50 ? 31.511 14.849 65.130 1.00 14.51 50 VAL C N 1
ATOM 1871 C CA . VAL C 1 50 ? 31.071 16.213 65.370 1.00 14.51 50 VAL C CA 1
ATOM 1872 C C . VAL C 1 50 ? 31.811 17.220 64.504 1.00 14.51 50 VAL C C 1
ATOM 1873 O O . VAL C 1 50 ? 33.040 17.242 64.473 1.00 14.51 50 VAL C O 1
ATOM 1877 N N . VAL C 1 51 ? 31.052 18.043 63.789 1.00 13.34 51 VAL C N 1
ATOM 1878 C CA . VAL C 1 51 ? 31.636 19.081 62.954 1.00 13.34 51 VAL C CA 1
ATOM 1879 C C . VAL C 1 51 ? 31.407 20.427 63.637 1.00 13.34 51 VAL C C 1
ATOM 1880 O O . VAL C 1 51 ? 30.275 20.807 63.931 1.00 13.34 51 VAL C O 1
ATOM 1884 N N . GLU C 1 52 ? 32.499 21.136 63.899 1.00 15.82 52 GLU C N 1
ATOM 1885 C CA . GLU C 1 52 ? 32.444 22.436 64.549 1.00 15.82 52 GLU C CA 1
ATOM 1886 C C . GLU C 1 52 ? 32.683 23.516 63.514 1.00 15.82 52 GLU C C 1
ATOM 1887 O O . GLU C 1 52 ? 33.536 23.362 62.645 1.00 15.82 52 GLU C O 1
ATOM 1893 N N . VAL C 1 53 ? 31.920 24.598 63.587 1.00 16.64 53 VAL C N 1
ATOM 1894 C CA . VAL C 1 53 ? 32.125 25.700 62.659 1.00 16.64 53 VAL C CA 1
ATOM 1895 C C . VAL C 1 53 ? 32.707 26.871 63.438 1.00 16.64 53 VAL C C 1
ATOM 1896 O O . VAL C 1 53 ? 32.434 27.040 64.626 1.00 16.64 53 VAL C O 1
ATOM 1900 N N . ASN C 1 54 ? 33.526 27.665 62.761 1.00 23.15 54 ASN C N 1
ATOM 1901 C CA . ASN C 1 54 ? 34.129 28.846 63.367 1.00 23.15 54 ASN C CA 1
ATOM 1902 C C . ASN C 1 54 ? 33.969 30.023 62.417 1.00 23.15 54 ASN C C 1
ATOM 1903 O O . ASN C 1 54 ? 34.523 30.005 61.313 1.00 23.15 54 ASN C O 1
ATOM 1908 N N . THR C 1 55 ? 33.182 31.018 62.844 1.00 38.11 55 THR C N 1
ATOM 1909 C CA . THR C 1 55 ? 32.924 32.236 62.064 1.00 38.11 55 THR C CA 1
ATOM 1910 C C . THR C 1 55 ? 33.209 33.450 62.947 1.00 38.11 55 THR C C 1
ATOM 1911 O O . THR C 1 55 ? 32.326 33.940 63.671 1.00 38.11 55 THR C O 1
ATOM 1915 N N . PRO C 1 56 ? 34.463 33.931 62.925 1.00 31.05 56 PRO C N 1
ATOM 1916 C CA . PRO C 1 56 ? 34.911 35.086 63.710 1.00 31.05 56 PRO C CA 1
ATOM 1917 C C . PRO C 1 56 ? 34.127 36.373 63.456 1.00 31.05 56 PRO C C 1
ATOM 1918 O O . PRO C 1 56 ? 33.906 37.166 64.378 1.00 31.05 56 PRO C O 1
ATOM 1922 N N . LYS C 1 57 ? 33.708 36.588 62.209 1.00 38.80 57 LYS C N 1
ATOM 1923 C CA . LYS C 1 57 ? 32.957 37.797 61.888 1.00 38.80 57 LYS C CA 1
ATOM 1924 C C . LYS C 1 57 ? 31.743 37.947 62.797 1.00 38.80 57 LYS C C 1
ATOM 1925 O O . LYS C 1 57 ? 31.389 39.064 63.182 1.00 38.80 57 LYS C O 1
ATOM 1931 N N . ASP C 1 58 ? 31.107 36.829 63.149 1.00 40.41 58 ASP C N 1
ATOM 1932 C CA . ASP C 1 58 ? 29.959 36.879 64.044 1.00 40.41 58 ASP C CA 1
ATOM 1933 C C . ASP C 1 58 ? 30.278 36.310 65.426 1.00 40.41 58 ASP C C 1
ATOM 1934 O O . ASP C 1 58 ? 29.377 36.079 66.245 1.00 40.41 58 ASP C O 1
ATOM 1939 N N . SER C 1 59 ? 31.565 36.069 65.669 1.00 43.98 59 SER C N 1
ATOM 1940 C CA . SER C 1 59 ? 32.049 35.567 66.950 1.00 43.98 59 SER C CA 1
ATOM 1941 C C . SER C 1 59 ? 31.363 34.297 67.426 1.00 43.98 59 SER C C 1
ATOM 1942 O O . SER C 1 59 ? 30.629 34.341 68.417 1.00 43.98 59 SER C O 1
ATOM 1945 N N . VAL C 1 60 ? 31.601 33.172 66.750 1.00 46.83 60 VAL C N 1
ATOM 1946 C CA . VAL C 1 60 ? 30.969 31.907 67.152 1.00 46.83 60 VAL C CA 1
ATOM 1947 C C . VAL C 1 60 ? 31.702 30.604 66.767 1.00 46.83 60 VAL C C 1
ATOM 1948 O O . VAL C 1 60 ? 31.813 30.287 65.578 1.00 46.83 60 VAL C O 1
ATOM 1952 N N . GLN C 1 61 ? 32.199 29.868 67.768 1.00 25.02 61 GLN C N 1
ATOM 1953 C CA . GLN C 1 61 ? 32.855 28.563 67.575 1.00 25.02 61 GLN C CA 1
ATOM 1954 C C . GLN C 1 61 ? 31.854 27.585 68.186 1.00 25.02 61 GLN C C 1
ATOM 1955 O O . GLN C 1 61 ? 31.636 27.608 69.393 1.00 25.02 61 GLN C O 1
ATOM 1961 N N . ILE C 1 62 ? 31.261 26.717 67.371 1.00 17.39 62 ILE C N 1
ATOM 1962 C CA . ILE C 1 62 ? 30.235 25.820 67.893 1.00 17.39 62 ILE C CA 1
ATOM 1963 C C . ILE C 1 62 ? 29.938 24.621 66.989 1.00 17.39 62 ILE C C 1
ATOM 1964 O O . ILE C 1 62 ? 30.100 24.697 65.770 1.00 17.39 62 ILE C O 1
ATOM 1969 N N . PRO C 1 63 ? 29.511 23.489 67.576 1.00 13.64 63 PRO C N 1
ATOM 1970 C CA . PRO C 1 63 ? 29.214 22.348 66.701 1.00 13.64 63 PRO C CA 1
ATOM 1971 C C . PRO C 1 63 ? 27.956 22.626 65.871 1.00 13.64 63 PRO C C 1
ATOM 1972 O O . PRO C 1 63 ? 26.984 23.201 66.376 1.00 13.64 63 PRO C O 1
ATOM 1976 N N . ILE C 1 64 ? 27.976 22.239 64.600 1.00 12.84 64 ILE C N 1
ATOM 1977 C CA . ILE C 1 64 ? 26.800 22.430 63.760 1.00 12.84 64 ILE C CA 1
ATOM 1978 C C . ILE C 1 64 ? 26.276 21.096 63.268 1.00 12.84 64 ILE C C 1
ATOM 1979 O O . ILE C 1 64 ? 25.272 21.031 62.573 1.00 12.84 64 ILE C O 1
ATOM 1984 N N . ALA C 1 65 ? 26.968 20.027 63.636 1.00 12.48 65 ALA C N 1
ATOM 1985 C CA . ALA C 1 65 ? 26.535 18.693 63.263 1.00 12.48 65 ALA C CA 1
ATOM 1986 C C . ALA C 1 65 ? 27.063 17.682 64.258 1.00 12.48 65 ALA C C 1
ATOM 1987 O O . ALA C 1 65 ? 28.227 17.734 64.649 1.00 12.48 65 ALA C O 1
ATOM 1989 N N . VAL C 1 66 ? 26.177 16.795 64.688 1.00 12.02 66 VAL C N 1
ATOM 1990 C CA . VAL C 1 66 ? 26.527 15.699 65.588 1.00 12.02 66 VAL C CA 1
ATOM 1991 C C . VAL C 1 66 ? 25.899 14.502 64.892 1.00 12.02 66 VAL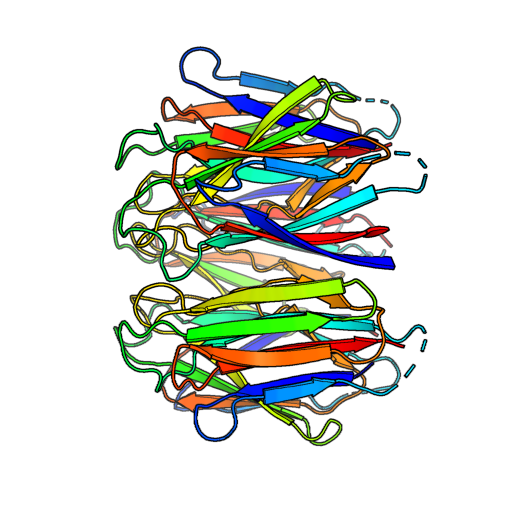 C C 1
ATOM 1992 O O . VAL C 1 66 ? 24.670 14.394 64.796 1.00 12.02 66 VAL C O 1
ATOM 1996 N N . LEU C 1 67 ? 26.751 13.624 64.375 1.00 13.16 67 LEU C N 1
ATOM 1997 C CA . LEU C 1 67 ? 26.298 12.452 63.640 1.00 13.16 67 LEU C CA 1
ATOM 1998 C C . LEU C 1 67 ? 26.817 11.176 64.282 1.00 13.16 67 LEU C C 1
ATOM 1999 O O . LEU C 1 67 ? 27.819 11.192 64.998 1.00 13.16 67 LEU C O 1
ATOM 2004 N N . LYS C 1 68 ? 26.128 10.071 64.018 1.00 14.46 68 LYS C N 1
ATOM 2005 C CA . LYS C 1 68 ? 26.526 8.779 64.555 1.00 14.46 68 LYS C CA 1
ATOM 2006 C C . LYS C 1 68 ? 25.836 7.656 63.806 1.00 14.46 68 LYS C C 1
ATOM 2007 O O . LYS C 1 68 ? 24.607 7.581 63.779 1.00 14.46 68 LYS C O 1
ATOM 2013 N N . ALA C 1 69 ? 26.633 6.790 63.191 1.00 14.49 69 ALA C N 1
ATOM 2014 C CA . ALA C 1 69 ? 26.097 5.660 62.444 1.00 14.49 69 ALA C CA 1
ATOM 2015 C C . ALA C 1 69 ? 25.239 4.842 63.392 1.00 14.49 69 ALA C C 1
ATOM 2016 O O . ALA C 1 69 ? 25.687 4.469 64.487 1.00 14.49 69 ALA C O 1
ATOM 2018 N N . GLY C 1 70 ? 24.013 4.562 62.964 1.00 19.46 70 GLY C N 1
ATOM 2019 C CA . GLY C 1 70 ? 23.088 3.805 63.783 1.00 19.46 70 GLY C CA 1
ATOM 2020 C C . GLY C 1 70 ? 22.060 4.700 64.445 1.00 19.46 70 GLY C C 1
ATOM 2021 O O . GLY C 1 70 ? 21.058 4.207 64.961 1.00 19.46 70 GLY C O 1
ATOM 2022 N N . GLU C 1 71 ? 22.296 6.012 64.436 1.00 17.66 71 GLU C N 1
ATOM 2023 C CA . GLU C 1 71 ? 21.365 6.957 65.059 1.00 17.66 71 GLU C CA 1
ATOM 2024 C C . GLU C 1 71 ? 20.997 8.156 64.193 1.00 17.66 71 GLU C C 1
ATOM 2025 O O . GLU C 1 71 ? 19.819 8.409 63.936 1.00 17.66 71 GLU C O 1
ATOM 2031 N N . THR C 1 72 ? 22.011 8.897 63.764 1.00 13.22 72 THR C N 1
ATOM 2032 C CA . THR C 1 72 ? 21.795 10.090 62.958 1.00 13.22 72 THR C CA 1
ATOM 2033 C C . THR C 1 72 ? 22.765 10.079 61.783 1.00 13.22 72 THR C C 1
ATOM 2034 O O . THR C 1 72 ? 23.968 10.215 61.957 1.00 13.22 72 THR C O 1
ATOM 2038 N N . ARG C 1 73 ? 22.216 9.910 60.585 1.00 11.53 73 ARG C N 1
ATOM 2039 C CA . ARG C 1 73 ? 23.000 9.838 59.362 1.00 11.53 73 ARG C CA 1
ATOM 2040 C C . ARG C 1 73 ? 23.273 11.197 58.738 1.00 11.53 73 ARG C C 1
ATOM 2041 O O . ARG C 1 73 ? 24.272 11.381 58.049 1.00 11.53 73 ARG C O 1
ATOM 2049 N N . ALA C 1 74 ? 22.382 12.150 58.979 1.00 12.45 74 ALA C N 1
ATOM 2050 C CA . ALA C 1 74 ? 22.557 13.475 58.402 1.00 12.45 74 ALA C CA 1
ATOM 2051 C C . ALA C 1 74 ? 21.772 14.544 59.148 1.00 12.45 74 ALA C C 1
ATOM 2052 O O . ALA C 1 74 ? 20.823 14.245 59.867 1.00 12.45 74 ALA C O 1
ATOM 2054 N N . VAL C 1 75 ? 22.204 15.787 58.976 1.00 11.51 75 VAL C N 1
ATOM 2055 C CA . VAL C 1 75 ? 21.523 16.940 59.544 1.00 11.51 75 VAL C CA 1
ATOM 2056 C C . VAL C 1 75 ? 21.405 17.946 58.407 1.00 11.51 75 VAL C C 1
ATOM 2057 O O . VAL C 1 75 ? 22.172 17.906 57.439 1.00 11.51 75 VAL C O 1
ATOM 2061 N N . ASN C 1 76 ? 20.432 18.839 58.520 1.00 13.93 76 ASN C N 1
ATOM 2062 C CA . ASN C 1 76 ? 20.185 19.855 57.506 1.00 13.93 76 ASN C CA 1
ATOM 2063 C C . ASN C 1 76 ? 20.161 21.199 58.207 1.00 13.93 76 ASN C C 1
ATOM 2064 O O . ASN C 1 76 ? 19.103 21.757 58.474 1.00 13.93 76 ASN C O 1
ATOM 2069 N N . PRO C 1 77 ? 21.344 21.740 58.515 1.00 15.82 77 PRO C N 1
ATOM 2070 C CA . PRO C 1 77 ? 21.452 23.031 59.207 1.00 15.82 77 PRO C CA 1
ATOM 2071 C C . PRO C 1 77 ? 20.723 24.197 58.528 1.00 15.82 77 PRO C C 1
ATOM 2072 O O . PRO C 1 77 ? 20.018 24.974 59.184 1.00 15.82 77 PRO C O 1
ATOM 2076 N N . ASP C 1 78 ? 20.887 24.302 57.215 1.00 16.18 78 ASP C N 1
ATOM 2077 C CA . ASP C 1 78 ? 20.282 25.380 56.445 1.00 16.18 78 ASP C CA 1
ATOM 2078 C C . ASP C 1 78 ? 20.683 26.712 57.076 1.00 16.18 78 ASP C C 1
ATOM 2079 O O . ASP C 1 78 ? 19.860 27.620 57.226 1.00 16.18 78 ASP C O 1
ATOM 2084 N N . VAL C 1 79 ? 21.951 26.810 57.461 1.00 15.54 79 VAL C N 1
ATOM 2085 C CA . VAL C 1 79 ? 22.470 28.032 58.065 1.00 15.54 79 VAL C CA 1
ATOM 2086 C C . VAL C 1 79 ? 23.313 28.771 57.033 1.00 15.54 79 VAL C C 1
ATOM 2087 O O . VAL C 1 79 ? 23.754 28.186 56.041 1.00 15.54 79 VAL C O 1
ATOM 2091 N N . GLU C 1 80 ? 23.520 30.064 57.249 1.00 19.55 80 GLU C N 1
ATOM 2092 C CA . GLU C 1 80 ? 24.303 30.844 56.312 1.00 19.55 80 GLU C CA 1
ATOM 2093 C C . GLU C 1 80 ? 25.288 31.752 57.006 1.00 19.55 80 GLU C C 1
ATOM 2094 O O . GLU C 1 80 ? 25.063 32.200 58.135 1.00 19.55 80 GLU C O 1
ATOM 2100 N N . PHE C 1 81 ? 26.390 32.006 56.312 1.00 20.43 81 PHE C N 1
ATOM 2101 C CA . PHE C 1 81 ? 27.450 32.849 56.814 1.00 20.43 81 PHE C CA 1
ATOM 2102 C C . PHE C 1 81 ? 27.717 33.886 55.739 1.00 20.43 81 PHE C C 1
ATOM 2103 O O . PHE C 1 81 ? 28.260 33.569 54.681 1.00 20.43 81 PHE C O 1
ATOM 2111 N N . TYR C 1 82 ? 27.301 35.119 56.001 1.00 35.13 82 TYR C N 1
ATOM 2112 C CA . TYR C 1 82 ? 27.495 36.215 55.060 1.00 35.13 82 TYR C CA 1
ATOM 2113 C C . TYR C 1 82 ? 28.943 36.629 55.256 1.00 35.13 82 TYR C C 1
ATOM 2114 O O . TYR C 1 82 ? 29.605 37.127 54.338 1.00 35.13 82 TYR C O 1
ATOM 2123 N N . GLU C 1 83 ? 29.408 36.381 56.478 1.00 43.78 83 GLU C N 1
ATOM 2124 C CA . GLU C 1 83 ? 30.758 36.664 56.936 1.00 43.78 83 GLU C CA 1
ATOM 2125 C C . GLU C 1 83 ? 31.844 36.238 55.956 1.00 43.78 83 GLU C C 1
ATOM 2126 O O . GLU C 1 83 ? 31.590 35.527 54.995 1.00 43.78 83 GLU C O 1
ATOM 2132 N N . SER C 1 84 ? 33.066 36.674 56.234 1.00 52.98 84 SER C N 1
ATOM 2133 C CA . SER C 1 84 ? 34.221 36.359 55.400 1.00 52.98 84 SER C CA 1
ATOM 2134 C C . SER C 1 84 ? 34.527 34.855 55.433 1.00 52.98 84 SER C C 1
ATOM 2135 O O . SER C 1 84 ? 33.752 34.035 54.945 1.00 52.98 84 SER C O 1
ATOM 2138 N N . LYS C 1 85 ? 35.671 34.525 56.018 1.00 34.59 85 LYS C N 1
ATOM 2139 C CA . LYS C 1 85 ? 36.167 33.164 56.154 1.00 34.59 85 LYS C CA 1
ATOM 2140 C C . LYS C 1 85 ? 35.432 32.345 57.236 1.00 34.59 85 LYS C C 1
ATOM 2141 O O . LYS C 1 85 ? 35.086 32.858 58.302 1.00 34.59 85 LYS C O 1
ATOM 2147 N N . VAL C 1 86 ? 35.195 31.070 56.936 1.00 21.77 86 VAL C N 1
ATOM 2148 C CA . VAL C 1 86 ? 34.512 30.142 57.847 1.00 21.77 86 VAL C CA 1
ATOM 2149 C C . VAL C 1 86 ? 35.252 28.819 57.810 1.00 21.77 86 VAL C C 1
ATOM 2150 O O . VAL C 1 86 ? 35.548 28.298 56.738 1.00 21.77 86 VAL C O 1
ATOM 2154 N N . THR C 1 87 ? 35.537 28.263 58.980 1.00 18.19 87 THR C N 1
ATOM 2155 C CA . THR C 1 87 ? 36.257 27.002 59.032 1.00 18.19 87 THR C CA 1
ATOM 2156 C C . THR C 1 87 ? 35.419 25.890 59.650 1.00 18.19 87 THR C C 1
ATOM 2157 O O . THR C 1 87 ? 34.767 26.083 60.674 1.00 18.19 87 THR C O 1
ATOM 2161 N N . PHE C 1 88 ? 35.433 24.731 59.009 1.00 16.65 88 PHE C N 1
ATOM 2162 C CA . PHE C 1 88 ? 34.702 23.578 59.520 1.00 16.65 88 PHE C CA 1
ATOM 2163 C C . PHE C 1 88 ? 35.739 22.564 59.942 1.00 16.65 88 PHE C C 1
ATOM 2164 O O . PHE C 1 88 ? 36.688 22.299 59.206 1.00 16.65 88 PHE C O 1
ATOM 2172 N N . LYS C 1 89 ? 35.573 21.988 61.124 1.00 17.03 89 LYS C N 1
ATOM 2173 C CA . LYS C 1 89 ? 36.536 21.001 61.578 1.00 17.03 89 LYS C CA 1
ATOM 2174 C C . LYS C 1 89 ? 35.878 19.814 62.250 1.00 17.03 89 LYS C C 1
ATOM 2175 O O . LYS C 1 89 ? 34.943 19.962 63.043 1.00 17.03 89 LYS C O 1
ATOM 2181 N N . LEU C 1 90 ? 36.365 18.630 61.905 1.00 15.35 90 LEU C N 1
ATOM 2182 C CA . LEU C 1 90 ? 35.863 17.389 62.474 1.00 15.35 90 LEU C CA 1
ATOM 2183 C C . LEU C 1 90 ? 36.593 17.220 63.805 1.00 15.35 90 LEU C C 1
ATOM 2184 O O . LEU C 1 90 ? 37.670 16.615 63.857 1.00 15.35 90 LEU C O 1
ATOM 2189 N N . ILE C 1 91 ? 36.005 17.758 64.869 1.00 17.94 91 ILE C N 1
ATOM 2190 C CA . ILE C 1 91 ? 36.610 17.716 66.192 1.00 17.94 91 ILE C CA 1
ATOM 2191 C C . ILE C 1 91 ? 36.425 16.414 66.955 1.00 17.94 91 ILE C C 1
ATOM 2192 O O . ILE C 1 91 ? 37.098 16.184 67.954 1.00 17.94 91 ILE C O 1
ATOM 2197 N N . LYS C 1 92 ? 35.507 15.571 66.491 1.00 14.70 92 LYS C N 1
ATOM 2198 C CA . LYS C 1 92 ? 35.273 14.264 67.103 1.00 14.70 92 LYS C CA 1
ATOM 2199 C C . LYS C 1 92 ? 34.970 13.312 65.958 1.00 14.70 92 LYS C C 1
ATOM 2200 O O . LYS C 1 92 ? 34.300 13.688 64.997 1.00 14.70 92 LYS C O 1
ATOM 2206 N N . GLY C 1 93 ? 35.474 12.088 66.053 1.00 16.28 93 GLY C N 1
ATOM 2207 C CA . GLY C 1 93 ? 35.214 11.112 65.012 1.00 16.28 93 GLY C CA 1
ATOM 2208 C C . GLY C 1 93 ? 36.249 11.131 63.908 1.00 16.28 93 GLY C C 1
ATOM 2209 O O . GLY C 1 93 ? 37.026 12.080 63.792 1.00 16.28 93 GLY C O 1
ATOM 2210 N N . SER C 1 94 ? 36.244 10.079 63.094 1.00 15.15 94 SER C N 1
ATOM 2211 C CA . SER C 1 94 ? 37.181 9.946 61.982 1.00 15.15 94 SER C CA 1
ATOM 2212 C C . SER C 1 94 ? 36.505 10.138 60.631 1.00 15.15 94 SER C C 1
ATOM 2213 O O . SER C 1 94 ? 37.177 10.191 59.596 1.00 15.15 94 SER C O 1
ATOM 2216 N N . GLY C 1 95 ? 35.179 10.217 60.637 1.00 14.76 95 GLY C N 1
ATOM 2217 C CA . GLY C 1 95 ? 34.452 10.410 59.395 1.00 14.76 95 GLY C CA 1
ATOM 2218 C C . GLY C 1 95 ? 34.406 9.173 58.512 1.00 14.76 95 GLY C C 1
ATOM 2219 O O . GLY C 1 95 ? 34.522 8.051 58.996 1.00 14.76 95 GLY C O 1
ATOM 2220 N N . PRO C 1 96 ? 34.266 9.356 57.191 1.00 13.25 96 PRO C N 1
ATOM 2221 C CA . PRO C 1 96 ? 34.159 10.670 56.553 1.00 13.25 96 PRO C CA 1
ATOM 2222 C C . PRO C 1 96 ? 32.834 11.395 56.770 1.00 13.25 96 PRO C C 1
ATOM 2223 O O . PRO C 1 96 ? 31.805 10.771 57.015 1.00 13.25 96 PRO C O 1
ATOM 2227 N N . VAL C 1 97 ? 32.893 12.723 56.722 1.00 13.07 97 VAL C N 1
ATOM 2228 C CA . VAL C 1 97 ? 31.703 13.556 56.856 1.00 13.07 97 VAL C CA 1
ATOM 2229 C C . VAL C 1 97 ? 31.706 14.483 55.656 1.00 13.07 97 VAL C C 1
ATOM 2230 O O . VAL C 1 97 ? 32.745 15.034 55.289 1.00 13.07 97 VAL C O 1
ATOM 2234 N N . TYR C 1 98 ? 30.542 14.652 55.041 1.00 12.24 98 TYR C N 1
ATOM 2235 C CA . TYR C 1 98 ? 30.428 15.506 53.869 1.00 12.24 98 TYR C CA 1
ATOM 2236 C C . TYR C 1 98 ? 29.611 16.743 54.184 1.00 12.24 98 TYR C C 1
ATOM 2237 O O . TYR C 1 98 ? 28.567 16.650 54.820 1.00 12.24 98 TYR C O 1
ATOM 2246 N N . ILE C 1 99 ? 30.094 17.898 53.734 1.00 13.11 99 ILE C N 1
ATOM 2247 C CA . ILE C 1 99 ? 29.385 19.158 53.939 1.00 13.11 99 ILE C CA 1
ATOM 2248 C C . ILE C 1 99 ? 28.948 19.677 52.578 1.00 13.11 99 ILE C C 1
ATOM 2249 O O . ILE C 1 99 ? 29.777 19.859 51.692 1.00 13.11 99 ILE C O 1
ATOM 2254 N N . HIS C 1 100 ? 27.645 19.907 52.423 1.00 12.88 100 HIS C N 1
ATOM 2255 C CA . HIS C 1 100 ? 27.077 20.380 51.167 1.00 12.88 100 HIS C CA 1
ATOM 2256 C C . HIS C 1 100 ? 26.386 21.720 51.315 1.00 12.88 100 HIS C C 1
ATOM 2257 O O . HIS C 1 100 ? 25.736 21.979 52.321 1.00 12.88 100 HIS C O 1
ATOM 2264 N N . GLY C 1 101 ? 26.502 22.551 50.287 1.00 15.38 101 GLY C N 1
ATOM 2265 C CA . GLY C 1 101 ? 25.863 23.851 50.321 1.00 15.38 101 GLY C CA 1
ATOM 2266 C C . GLY C 1 101 ? 26.189 24.604 49.052 1.00 15.38 101 GLY C C 1
ATOM 2267 O O . GLY C 1 101 ? 26.335 23.999 47.992 1.00 15.38 101 GLY C O 1
ATOM 2268 N N . HIS C 1 102 ? 26.305 25.921 49.156 1.00 19.55 102 HIS C N 1
ATOM 2269 C CA . HIS C 1 102 ? 26.646 26.735 48.003 1.00 19.55 102 HIS C CA 1
ATOM 2270 C C . HIS C 1 102 ? 27.019 28.164 48.351 1.00 19.55 102 HIS C C 1
ATOM 2271 O O . HIS C 1 102 ? 26.571 28.722 49.356 1.00 19.55 102 HIS C O 1
ATOM 2278 N N . ASN C 1 103 ? 27.876 28.730 47.509 1.00 24.68 103 ASN C N 1
ATOM 2279 C CA . ASN C 1 103 ? 28.336 30.104 47.628 1.00 24.68 103 ASN C CA 1
ATOM 2280 C C . ASN C 1 103 ? 27.421 30.907 46.705 1.00 24.68 103 ASN C C 1
ATOM 2281 O O . ASN C 1 103 ? 27.260 30.549 45.536 1.00 24.68 103 ASN C O 1
ATOM 2286 N N . ILE C 1 104 ? 26.787 31.954 47.229 1.00 25.72 104 ILE C N 1
ATOM 2287 C CA . ILE C 1 104 ? 25.915 32.799 46.408 1.00 25.72 104 ILE C CA 1
ATOM 2288 C C . ILE C 1 104 ? 26.372 34.259 46.457 1.00 25.72 104 ILE C C 1
ATOM 2289 O O . ILE C 1 104 ? 26.502 34.839 47.535 1.00 25.72 104 ILE C O 1
ATOM 2294 N N . LYS C 1 105 ? 26.616 34.833 45.279 1.00 36.55 105 LYS C N 1
ATOM 2295 C CA . LYS C 1 105 ? 27.062 36.224 45.119 1.00 36.55 105 LYS C CA 1
ATOM 2296 C C . LYS C 1 105 ? 25.851 37.154 45.099 1.00 36.55 105 LYS C C 1
ATOM 2297 O O . LYS C 1 105 ? 25.771 38.058 45.959 1.00 36.55 105 LYS C O 1
ATOM 2303 N N . GLU D 1 4 ? 22.049 38.936 58.495 1.00 32.90 4 GLU D N 1
ATOM 2304 C CA . GLU D 1 4 ? 23.378 39.608 58.493 1.00 32.90 4 GLU D CA 1
ATOM 2305 C C . GLU D 1 4 ? 24.412 39.005 59.446 1.00 32.90 4 GLU D C 1
ATOM 2306 O O . GLU D 1 4 ? 25.574 39.383 59.409 1.00 32.90 4 GLU D O 1
ATOM 2312 N N . SER D 1 5 ? 24.008 38.072 60.302 1.00 23.29 5 SER D N 1
ATOM 2313 C CA . SER D 1 5 ? 24.970 37.460 61.207 1.00 23.29 5 SER D CA 1
ATOM 2314 C C . SER D 1 5 ? 24.534 36.074 61.649 1.00 23.29 5 SER D C 1
ATOM 2315 O O . SER D 1 5 ? 23.359 35.835 61.921 1.00 23.29 5 SER D O 1
ATOM 2318 N N . PHE D 1 6 ? 25.498 35.165 61.704 1.00 21.03 6 PHE D N 1
ATOM 2319 C CA . PHE D 1 6 ? 25.246 33.798 62.119 1.00 21.03 6 PHE D CA 1
ATOM 2320 C C . PHE D 1 6 ? 24.982 33.790 63.613 1.00 21.03 6 PHE D C 1
ATOM 2321 O O . PHE D 1 6 ? 25.647 34.495 64.370 1.00 21.03 6 PHE D O 1
ATOM 2329 N N . TYR D 1 7 ? 24.005 32.992 64.031 1.00 15.26 7 TYR D N 1
ATOM 2330 C CA . TYR D 1 7 ? 23.652 32.885 65.439 1.00 15.26 7 TYR D CA 1
ATOM 2331 C C . TYR D 1 7 ? 23.940 31.458 65.877 1.00 15.26 7 TYR D C 1
ATOM 2332 O O . TYR D 1 7 ? 23.427 30.514 65.284 1.00 15.26 7 TYR D O 1
ATOM 2341 N N . GLY D 1 8 ? 24.773 31.308 66.900 1.00 15.98 8 GLY D N 1
ATOM 2342 C CA . GLY D 1 8 ? 25.104 29.987 67.402 1.00 15.98 8 GLY D CA 1
ATOM 2343 C C . GLY D 1 8 ? 25.360 30.078 68.892 1.00 15.98 8 GLY D C 1
ATOM 2344 O O . GLY D 1 8 ? 26.365 30.642 69.312 1.00 15.98 8 GLY D O 1
ATOM 2345 N N . VAL D 1 9 ? 24.444 29.545 69.694 1.00 14.05 9 VAL D N 1
ATOM 2346 C CA . VAL D 1 9 ? 24.599 29.574 71.148 1.00 14.05 9 VAL D CA 1
ATOM 2347 C C . VAL D 1 9 ? 24.471 28.180 71.754 1.00 14.05 9 VAL D C 1
ATOM 2348 O O . VAL D 1 9 ? 23.813 27.296 71.192 1.00 14.05 9 VAL D O 1
ATOM 2352 N N . THR D 1 10 ? 25.114 27.989 72.901 1.00 15.39 10 THR D N 1
ATOM 2353 C CA . THR D 1 10 ? 25.085 26.706 73.600 1.00 15.39 10 THR D CA 1
ATOM 2354 C C . THR D 1 10 ? 24.397 26.791 74.956 1.00 15.39 10 THR D C 1
ATOM 2355 O O . THR D 1 10 ? 24.593 27.744 75.708 1.00 15.39 10 THR D O 1
ATOM 2359 N N . LEU D 1 11 ? 23.593 25.779 75.258 1.00 14.87 11 LEU D N 1
ATOM 2360 C CA . LEU D 1 11 ? 22.886 25.688 76.533 1.00 14.87 11 LEU D CA 1
ATOM 2361 C C . LEU D 1 11 ? 23.319 24.411 77.241 1.00 14.87 11 LEU D C 1
ATOM 2362 O O . LEU D 1 11 ? 23.462 23.360 76.610 1.00 14.87 11 LEU D O 1
ATOM 2367 N N . THR D 1 12 ? 23.528 24.506 78.550 1.00 16.99 12 THR D N 1
ATOM 2368 C CA . THR D 1 12 ? 23.914 23.352 79.353 1.00 16.99 12 THR D CA 1
ATOM 2369 C C . THR D 1 12 ? 23.262 23.533 80.712 1.00 16.99 12 THR D C 1
ATOM 2370 O O . THR D 1 12 ? 22.651 24.563 80.975 1.00 16.99 12 THR D O 1
ATOM 2374 N N . ALA D 1 13 ? 23.391 22.535 81.574 1.00 19.69 13 ALA D N 1
ATOM 2375 C CA . ALA D 1 13 ? 22.822 22.631 82.906 1.00 19.69 13 ALA D CA 1
ATOM 2376 C C . ALA D 1 13 ? 23.476 23.803 83.640 1.00 19.69 13 ALA D C 1
ATOM 2377 O O . ALA D 1 13 ? 22.825 24.499 84.412 1.00 19.69 13 ALA D O 1
ATOM 2379 N N . GLU D 1 14 ? 24.762 24.014 83.364 1.00 21.79 14 GLU D N 1
ATOM 2380 C CA . GLU D 1 14 ? 25.550 25.078 83.977 1.00 21.79 14 GLU D CA 1
ATOM 2381 C C . GLU D 1 14 ? 25.193 26.454 83.426 1.00 21.79 14 GLU D C 1
ATOM 2382 O O . GLU D 1 14 ? 25.175 27.448 84.159 1.00 21.79 14 GLU D O 1
ATOM 2388 N N . SER D 1 15 ? 24.922 26.499 82.126 1.00 16.08 15 SER D N 1
ATOM 2389 C CA . SER D 1 15 ? 24.562 27.731 81.431 1.00 16.08 15 SER D CA 1
ATOM 2390 C C . SER D 1 15 ? 23.240 27.424 80.720 1.00 16.08 15 SER D C 1
ATOM 2391 O O . SER D 1 15 ? 23.198 27.228 79.500 1.00 16.08 15 SER D O 1
ATOM 2394 N N . ASP D 1 16 ? 22.163 27.394 81.498 1.00 18.33 16 ASP D N 1
ATOM 2395 C CA . ASP D 1 16 ? 20.850 27.041 80.982 1.00 18.33 16 ASP D CA 1
ATOM 2396 C C . ASP D 1 16 ? 19.981 28.169 80.473 1.00 18.33 16 ASP D C 1
ATOM 2397 O O . ASP D 1 16 ? 18.758 28.030 80.415 1.00 18.33 16 ASP D O 1
ATOM 2402 N N . SER D 1 17 ? 20.602 29.283 80.096 1.00 17.28 17 SER D N 1
ATOM 2403 C CA . SER D 1 17 ? 19.857 30.416 79.571 1.00 17.28 17 SER D CA 1
ATOM 2404 C C . SER D 1 17 ? 20.673 31.231 78.573 1.00 17.28 17 SER D C 1
ATOM 2405 O O . SER D 1 17 ? 21.893 31.358 78.699 1.00 17.28 17 SER D O 1
ATOM 2408 N N . VAL D 1 18 ? 19.985 31.744 77.563 1.00 16.16 18 VAL D N 1
ATOM 2409 C CA . VAL D 1 18 ? 20.598 32.593 76.556 1.00 16.16 18 VAL D CA 1
ATOM 2410 C C . VAL D 1 18 ? 19.557 33.629 76.180 1.00 16.16 18 VAL D C 1
ATOM 2411 O O . VAL D 1 18 ? 18.378 33.307 75.994 1.00 16.16 18 VAL D O 1
ATOM 2415 N N . THR D 1 19 ? 19.986 34.879 76.086 1.00 16.77 19 THR D N 1
ATOM 2416 C CA . THR D 1 19 ? 19.071 35.955 75.747 1.00 16.77 19 THR D CA 1
ATOM 2417 C C . THR D 1 19 ? 19.494 36.696 74.496 1.00 16.77 19 THR D C 1
ATOM 2418 O O . THR D 1 19 ? 20.676 36.998 74.313 1.00 16.77 19 THR D O 1
ATOM 2422 N N . TRP D 1 20 ? 18.523 36.961 73.629 1.00 18.83 20 TRP D N 1
ATOM 2423 C CA . TRP D 1 20 ? 18.769 37.725 72.413 1.00 18.83 20 TRP D CA 1
ATOM 2424 C C . TRP D 1 20 ? 18.031 39.020 72.721 1.00 18.83 20 TRP D C 1
ATOM 2425 O O . TRP D 1 20 ? 16.813 39.091 72.598 1.00 18.83 20 TRP D O 1
ATOM 2436 N N . ASP D 1 21 ? 18.778 40.026 73.167 1.00 36.19 21 ASP D N 1
ATOM 2437 C CA . ASP D 1 21 ? 18.201 41.313 73.543 1.00 36.19 21 ASP D CA 1
ATOM 2438 C C . ASP D 1 21 ? 19.007 42.451 72.939 1.00 36.19 21 ASP D C 1
ATOM 2439 O O . ASP D 1 21 ? 20.038 42.849 73.501 1.00 36.19 21 ASP D O 1
ATOM 2444 N N . GLY D 1 29 ? 13.875 46.524 62.537 1.00 48.96 29 GLY D N 1
ATOM 2445 C CA . GLY D 1 29 ? 14.211 45.608 61.462 1.00 48.96 29 GLY D CA 1
ATOM 2446 C C . GLY D 1 29 ? 14.805 44.311 61.975 1.00 48.96 29 GLY D C 1
ATOM 2447 O O . GLY D 1 29 ? 14.810 43.304 61.267 1.00 48.96 29 GLY D O 1
ATOM 2448 N N . GLN D 1 30 ? 15.304 44.344 63.210 1.00 34.97 30 GLN D N 1
ATOM 2449 C CA . GLN D 1 30 ? 15.918 43.181 63.855 1.00 34.97 30 GLN D CA 1
ATOM 2450 C C . GLN D 1 30 ? 15.006 41.951 63.941 1.00 34.97 30 GLN D C 1
ATOM 2451 O O . GLN D 1 30 ? 13.850 42.034 64.367 1.00 34.97 30 GLN D O 1
ATOM 2457 N N . LYS D 1 31 ? 15.530 40.802 63.528 1.00 25.74 31 LYS D N 1
ATOM 2458 C CA . LYS D 1 31 ? 14.768 39.562 63.586 1.00 25.74 31 LYS D CA 1
ATOM 2459 C C . LYS D 1 31 ? 15.723 38.403 63.793 1.00 25.74 31 LYS D C 1
ATOM 2460 O O . LYS D 1 31 ? 16.871 38.452 63.369 1.00 25.74 31 LYS D O 1
ATOM 2466 N N . LEU D 1 32 ? 15.231 37.353 64.433 1.00 18.51 32 LEU D N 1
ATOM 2467 C CA . LEU D 1 32 ? 16.042 36.177 64.699 1.00 18.51 32 LEU D CA 1
ATOM 2468 C C . LEU D 1 32 ? 15.379 34.944 64.110 1.00 18.51 32 LEU D C 1
ATOM 2469 O O . LEU D 1 32 ? 14.239 34.626 64.442 1.00 18.51 32 LEU D O 1
ATOM 2474 N N . VAL D 1 33 ? 16.088 34.260 63.218 1.00 16.56 33 VAL D N 1
ATOM 2475 C CA . VAL D 1 33 ? 15.553 33.058 62.594 1.00 16.56 33 VAL D CA 1
ATOM 2476 C C . VAL D 1 33 ? 16.262 31.854 63.201 1.00 16.56 33 VAL D C 1
ATOM 2477 O O . VAL D 1 33 ? 17.484 31.784 63.173 1.00 16.56 33 VAL D O 1
ATOM 2481 N N . ILE D 1 34 ? 15.503 30.924 63.763 1.00 13.35 34 ILE D N 1
ATOM 2482 C CA . ILE D 1 34 ? 16.099 29.736 64.358 1.00 13.35 34 ILE D CA 1
ATOM 2483 C C . ILE D 1 34 ? 15.943 28.572 63.389 1.00 13.35 34 ILE D C 1
ATOM 2484 O O . ILE D 1 34 ? 14.844 28.076 63.146 1.00 13.35 34 ILE D O 1
ATOM 2489 N N . LYS D 1 35 ? 17.069 28.138 62.840 1.00 11.95 35 LYS D N 1
ATOM 2490 C CA . LYS D 1 35 ? 17.092 27.068 61.852 1.00 11.95 35 LYS D CA 1
ATOM 2491 C C . LYS D 1 35 ? 17.267 25.649 62.380 1.00 11.95 35 LYS D C 1
ATOM 2492 O O . LYS D 1 35 ? 16.678 24.708 61.848 1.00 11.95 35 LYS D O 1
ATOM 2498 N N . GLN D 1 36 ? 18.089 25.492 63.409 1.00 12.28 36 GLN D N 1
ATOM 2499 C CA . GLN D 1 36 ? 18.350 24.166 63.955 1.00 12.28 36 GLN D CA 1
ATOM 2500 C C . GLN D 1 36 ? 18.663 24.186 65.445 1.00 12.28 36 GLN D C 1
ATOM 2501 O O . GLN D 1 36 ? 19.250 25.131 65.956 1.00 12.28 36 GLN D O 1
ATOM 2507 N N . ILE D 1 37 ? 18.210 23.154 66.141 1.00 11.23 37 ILE D N 1
ATOM 2508 C CA . ILE D 1 37 ? 18.507 23.004 67.555 1.00 11.23 37 ILE D CA 1
ATOM 2509 C C . ILE D 1 37 ? 19.043 21.578 67.584 1.00 11.23 37 ILE D C 1
ATOM 2510 O O . ILE D 1 37 ? 18.342 20.626 67.239 1.00 11.23 37 ILE D O 1
ATOM 2515 N N . LEU D 1 38 ? 20.311 21.459 67.966 1.00 12.11 38 LEU D N 1
ATOM 2516 C CA . LEU D 1 38 ? 21.035 20.199 67.948 1.00 12.11 38 LEU D CA 1
ATOM 2517 C C . LEU D 1 38 ? 21.540 19.710 69.300 1.00 12.11 38 LEU D C 1
ATOM 2518 O O . LEU D 1 38 ? 22.077 20.479 70.092 1.00 12.11 38 LEU D O 1
ATOM 2523 N N . LEU D 1 39 ? 21.394 18.410 69.539 1.00 12.13 39 LEU D N 1
ATOM 2524 C CA . LEU D 1 39 ? 21.822 17.805 70.793 1.00 12.13 39 LEU D CA 1
ATOM 2525 C C . LEU D 1 39 ? 23.285 17.390 70.718 1.00 12.13 39 LEU D C 1
ATOM 2526 O O . LEU D 1 39 ? 23.697 16.706 69.781 1.00 12.13 39 LEU D O 1
ATOM 2531 N N . GLY D 1 40 ? 24.063 17.797 71.716 1.00 13.19 40 GLY D N 1
ATOM 2532 C CA . GLY D 1 40 ? 25.482 17.471 71.743 1.00 13.19 40 GLY D CA 1
ATOM 2533 C C . GLY D 1 40 ? 25.798 15.997 71.936 1.00 13.19 40 GLY D C 1
ATOM 2534 O O . GLY D 1 40 ? 25.022 15.263 72.547 1.00 13.19 40 GLY D O 1
ATOM 2535 N N . ALA D 1 41 ? 26.952 15.578 71.425 1.00 15.88 41 ALA D N 1
ATOM 2536 C CA . ALA D 1 41 ? 27.385 14.190 71.524 1.00 15.88 41 ALA D CA 1
ATOM 2537 C C . ALA D 1 41 ? 27.491 13.679 72.964 1.00 15.88 41 ALA D C 1
ATOM 2538 O O . ALA D 1 41 ? 27.244 12.500 73.223 1.00 15.88 41 ALA D O 1
ATOM 2540 N N . GLU D 1 42 ? 27.857 14.553 73.901 1.00 19.51 42 GLU D N 1
ATOM 2541 C CA . GLU D 1 42 ? 27.990 14.128 75.293 1.00 19.51 42 GLU D CA 1
ATOM 2542 C C . GLU D 1 42 ? 26.668 14.065 76.062 1.00 19.51 42 GLU D C 1
ATOM 2543 O O . GLU D 1 42 ? 26.644 13.692 77.227 1.00 19.51 42 GLU D O 1
ATOM 2549 N N . ALA D 1 43 ? 25.565 14.420 75.414 1.00 17.63 43 ALA D N 1
ATOM 2550 C CA . ALA D 1 43 ? 24.259 14.367 76.065 1.00 17.63 43 ALA D CA 1
ATOM 2551 C C . ALA D 1 43 ? 23.953 12.940 76.527 1.00 17.63 43 ALA D C 1
ATOM 2552 O O . ALA D 1 43 ? 24.139 11.981 75.769 1.00 17.63 43 ALA D O 1
ATOM 2554 N N . LYS D 1 44 ? 23.480 12.809 77.767 1.00 20.68 44 LYS D N 1
ATOM 2555 C CA . LYS D 1 44 ? 23.164 11.502 78.348 1.00 20.68 44 LYS D CA 1
ATOM 2556 C C . LYS D 1 44 ? 22.154 10.690 77.533 1.00 20.68 44 LYS D C 1
ATOM 2557 O O . LYS D 1 44 ? 21.056 11.161 77.216 1.00 20.68 44 LYS D O 1
ATOM 2563 N N . GLU D 1 45 ? 22.523 9.455 77.210 1.00 22.26 45 GLU D N 1
ATOM 2564 C CA . GLU D 1 45 ? 21.640 8.614 76.418 1.00 22.26 45 GLU D CA 1
ATOM 2565 C C . GLU D 1 45 ? 20.303 8.499 77.119 1.00 22.26 45 GLU D C 1
ATOM 2566 O O . GLU D 1 45 ? 20.252 8.305 78.336 1.00 22.26 45 GLU D O 1
ATOM 2572 N N . ASN D 1 46 ? 19.230 8.657 76.349 1.00 20.79 46 ASN D N 1
ATOM 2573 C CA . ASN D 1 46 ? 17.870 8.543 76.866 1.00 20.79 46 ASN D CA 1
ATOM 2574 C C . ASN D 1 46 ? 17.396 9.700 77.736 1.00 20.79 46 ASN D C 1
ATOM 2575 O O . ASN D 1 46 ? 16.332 9.625 78.336 1.00 20.79 46 ASN D O 1
ATOM 2580 N N . GLU D 1 47 ? 18.177 10.770 77.811 1.00 19.35 47 GLU D N 1
ATOM 2581 C CA . GLU D 1 47 ? 17.787 11.913 78.629 1.00 19.35 47 GLU D CA 1
ATOM 2582 C C . GLU D 1 47 ? 17.062 12.984 77.818 1.00 19.35 47 GLU D C 1
ATOM 2583 O O . GLU D 1 47 ? 17.609 13.493 76.842 1.00 19.35 47 GLU D O 1
ATOM 2589 N N . PHE D 1 48 ? 15.841 13.327 78.223 1.00 17.38 48 PHE D N 1
ATOM 2590 C CA . PHE D 1 48 ? 15.089 14.367 77.526 1.00 17.38 48 PHE D CA 1
ATOM 2591 C C . PHE D 1 48 ? 15.699 15.733 77.780 1.00 17.38 48 PHE D C 1
ATOM 2592 O O . PHE D 1 48 ? 15.974 16.108 78.920 1.00 17.38 48 PHE D O 1
ATOM 2600 N N . ASN D 1 49 ? 15.918 16.466 76.694 1.00 15.78 49 ASN D N 1
ATOM 2601 C CA . ASN D 1 49 ? 16.473 17.807 76.743 1.00 15.78 49 ASN D CA 1
ATOM 2602 C C . ASN D 1 49 ? 15.438 18.698 76.083 1.00 15.78 49 ASN D C 1
ATOM 2603 O O . ASN D 1 49 ? 15.119 18.523 74.904 1.00 15.78 49 ASN D O 1
ATOM 2608 N N . VAL D 1 50 ? 14.912 19.649 76.849 1.00 13.75 50 VAL D N 1
ATOM 2609 C CA . VAL D 1 50 ? 13.866 20.535 76.359 1.00 13.75 50 VAL D CA 1
ATOM 2610 C C . VAL D 1 50 ? 14.259 22.004 76.353 1.00 13.75 50 VAL D C 1
ATOM 2611 O O . VAL D 1 50 ? 14.664 22.547 77.379 1.00 13.75 50 VAL D O 1
ATOM 2615 N N . VAL D 1 51 ? 14.130 22.643 75.190 1.00 13.09 51 VAL D N 1
ATOM 2616 C CA . VAL D 1 51 ? 14.453 24.059 75.075 1.00 13.09 51 VAL D CA 1
ATOM 2617 C C . VAL D 1 51 ? 13.154 24.831 74.971 1.00 13.09 51 VAL D C 1
ATOM 2618 O O . VAL D 1 51 ? 12.330 24.585 74.096 1.00 13.09 51 VAL D O 1
ATOM 2622 N N . GLU D 1 52 ? 12.978 25.769 75.886 1.00 13.74 52 GLU D N 1
ATOM 2623 C CA . GLU D 1 52 ? 11.784 26.584 75.920 1.00 13.74 52 GLU D CA 1
ATOM 2624 C C . GLU D 1 52 ? 12.117 27.981 75.431 1.00 13.74 52 GLU D C 1
ATOM 2625 O O . GLU D 1 52 ? 13.145 28.552 75.794 1.00 13.74 52 GLU D O 1
ATOM 2631 N N . VAL D 1 53 ? 11.259 28.520 74.580 1.00 14.31 53 VAL D N 1
ATOM 2632 C CA . VAL D 1 53 ? 11.474 29.869 74.094 1.00 14.31 53 VAL D CA 1
ATOM 2633 C C . VAL D 1 53 ? 10.477 30.779 74.792 1.00 14.31 53 VAL D C 1
ATOM 2634 O O . VAL D 1 53 ? 9.320 30.414 75.042 1.00 14.31 53 VAL D O 1
ATOM 2638 N N . ASN D 1 54 ? 10.936 31.966 75.144 1.00 16.14 54 ASN D N 1
ATOM 2639 C CA . ASN D 1 54 ? 10.048 32.900 75.787 1.00 16.14 54 ASN D CA 1
ATOM 2640 C C . ASN D 1 54 ? 10.152 34.218 75.064 1.00 16.14 54 ASN D C 1
ATOM 2641 O O . ASN D 1 54 ? 11.227 34.816 74.992 1.00 16.14 54 ASN D O 1
ATOM 2646 N N . THR D 1 55 ? 9.034 34.651 74.498 1.00 19.10 55 THR D N 1
ATOM 2647 C CA . THR D 1 55 ? 8.995 35.914 73.788 1.00 19.10 55 THR D CA 1
ATOM 2648 C C . THR D 1 55 ? 7.857 36.782 74.327 1.00 19.10 55 THR D C 1
ATOM 2649 O O . THR D 1 55 ? 6.684 36.542 74.047 1.00 19.10 55 THR D O 1
ATOM 2653 N N . PRO D 1 56 ? 8.202 37.794 75.131 1.00 20.64 56 PRO D N 1
ATOM 2654 C CA . PRO D 1 56 ? 7.220 38.708 75.728 1.00 20.64 56 PRO D CA 1
ATOM 2655 C C . PRO D 1 56 ? 6.241 39.369 74.757 1.00 20.64 56 PRO D C 1
ATOM 2656 O O . PRO D 1 56 ? 5.038 39.394 75.014 1.00 20.64 56 PRO D O 1
ATOM 2660 N N . LYS D 1 57 ? 6.748 39.896 73.648 1.00 21.23 57 LYS D N 1
ATOM 2661 C CA . LYS D 1 57 ? 5.901 40.559 72.657 1.00 21.23 57 LYS D CA 1
ATOM 2662 C C . LYS D 1 57 ? 4.653 39.761 72.288 1.00 21.23 57 LYS D C 1
ATOM 2663 O O . LYS D 1 57 ? 3.540 40.288 72.291 1.00 21.23 57 LYS D O 1
ATOM 2669 N N . ASP D 1 58 ? 4.813 38.486 71.981 1.00 19.17 58 ASP D N 1
ATOM 2670 C CA . ASP D 1 58 ? 3.641 37.707 71.621 1.00 19.17 58 ASP D CA 1
ATOM 2671 C C . ASP D 1 58 ? 3.088 36.882 72.786 1.00 19.17 58 ASP D C 1
ATOM 2672 O O . ASP D 1 58 ? 2.176 36.083 72.606 1.00 19.17 58 ASP D O 1
ATOM 2677 N N . SER D 1 59 ? 3.644 37.102 73.977 1.00 19.59 59 SER D N 1
ATOM 2678 C CA . SER D 1 59 ? 3.218 36.409 75.188 1.00 19.59 59 SER D CA 1
ATOM 2679 C C . SER D 1 59 ? 3.228 34.904 75.033 1.00 19.59 59 SER D C 1
ATOM 2680 O O . SER D 1 59 ? 2.261 34.221 75.366 1.00 19.59 59 SER D O 1
ATOM 2683 N N . VAL D 1 60 ? 4.341 34.393 74.528 1.00 18.73 60 VAL D N 1
ATOM 2684 C CA . VAL D 1 60 ? 4.485 32.964 74.322 1.00 18.73 60 VAL D CA 1
ATOM 2685 C C . VAL D 1 60 ? 5.690 32.421 75.056 1.00 18.73 60 VAL D C 1
ATOM 2686 O O . VAL D 1 60 ? 6.774 32.994 75.013 1.00 18.73 60 VAL D O 1
ATOM 2690 N N . GLN D 1 61 ? 5.462 31.313 75.747 1.00 19.04 61 GLN D N 1
ATOM 2691 C CA . GLN D 1 61 ? 6.482 30.607 76.498 1.00 19.04 61 GLN D CA 1
ATOM 2692 C C . GLN D 1 61 ? 6.135 29.175 76.145 1.00 19.04 61 GLN D C 1
ATOM 2693 O O . GLN D 1 61 ? 5.128 28.650 76.610 1.00 19.04 61 GLN D O 1
ATOM 2699 N N . ILE D 1 62 ? 6.960 28.539 75.322 1.00 13.73 62 ILE D N 1
ATOM 2700 C CA . ILE D 1 62 ? 6.637 27.192 74.879 1.00 13.73 62 ILE D CA 1
ATOM 2701 C C . ILE D 1 62 ? 7.880 26.444 74.419 1.00 13.73 62 ILE D C 1
ATOM 2702 O O . ILE D 1 62 ? 8.820 27.048 73.916 1.00 13.73 62 ILE D O 1
ATOM 2707 N N . PRO D 1 63 ? 7.909 25.119 74.610 1.00 12.87 63 PRO D N 1
ATOM 2708 C CA . PRO D 1 63 ? 9.091 24.377 74.162 1.00 12.87 63 PRO D CA 1
ATOM 2709 C C . PRO D 1 63 ? 9.195 24.467 72.645 1.00 12.87 63 PRO D C 1
ATOM 2710 O O . PRO D 1 63 ? 8.196 24.337 71.947 1.00 12.87 63 PRO D O 1
ATOM 2714 N N . ILE D 1 64 ? 10.406 24.683 72.144 1.00 12.88 64 ILE D N 1
ATOM 2715 C CA . ILE D 1 64 ? 10.634 24.778 70.708 1.00 12.88 64 ILE D CA 1
ATOM 2716 C C . ILE D 1 64 ? 11.443 23.565 70.245 1.00 12.88 64 ILE D C 1
ATOM 2717 O O . ILE D 1 64 ? 11.590 23.315 69.046 1.00 12.88 64 ILE D O 1
ATOM 2722 N N . ALA D 1 65 ? 11.962 22.807 71.206 1.00 12.18 65 ALA D N 1
ATOM 2723 C CA . ALA D 1 65 ? 12.726 21.607 70.896 1.00 12.18 65 ALA D CA 1
ATOM 2724 C C . ALA D 1 65 ? 12.644 20.609 72.042 1.00 12.18 65 ALA D C 1
ATOM 2725 O O . ALA D 1 65 ? 12.707 20.989 73.207 1.00 12.18 65 ALA D O 1
ATOM 2727 N N . VAL D 1 66 ? 12.464 19.342 71.683 1.00 12.56 66 VAL D N 1
ATOM 2728 C CA . VAL D 1 66 ? 12.438 18.227 72.631 1.00 12.56 66 VAL D CA 1
ATOM 2729 C C . VAL D 1 66 ? 13.401 17.255 71.956 1.00 12.56 66 VAL D C 1
ATOM 2730 O O . VAL D 1 66 ? 13.127 16.761 70.865 1.00 12.56 66 VAL D O 1
ATOM 2734 N N . LEU D 1 67 ? 14.552 17.030 72.582 1.00 13.03 67 LEU D N 1
ATOM 2735 C CA . LEU D 1 67 ? 15.577 16.154 72.024 1.00 13.03 67 LEU D CA 1
ATOM 2736 C C . LEU D 1 67 ? 15.912 15.030 72.998 1.00 13.03 67 LEU D C 1
ATOM 2737 O O . LEU D 1 67 ? 15.655 15.150 74.191 1.00 13.03 67 LEU D O 1
ATOM 2742 N N . LYS D 1 68 ? 16.485 13.945 72.480 1.00 15.89 68 LYS D N 1
ATOM 2743 C CA . LYS D 1 68 ? 16.863 12.804 73.319 1.00 15.89 68 LYS D CA 1
ATOM 2744 C C . LYS D 1 68 ? 17.792 11.849 72.592 1.00 15.89 68 LYS D C 1
ATOM 2745 O O . LYS D 1 68 ? 17.423 11.270 71.569 1.00 15.89 68 LYS D O 1
ATOM 2751 N N . ALA D 1 69 ? 18.996 11.687 73.132 1.00 17.91 69 ALA D N 1
ATOM 2752 C CA . ALA D 1 69 ? 19.994 10.801 72.548 1.00 17.91 69 ALA D CA 1
ATOM 2753 C C . ALA D 1 69 ? 19.351 9.432 72.379 1.00 17.91 69 ALA D C 1
ATOM 2754 O O . ALA D 1 69 ? 18.788 8.884 73.327 1.00 17.91 69 ALA D O 1
ATOM 2756 N N . GLY D 1 70 ? 19.419 8.898 71.166 1.00 19.87 70 GLY D N 1
ATOM 2757 C CA . GLY D 1 70 ? 18.819 7.605 70.889 1.00 19.87 70 GLY D CA 1
ATOM 2758 C C . GLY D 1 70 ? 17.468 7.710 70.205 1.00 19.87 70 GLY D C 1
ATOM 2759 O O . GLY D 1 70 ? 16.942 6.709 69.717 1.00 19.87 70 GLY D O 1
ATOM 2760 N N . GLU D 1 71 ? 16.891 8.910 70.164 1.00 18.21 71 GLU D N 1
ATOM 2761 C CA . GLU D 1 71 ? 15.596 9.100 69.510 1.00 18.21 71 GLU D CA 1
ATOM 2762 C C . GLU D 1 71 ? 15.595 10.305 68.580 1.00 18.21 71 GLU D C 1
ATOM 2763 O O . GLU D 1 71 ? 15.377 10.165 67.379 1.00 18.21 71 GLU D O 1
ATOM 2769 N N . THR D 1 72 ? 15.857 11.485 69.137 1.00 14.02 72 THR D N 1
ATOM 2770 C CA . THR D 1 72 ? 15.860 12.709 68.346 1.00 14.02 72 THR D CA 1
ATOM 2771 C C . THR D 1 72 ? 17.138 13.521 68.588 1.00 14.02 72 THR D C 1
ATOM 2772 O O . THR D 1 72 ? 17.327 14.101 69.657 1.00 14.02 72 THR D O 1
ATOM 2776 N N . ARG D 1 73 ? 18.007 13.563 67.584 1.00 13.06 73 ARG D N 1
ATOM 2777 C CA . ARG D 1 73 ? 19.281 14.270 67.682 1.00 13.06 73 ARG D CA 1
ATOM 2778 C C . ARG D 1 73 ? 19.160 15.758 67.365 1.00 13.06 73 ARG D C 1
ATOM 2779 O O . ARG D 1 73 ? 19.950 16.570 67.853 1.00 13.06 73 ARG D O 1
ATOM 2787 N N . ALA D 1 74 ? 18.169 16.113 66.558 1.00 14.19 74 ALA D N 1
ATOM 2788 C CA . ALA D 1 74 ? 17.981 17.510 66.183 1.00 14.19 74 ALA D CA 1
ATOM 2789 C C . ALA D 1 74 ? 16.574 17.802 65.679 1.00 14.19 74 ALA D C 1
ATOM 2790 O O . ALA D 1 74 ? 15.829 16.899 65.330 1.00 14.19 74 ALA D O 1
ATOM 2792 N N . VAL D 1 75 ? 16.220 19.082 65.678 1.00 11.62 75 VAL D N 1
ATOM 2793 C CA . VAL D 1 75 ? 14.937 19.537 65.149 1.00 11.62 75 VAL D CA 1
ATOM 2794 C C . VAL D 1 75 ? 15.294 20.758 64.304 1.00 11.62 75 VAL D C 1
ATOM 2795 O O . VAL D 1 75 ? 16.343 21.363 64.495 1.00 11.62 75 VAL D O 1
ATOM 2799 N N . ASN D 1 76 ? 14.440 21.094 63.348 1.00 14.05 76 ASN D N 1
ATOM 2800 C CA . ASN D 1 76 ? 14.667 22.247 62.483 1.00 14.05 76 ASN D CA 1
ATOM 2801 C C . ASN D 1 76 ? 13.396 23.068 62.546 1.00 14.05 76 ASN D C 1
ATOM 2802 O O . ASN D 1 76 ? 12.545 22.979 61.666 1.00 14.05 76 ASN D O 1
ATOM 2807 N N . PRO D 1 77 ? 13.254 23.885 63.596 1.00 13.43 77 PRO D N 1
ATOM 2808 C CA . PRO D 1 77 ? 12.071 24.728 63.799 1.00 13.43 77 PRO D CA 1
ATOM 2809 C C . PRO D 1 77 ? 11.756 25.672 62.651 1.00 13.43 77 PRO D C 1
ATOM 2810 O O . PRO D 1 77 ? 10.593 25.832 62.268 1.00 13.43 77 PRO D O 1
ATOM 2814 N N . ASP D 1 78 ? 12.801 26.285 62.107 1.00 13.78 78 ASP D N 1
ATOM 2815 C CA . ASP D 1 78 ? 12.665 27.264 61.038 1.00 13.78 78 ASP D CA 1
ATOM 2816 C C . ASP D 1 78 ? 11.615 28.305 61.439 1.00 13.78 78 ASP D C 1
ATOM 2817 O O . ASP D 1 78 ? 10.745 28.678 60.650 1.00 13.78 78 ASP D O 1
ATOM 2822 N N . VAL D 1 79 ? 11.697 28.758 62.686 1.00 16.38 79 VAL D N 1
ATOM 2823 C CA . VAL D 1 79 ? 10.781 29.779 63.191 1.00 16.38 79 VAL D CA 1
ATOM 2824 C C . VAL D 1 79 ? 11.522 31.104 63.284 1.00 16.38 79 VAL D C 1
ATOM 2825 O O . VAL D 1 79 ? 12.752 31.140 63.301 1.00 16.38 79 VAL D O 1
ATOM 2829 N N . GLU D 1 80 ? 10.776 32.201 63.341 1.00 18.92 80 GLU D N 1
ATOM 2830 C CA . GLU D 1 80 ? 11.397 33.512 63.404 1.00 18.92 80 GLU D CA 1
ATOM 2831 C C . GLU D 1 80 ? 10.757 34.423 64.443 1.00 18.92 80 GLU D C 1
ATOM 2832 O O . GLU D 1 80 ? 9.575 34.291 64.771 1.00 18.92 80 GLU D O 1
ATOM 2838 N N . PHE D 1 81 ? 11.562 35.331 64.972 1.00 17.23 81 PHE D N 1
ATOM 2839 C CA . PHE D 1 81 ? 11.100 36.266 65.980 1.00 17.23 81 PHE D CA 1
ATOM 2840 C C . PHE D 1 81 ? 11.425 37.666 65.484 1.00 17.23 81 PHE D C 1
ATOM 2841 O O . PHE D 1 81 ? 12.588 38.030 65.301 1.00 17.23 81 PHE D O 1
ATOM 2849 N N . TYR D 1 82 ? 10.359 38.426 65.242 1.00 27.07 82 TYR D N 1
ATOM 2850 C CA . TYR D 1 82 ? 10.426 39.783 64.723 1.00 27.07 82 TYR D CA 1
ATOM 2851 C C . TYR D 1 82 ? 10.508 40.811 65.855 1.00 27.07 82 TYR D C 1
ATOM 2852 O O . TYR D 1 82 ? 9.742 40.760 66.817 1.00 27.07 82 TYR D O 1
ATOM 2861 N N . GLU D 1 83 ? 11.450 41.736 65.723 1.00 39.47 83 GLU D N 1
ATOM 2862 C CA . GLU D 1 83 ? 11.656 42.823 66.678 1.00 39.47 83 GLU D CA 1
ATOM 2863 C C . GLU D 1 83 ? 11.216 42.524 68.109 1.00 39.47 83 GLU D C 1
ATOM 2864 O O . GLU D 1 83 ? 10.187 43.038 68.565 1.00 39.47 83 GLU D O 1
ATOM 2870 N N . SER D 1 84 ? 11.998 41.720 68.822 1.00 27.25 84 SER D N 1
ATOM 2871 C CA . SER D 1 84 ? 11.654 41.381 70.195 1.00 27.25 84 SER D CA 1
ATOM 2872 C C . SER D 1 84 ? 12.757 40.655 70.946 1.00 27.25 84 SER D C 1
ATOM 2873 O O . SER D 1 84 ? 13.611 39.998 70.346 1.00 27.25 84 SER D O 1
ATOM 2876 N N . LYS D 1 85 ? 12.735 40.778 72.269 1.00 22.85 85 LYS D N 1
ATOM 2877 C CA . LYS D 1 85 ? 13.699 40.084 73.103 1.00 22.85 85 LYS D CA 1
ATOM 2878 C C . LYS D 1 85 ? 13.235 38.634 73.137 1.00 22.85 85 LYS D C 1
ATOM 2879 O O . LYS D 1 85 ? 12.038 38.353 73.267 1.00 22.85 85 LYS D O 1
ATOM 2885 N N . VAL D 1 86 ? 14.181 37.718 73.010 1.00 17.86 86 VAL D N 1
ATOM 2886 C CA . VAL D 1 86 ? 13.870 36.300 73.043 1.00 17.86 86 VAL D CA 1
ATOM 2887 C C . VAL D 1 86 ? 14.828 35.625 74.006 1.00 17.86 86 VAL D C 1
ATOM 2888 O O . VAL D 1 86 ? 16.017 35.923 74.023 1.00 17.86 86 VAL D O 1
ATOM 2892 N N . THR D 1 87 ? 14.299 34.737 74.836 1.00 15.24 87 THR D N 1
ATOM 2893 C CA . THR D 1 87 ? 15.128 34.025 75.788 1.00 15.24 87 THR D CA 1
ATOM 2894 C C . THR D 1 87 ? 14.890 32.537 75.595 1.00 15.24 87 THR D C 1
ATOM 2895 O O . THR D 1 87 ? 13.745 32.094 75.515 1.00 15.24 87 THR D O 1
ATOM 2899 N N . PHE D 1 88 ? 15.976 31.783 75.478 1.00 13.79 88 PHE D N 1
ATOM 2900 C CA . PHE D 1 88 ? 15.882 30.339 75.328 1.00 13.79 88 PHE D CA 1
ATOM 2901 C C . PHE D 1 88 ? 16.374 29.740 76.639 1.00 13.79 88 PHE D C 1
ATOM 2902 O O . PHE D 1 88 ? 17.422 30.141 77.153 1.00 13.79 88 PHE D O 1
ATOM 2910 N N . LYS D 1 89 ? 15.604 28.801 77.185 1.00 14.25 89 LYS D N 1
ATOM 2911 C CA . LYS D 1 89 ? 15.954 28.143 78.446 1.00 14.25 89 LYS D CA 1
ATOM 2912 C C . LYS D 1 89 ? 15.938 26.614 78.314 1.00 14.25 89 LYS D C 1
ATOM 2913 O O . LYS D 1 89 ? 15.025 26.037 77.724 1.00 14.25 89 LYS D O 1
ATOM 2919 N N . LEU D 1 90 ? 16.970 25.966 78.849 1.00 16.42 90 LEU D N 1
ATOM 2920 C CA . LEU D 1 90 ? 17.048 24.506 78.836 1.00 16.42 90 LEU D CA 1
ATOM 2921 C C . LEU D 1 90 ? 16.351 24.105 80.134 1.00 16.42 90 LEU D C 1
ATOM 2922 O O . LEU D 1 90 ? 16.988 23.973 81.185 1.00 16.42 90 LEU D O 1
ATOM 2927 N N . ILE D 1 91 ? 15.038 23.928 80.053 1.00 17.51 91 ILE D N 1
ATOM 2928 C CA . ILE D 1 91 ? 14.229 23.602 81.223 1.00 17.51 91 ILE D CA 1
ATOM 2929 C C . ILE D 1 91 ? 14.264 22.152 81.677 1.00 17.51 91 ILE D C 1
ATOM 2930 O O . ILE D 1 91 ? 13.814 21.837 82.778 1.00 17.51 91 ILE D O 1
ATOM 2935 N N . LYS D 1 92 ? 14.792 21.278 80.831 1.00 17.42 92 LYS D N 1
ATOM 2936 C CA . LYS D 1 92 ? 14.909 19.855 81.143 1.00 17.42 92 LYS D CA 1
ATOM 2937 C C . LYS D 1 92 ? 16.172 19.332 80.452 1.00 17.42 92 LYS D C 1
ATOM 2938 O O . LYS D 1 92 ? 16.448 19.689 79.301 1.00 17.42 92 LYS D O 1
ATOM 2944 N N . GLY D 1 93 ? 16.953 18.518 81.161 1.00 18.52 93 GLY D N 1
ATOM 2945 C CA . GLY D 1 93 ? 18.175 17.977 80.590 1.00 18.52 93 GLY D CA 1
ATOM 2946 C C . GLY D 1 93 ? 19.408 18.779 80.967 1.00 18.52 93 GLY D C 1
ATOM 2947 O O . GLY D 1 93 ? 19.288 19.880 81.509 1.00 18.52 93 GLY D O 1
ATOM 2948 N N . SER D 1 94 ? 20.591 18.234 80.686 1.00 16.52 94 SER D N 1
ATOM 2949 C CA . SER D 1 94 ? 21.847 18.912 80.995 1.00 16.52 94 SER D CA 1
ATOM 2950 C C . SER D 1 94 ? 22.585 19.341 79.738 1.00 16.52 94 SER D C 1
ATOM 2951 O O . SER D 1 94 ? 23.622 20.004 79.812 1.00 16.52 94 SER D O 1
ATOM 2954 N N . GLY D 1 95 ? 22.051 18.954 78.584 1.00 16.48 95 GLY D N 1
ATOM 2955 C CA . GLY D 1 95 ? 22.685 19.307 77.331 1.00 16.48 95 GLY D CA 1
ATOM 2956 C C . GLY D 1 95 ? 24.007 18.587 77.143 1.00 16.48 95 GLY D C 1
ATOM 2957 O O . GLY D 1 95 ? 24.214 17.512 77.707 1.00 16.48 95 GLY D O 1
ATOM 2958 N N . PRO D 1 96 ? 24.938 19.174 76.380 1.00 15.24 96 PRO D N 1
ATOM 2959 C CA . PRO D 1 96 ? 24.746 20.472 75.727 1.00 15.24 96 PRO D CA 1
ATOM 2960 C C . PRO D 1 96 ? 23.772 20.470 74.551 1.00 15.24 96 PRO D C 1
ATOM 2961 O O . PRO D 1 96 ? 23.594 19.461 73.870 1.00 15.24 96 PRO D O 1
ATOM 2965 N N . VAL D 1 97 ? 23.128 21.612 74.337 1.00 12.84 97 VAL D N 1
ATOM 2966 C CA . VAL D 1 97 ? 22.217 21.784 73.214 1.00 12.84 97 VAL D CA 1
ATOM 2967 C C . VAL D 1 97 ? 22.688 23.033 72.478 1.00 12.84 97 VAL D C 1
ATOM 2968 O O . VAL D 1 97 ? 23.023 24.041 73.102 1.00 12.84 97 VAL D O 1
ATOM 2972 N N . TYR D 1 98 ? 22.739 22.963 71.155 1.00 11.92 98 TYR D N 1
ATOM 2973 C CA . TYR D 1 98 ? 23.179 24.103 70.368 1.00 11.92 98 TYR D CA 1
ATOM 2974 C C . TYR D 1 98 ? 22.001 24.675 69.599 1.00 11.92 98 TYR D C 1
ATOM 2975 O O . TYR D 1 98 ? 21.170 23.931 69.086 1.00 11.92 98 TYR D O 1
ATOM 2984 N N . ILE D 1 99 ? 21.922 26.003 69.543 1.00 11.63 99 ILE D N 1
ATOM 2985 C CA . ILE D 1 99 ? 20.861 26.679 68.798 1.00 11.63 99 ILE D CA 1
ATOM 2986 C C . ILE D 1 99 ? 21.521 27.452 67.651 1.00 11.63 99 ILE D C 1
ATOM 2987 O O . ILE D 1 99 ? 22.409 28.276 67.878 1.00 11.63 99 ILE D O 1
ATOM 2992 N N . HIS D 1 100 ? 21.098 27.168 66.423 1.00 11.19 100 HIS D N 1
ATOM 2993 C CA . HIS D 1 100 ? 21.666 27.815 65.244 1.00 11.19 100 HIS D CA 1
ATOM 2994 C C . HIS D 1 100 ? 20.634 28.570 64.428 1.00 11.19 100 HIS D C 1
ATOM 2995 O O . HIS D 1 100 ? 19.489 28.139 64.276 1.00 11.19 100 HIS D O 1
ATOM 3002 N N . GLY D 1 101 ? 21.065 29.691 63.872 1.00 15.55 101 GLY D N 1
ATOM 3003 C CA . GLY D 1 101 ? 20.177 30.481 63.052 1.00 15.55 101 GLY D CA 1
ATOM 3004 C C . GLY D 1 101 ? 20.899 31.710 62.560 1.00 15.55 101 GLY D C 1
ATOM 3005 O O . GLY D 1 101 ? 22.104 31.689 62.308 1.00 15.55 101 GLY D O 1
ATOM 3006 N N . HIS D 1 102 ? 20.155 32.790 62.403 1.00 20.35 102 HIS D N 1
ATOM 3007 C CA . HIS D 1 102 ? 20.765 34.031 61.974 1.00 20.35 102 HIS D CA 1
ATOM 3008 C C . HIS D 1 102 ? 19.880 35.202 62.306 1.00 20.35 102 HIS D C 1
ATOM 3009 O O . HIS D 1 102 ? 18.661 35.070 62.415 1.00 20.35 102 HIS D O 1
ATOM 3016 N N . ASN D 1 103 ? 20.514 36.353 62.485 1.00 24.65 103 ASN D N 1
ATOM 3017 C CA . ASN D 1 103 ? 19.795 37.571 62.787 1.00 24.65 103 ASN D CA 1
ATOM 3018 C C . ASN D 1 103 ? 19.838 38.417 61.527 1.00 24.65 103 ASN D C 1
ATOM 3019 O O . ASN D 1 103 ? 20.836 38.419 60.806 1.00 24.65 103 ASN D O 1
ATOM 3024 N N . ILE D 1 104 ? 18.745 39.112 61.248 1.00 40.96 104 ILE D N 1
ATOM 3025 C CA . ILE D 1 104 ? 18.672 39.974 60.075 1.00 40.96 104 ILE D CA 1
ATOM 3026 C C . ILE D 1 104 ? 18.242 41.354 60.572 1.00 40.96 104 ILE D C 1
ATOM 3027 O O . ILE D 1 104 ? 18.080 41.486 61.812 1.00 40.96 104 ILE D O 1
ATOM 3032 N N . GLU E 1 4 ? 10.405 25.916 33.833 1.00 26.93 4 GLU E N 1
ATOM 3033 C CA . GLU E 1 4 ? 10.839 24.945 34.876 1.00 26.93 4 GLU E CA 1
ATOM 3034 C C . GLU E 1 4 ? 10.187 23.576 34.712 1.00 26.93 4 GLU E C 1
ATOM 3035 O O . GLU E 1 4 ? 9.176 23.436 34.025 1.00 26.93 4 GLU E O 1
ATOM 3041 N N . SER E 1 5 ? 10.761 22.568 35.362 1.00 22.91 5 SER E N 1
ATOM 3042 C CA . SER E 1 5 ? 10.255 21.206 35.237 1.00 22.91 5 SER E CA 1
ATOM 3043 C C . SER E 1 5 ? 10.681 20.272 36.367 1.00 22.91 5 SER E C 1
ATOM 3044 O O . SER E 1 5 ? 11.789 20.378 36.904 1.00 22.91 5 SER E O 1
ATOM 3047 N N . PHE E 1 6 ? 9.794 19.349 36.722 1.00 22.56 6 PHE E N 1
ATOM 3048 C CA . PHE E 1 6 ? 10.080 18.379 37.772 1.00 22.56 6 PHE E CA 1
ATOM 3049 C C . PHE E 1 6 ? 11.202 17.451 37.325 1.00 22.56 6 PHE E C 1
ATOM 3050 O O . PHE E 1 6 ? 11.275 17.055 36.168 1.00 22.56 6 PHE E O 1
ATOM 3058 N N . TYR E 1 7 ? 12.085 17.104 38.252 1.00 17.95 7 TYR E N 1
ATOM 3059 C CA . TYR E 1 7 ? 13.181 16.203 37.937 1.00 17.95 7 TYR E CA 1
ATOM 3060 C C . TYR E 1 7 ? 13.016 14.937 38.777 1.00 17.95 7 TYR E C 1
ATOM 3061 O O . TYR E 1 7 ? 12.974 15.003 40.002 1.00 17.95 7 TYR E O 1
ATOM 3070 N N . GLY E 1 8 ? 12.919 13.790 38.112 1.00 18.88 8 GLY E N 1
ATOM 3071 C CA . GLY E 1 8 ? 12.769 12.529 38.819 1.00 18.88 8 GLY E CA 1
ATOM 3072 C C . GLY E 1 8 ? 13.462 11.411 38.068 1.00 18.88 8 GLY E C 1
ATOM 3073 O O . GLY E 1 8 ? 13.024 11.028 36.980 1.00 18.88 8 GLY E O 1
ATOM 3074 N N . VAL E 1 9 ? 14.546 10.891 38.637 1.00 17.89 9 VAL E N 1
ATOM 3075 C CA . VAL E 1 9 ? 15.294 9.812 38.010 1.00 17.89 9 VAL E CA 1
ATOM 3076 C C . VAL E 1 9 ? 15.532 8.671 38.986 1.00 17.89 9 VAL E C 1
ATOM 3077 O O . VAL E 1 9 ? 15.660 8.881 40.191 1.00 17.89 9 VAL E O 1
ATOM 3081 N N . THR E 1 10 ? 15.598 7.460 38.454 1.00 20.17 10 THR E N 1
ATOM 3082 C CA . THR E 1 10 ? 15.814 6.287 39.273 1.00 20.17 10 THR E CA 1
ATOM 3083 C C . THR E 1 10 ? 17.173 5.659 38.978 1.00 20.17 10 THR E C 1
ATOM 3084 O O . THR E 1 10 ? 17.575 5.552 37.818 1.00 20.17 10 THR E O 1
ATOM 3088 N N . LEU E 1 11 ? 17.884 5.266 40.031 1.00 18.08 11 LEU E N 1
ATOM 3089 C CA . LEU E 1 11 ? 19.188 4.628 39.881 1.00 18.08 11 LEU E CA 1
ATOM 3090 C C . LEU E 1 11 ? 19.124 3.231 40.475 1.00 18.08 11 LEU E C 1
ATOM 3091 O O . LEU E 1 11 ? 18.541 3.016 41.543 1.00 18.08 11 LEU E O 1
ATOM 3096 N N . THR E 1 12 ? 19.719 2.279 39.766 1.00 18.83 12 THR E N 1
ATOM 3097 C CA . THR E 1 12 ? 19.759 0.896 40.205 1.00 18.83 12 THR E CA 1
ATOM 3098 C C . THR E 1 12 ? 21.120 0.309 39.872 1.00 18.83 12 THR E C 1
ATOM 3099 O O . THR E 1 12 ? 21.952 0.962 39.246 1.00 18.83 12 THR E O 1
ATOM 3103 N N . ALA E 1 13 ? 21.329 -0.930 40.297 1.00 24.18 13 ALA E N 1
ATOM 3104 C CA . ALA E 1 13 ? 22.579 -1.627 40.028 1.00 24.18 13 ALA E CA 1
ATOM 3105 C C . ALA E 1 13 ? 22.711 -1.786 38.519 1.00 24.18 13 ALA E C 1
ATOM 3106 O O . ALA E 1 13 ? 23.801 -1.633 37.956 1.00 24.18 13 ALA E O 1
ATOM 3108 N N . GLU E 1 14 ? 21.584 -2.089 37.879 1.00 26.55 14 GLU E N 1
ATOM 3109 C CA . GLU E 1 14 ? 21.513 -2.287 36.437 1.00 26.55 14 GLU E CA 1
ATOM 3110 C C . GLU E 1 14 ? 21.677 -0.992 35.653 1.00 26.55 14 GLU E C 1
ATOM 3111 O O . GLU E 1 14 ? 22.064 -1.007 34.484 1.00 26.55 14 GLU E O 1
ATOM 3117 N N . SER E 1 15 ? 21.364 0.126 36.295 1.00 22.16 15 SER E N 1
ATOM 3118 C CA . SER E 1 15 ? 21.484 1.446 35.675 1.00 22.16 15 SER E CA 1
ATOM 3119 C C . SER E 1 15 ? 21.816 2.433 36.788 1.00 22.16 15 SER E C 1
ATOM 3120 O O . SER E 1 15 ? 20.949 3.152 37.278 1.00 22.16 15 SER E O 1
ATOM 3123 N N . ASP E 1 16 ? 23.092 2.474 37.162 1.00 21.99 16 ASP E N 1
ATOM 3124 C CA . ASP E 1 16 ? 23.570 3.306 38.269 1.00 21.99 16 ASP E CA 1
ATOM 3125 C C . ASP E 1 16 ? 23.982 4.756 38.018 1.00 21.99 16 ASP E C 1
ATOM 3126 O O . ASP E 1 16 ? 24.451 5.439 38.939 1.00 21.99 16 ASP E O 1
ATOM 3131 N N . SER E 1 17 ? 23.813 5.252 36.800 1.00 23.98 17 SER E N 1
ATOM 3132 C CA . SER E 1 17 ? 24.227 6.619 36.537 1.00 23.98 17 SER E CA 1
ATOM 3133 C C . SER E 1 17 ? 23.322 7.384 35.585 1.00 23.98 17 SER E C 1
ATOM 3134 O O . SER E 1 17 ? 22.826 6.838 34.604 1.00 23.98 17 SER E O 1
ATOM 3137 N N . VAL E 1 18 ? 23.112 8.656 35.893 1.00 22.23 18 VAL E N 1
ATOM 3138 C CA . VAL E 1 18 ? 22.298 9.522 35.063 1.00 22.23 18 VAL E CA 1
ATOM 3139 C C . VAL E 1 18 ? 23.017 10.870 35.013 1.00 22.23 18 VAL E C 1
ATOM 3140 O O . VAL E 1 18 ? 23.686 11.270 35.974 1.00 22.23 18 VAL E O 1
ATOM 3144 N N . THR E 1 19 ? 22.890 11.567 33.892 1.00 26.53 19 THR E N 1
ATOM 3145 C CA . THR E 1 19 ? 23.544 12.855 33.724 1.00 26.53 19 THR E CA 1
ATOM 3146 C C . THR E 1 19 ? 22.560 13.960 33.362 1.00 26.53 19 THR E C 1
ATOM 3147 O O . THR E 1 19 ? 21.588 13.741 32.644 1.00 26.53 19 THR E O 1
ATOM 3151 N N . TRP E 1 20 ? 22.811 15.154 33.878 1.00 28.25 20 TRP E N 1
ATOM 3152 C CA . TRP E 1 20 ? 21.963 16.288 33.572 1.00 28.25 20 TRP E CA 1
ATOM 3153 C C . TRP E 1 20 ? 22.868 17.233 32.795 1.00 28.25 20 TRP E C 1
ATOM 3154 O O . TRP E 1 20 ? 23.847 17.741 33.336 1.00 28.25 20 TRP E O 1
ATOM 3165 N N . ASP E 1 21 ? 22.550 17.449 31.521 1.00 39.70 21 ASP E N 1
ATOM 3166 C CA . ASP E 1 21 ? 23.339 18.311 30.645 1.00 39.70 21 ASP E CA 1
ATOM 3167 C C . ASP E 1 21 ? 22.415 19.119 29.737 1.00 39.70 21 ASP E C 1
ATOM 3168 O O . ASP E 1 21 ? 21.963 18.633 28.690 1.00 39.70 21 ASP E O 1
ATOM 3173 N N . VAL E 1 22 ? 22.122 20.346 30.146 1.00 42.15 22 VAL E N 1
ATOM 3174 C CA . VAL E 1 22 ? 21.261 21.226 29.371 1.00 42.15 22 VAL E CA 1
ATOM 3175 C C . VAL E 1 22 ? 22.064 21.869 28.248 1.00 42.15 22 VAL E C 1
ATOM 3176 O O . VAL E 1 22 ? 23.098 21.330 27.833 1.00 42.15 22 VAL E O 1
ATOM 3180 N N . ALA E 1 27 ? 20.410 26.784 28.450 1.00 41.37 27 ALA E N 1
ATOM 3181 C CA . ALA E 1 27 ? 21.512 26.540 29.376 1.00 41.37 27 ALA E CA 1
ATOM 3182 C C . ALA E 1 27 ? 21.693 27.716 30.327 1.00 41.37 27 ALA E C 1
ATOM 3183 O O . ALA E 1 27 ? 21.839 27.537 31.532 1.00 41.37 27 ALA E O 1
ATOM 3185 N N . ARG E 1 28 ? 21.701 28.919 29.765 1.00 39.77 28 ARG E N 1
ATOM 3186 C CA . ARG E 1 28 ? 21.864 30.147 30.533 1.00 39.77 28 ARG E CA 1
ATOM 3187 C C . ARG E 1 28 ? 20.825 30.287 31.640 1.00 39.77 28 ARG E C 1
ATOM 3188 O O . ARG E 1 28 ? 19.629 30.158 31.387 1.00 39.77 28 ARG E O 1
ATOM 3196 N N . GLY E 1 29 ? 21.294 30.568 32.858 1.00 28.72 29 GLY E N 1
ATOM 3197 C CA . GLY E 1 29 ? 20.404 30.754 33.995 1.00 28.72 29 GLY E CA 1
ATOM 3198 C C . GLY E 1 29 ? 19.820 29.480 34.578 1.00 28.72 29 GLY E C 1
ATOM 3199 O O . GLY E 1 29 ? 19.152 29.509 35.611 1.00 28.72 29 GLY E O 1
ATOM 3200 N N . GLN E 1 30 ? 20.081 28.360 33.921 1.00 33.10 30 GLN E N 1
ATOM 3201 C CA . GLN E 1 30 ? 19.561 27.071 34.341 1.00 33.10 30 GLN E CA 1
ATOM 3202 C C . GLN E 1 30 ? 20.228 26.499 35.590 1.00 33.10 30 GLN E C 1
ATOM 3203 O O . GLN E 1 30 ? 21.451 26.524 35.733 1.00 33.10 30 GLN E O 1
ATOM 3209 N N . LYS E 1 31 ? 19.409 25.975 36.494 1.00 24.86 31 LYS E N 1
ATOM 3210 C CA . LYS E 1 31 ? 19.922 25.374 37.717 1.00 24.86 31 LYS E CA 1
ATOM 3211 C C . LYS E 1 31 ? 19.083 24.176 38.127 1.00 24.86 31 LYS E C 1
ATOM 3212 O O . LYS E 1 31 ? 17.846 24.193 38.039 1.00 24.86 31 LYS E O 1
ATOM 3218 N N . LEU E 1 32 ? 19.768 23.130 38.565 1.00 19.44 32 LEU E N 1
ATOM 3219 C CA . LEU E 1 32 ? 19.102 21.916 38.995 1.00 19.44 32 LEU E CA 1
ATOM 3220 C C . LEU E 1 32 ? 19.098 21.887 40.509 1.00 19.44 32 LEU E C 1
ATOM 3221 O O . LEU E 1 32 ? 20.148 21.970 41.145 1.00 19.44 32 LEU E O 1
ATOM 3226 N N . VAL E 1 33 ? 17.909 21.799 41.090 1.00 18.08 33 VAL E N 1
ATOM 3227 C CA . VAL E 1 33 ? 17.793 21.755 42.536 1.00 18.08 33 VAL E CA 1
ATOM 3228 C C . VAL E 1 33 ? 17.434 20.325 42.916 1.00 18.08 33 VAL E C 1
ATOM 3229 O O . VAL E 1 33 ? 16.469 19.778 42.409 1.00 18.08 33 VAL E O 1
ATOM 3233 N N . ILE E 1 34 ? 18.233 19.709 43.779 1.00 15.20 34 ILE E N 1
ATOM 3234 C CA . ILE E 1 34 ? 17.947 18.350 44.210 1.00 15.20 34 ILE E CA 1
ATOM 3235 C C . ILE E 1 34 ? 17.341 18.445 45.595 1.00 15.20 34 ILE E C 1
ATOM 3236 O O . ILE E 1 34 ? 18.009 18.817 46.557 1.00 15.20 34 ILE E O 1
ATOM 3241 N N . LYS E 1 35 ? 16.058 18.117 45.675 1.00 13.53 35 LYS E N 1
ATOM 3242 C CA . LYS E 1 35 ? 15.303 18.208 46.915 1.00 13.53 35 LYS E CA 1
ATOM 3243 C C . LYS E 1 35 ? 15.307 16.971 47.793 1.00 13.53 35 LYS E C 1
ATOM 3244 O O . LYS E 1 35 ? 15.420 17.077 49.011 1.00 13.53 35 LYS E O 1
ATOM 3250 N N . GLN E 1 36 ? 15.178 15.803 47.176 1.00 12.79 36 GLN E N 1
ATOM 3251 C CA . GLN E 1 36 ? 15.099 14.561 47.931 1.00 12.79 36 GLN E CA 1
ATOM 3252 C C . GLN E 1 36 ? 15.724 13.370 47.213 1.00 12.79 36 GLN E C 1
ATOM 3253 O O . GLN E 1 36 ? 15.680 13.267 45.986 1.00 12.79 36 GLN E O 1
ATOM 3259 N N . ILE E 1 37 ? 16.336 12.487 47.994 1.00 12.09 37 ILE E N 1
ATOM 3260 C CA . ILE E 1 37 ? 16.913 11.261 47.462 1.00 12.09 37 ILE E CA 1
ATOM 3261 C C . ILE E 1 37 ? 16.305 10.213 48.387 1.00 12.09 37 ILE E C 1
ATOM 3262 O O . ILE E 1 37 ? 16.542 10.203 49.591 1.00 12.09 37 ILE E O 1
ATOM 3267 N N . LEU E 1 38 ? 15.500 9.344 47.791 1.00 13.84 38 LEU E N 1
ATOM 3268 C CA . LEU E 1 38 ? 14.723 8.342 48.505 1.00 13.84 38 LEU E CA 1
ATOM 3269 C C . LEU E 1 38 ? 15.078 6.898 48.172 1.00 13.84 38 LEU E C 1
ATOM 3270 O O . LEU E 1 38 ? 15.262 6.556 47.006 1.00 13.84 38 LEU E O 1
ATOM 3275 N N . LEU E 1 39 ? 15.138 6.053 49.198 1.00 14.43 39 LEU E N 1
ATOM 3276 C CA . LEU E 1 39 ? 15.471 4.640 49.024 1.00 14.43 39 LEU E CA 1
ATOM 3277 C C . LEU E 1 39 ? 14.220 3.806 48.757 1.00 14.43 39 LEU E C 1
ATOM 3278 O O . LEU E 1 39 ? 13.264 3.854 49.524 1.00 14.43 39 LEU E O 1
ATOM 3283 N N . GLY E 1 40 ? 14.241 3.031 47.677 1.00 14.96 40 GLY E N 1
ATOM 3284 C CA . GLY E 1 40 ? 13.093 2.207 47.332 1.00 14.96 40 GLY E CA 1
ATOM 3285 C C . GLY E 1 40 ? 12.737 1.148 48.363 1.00 14.96 40 GLY E C 1
ATOM 3286 O O . GLY E 1 40 ? 13.598 0.647 49.087 1.00 14.96 40 GLY E O 1
ATOM 3287 N N . ALA E 1 41 ? 11.453 0.795 48.413 1.00 18.82 41 ALA E N 1
ATOM 3288 C CA . ALA E 1 41 ? 10.962 -0.194 49.367 1.00 18.82 41 ALA E CA 1
ATOM 3289 C C . ALA E 1 41 ? 11.611 -1.566 49.245 1.00 18.82 41 ALA E C 1
ATOM 3290 O O . ALA E 1 41 ? 11.753 -2.279 50.240 1.00 18.82 41 ALA E O 1
ATOM 3292 N N . GLU E 1 42 ? 12.005 -1.937 48.035 1.00 22.32 42 GLU E N 1
ATOM 3293 C CA . GLU E 1 42 ? 12.610 -3.245 47.795 1.00 22.32 42 GLU E CA 1
ATOM 3294 C C . GLU E 1 42 ? 14.090 -3.301 48.138 1.00 22.32 42 GLU E C 1
ATOM 3295 O O . GLU E 1 42 ? 14.688 -4.382 48.131 1.00 22.32 42 GLU E O 1
ATOM 3301 N N . ALA E 1 43 ? 14.690 -2.147 48.425 1.00 21.67 43 ALA E N 1
ATOM 3302 C CA . ALA E 1 43 ? 16.113 -2.106 48.743 1.00 21.67 43 ALA E CA 1
ATOM 3303 C C . ALA E 1 43 ? 16.442 -3.126 49.829 1.00 21.67 43 ALA E C 1
ATOM 3304 O O . ALA E 1 43 ? 15.671 -3.317 50.765 1.00 21.67 43 ALA E O 1
ATOM 3306 N N . LYS E 1 44 ? 17.591 -3.779 49.687 1.00 23.75 44 LYS E N 1
ATOM 3307 C CA . LYS E 1 44 ? 18.034 -4.789 50.634 1.00 23.75 44 LYS E CA 1
ATOM 3308 C C . LYS E 1 44 ? 18.219 -4.227 52.037 1.00 23.75 44 LYS E C 1
ATOM 3309 O O . LYS E 1 44 ? 18.872 -3.199 52.230 1.00 23.75 44 LYS E O 1
ATOM 3315 N N . GLU E 1 45 ? 17.658 -4.920 53.019 1.00 28.85 45 GLU E N 1
ATOM 3316 C CA . GLU E 1 45 ? 17.766 -4.480 54.390 1.00 28.85 45 GLU E CA 1
ATOM 3317 C C . GLU E 1 45 ? 19.233 -4.380 54.792 1.00 28.85 45 GLU E C 1
ATOM 3318 O O . GLU E 1 45 ? 20.049 -5.241 54.451 1.00 28.85 45 GLU E O 1
ATOM 3324 N N . ASN E 1 46 ? 19.556 -3.306 55.505 1.00 26.25 46 ASN E N 1
ATOM 3325 C CA . ASN E 1 46 ? 20.902 -3.053 56.005 1.00 26.25 46 ASN E CA 1
ATOM 3326 C C . ASN E 1 46 ? 21.974 -2.862 54.930 1.00 26.25 46 ASN E C 1
ATOM 3327 O O . ASN E 1 46 ? 23.167 -2.863 55.239 1.00 26.25 46 ASN E O 1
ATOM 3332 N N . GLU E 1 47 ? 21.565 -2.691 53.675 1.00 18.98 47 GLU E N 1
ATOM 3333 C CA . GLU E 1 47 ? 22.525 -2.470 52.595 1.00 18.98 47 GLU E CA 1
ATOM 3334 C C . GLU E 1 47 ? 22.717 -0.972 52.394 1.00 18.98 47 GLU E C 1
ATOM 3335 O O . GLU E 1 47 ? 21.759 -0.256 52.135 1.00 18.98 47 GLU E O 1
ATOM 3341 N N . PHE E 1 48 ? 23.952 -0.503 52.514 1.00 16.74 48 PHE E N 1
ATOM 3342 C CA . PHE E 1 48 ? 24.233 0.910 52.307 1.00 16.74 48 PHE E CA 1
ATOM 3343 C C . PHE E 1 48 ? 24.112 1.270 50.830 1.00 16.74 48 PHE E C 1
ATOM 3344 O O . PHE E 1 48 ? 24.655 0.581 49.967 1.00 16.74 48 PHE E O 1
ATOM 3352 N N . ASN E 1 49 ? 23.374 2.339 50.552 1.00 15.74 49 ASN E N 1
ATOM 3353 C CA . ASN E 1 49 ? 23.182 2.843 49.199 1.00 15.74 49 ASN E CA 1
ATOM 3354 C C . ASN E 1 49 ? 23.690 4.265 49.183 1.00 15.74 49 ASN E C 1
ATOM 3355 O O . ASN E 1 49 ? 23.182 5.137 49.898 1.00 15.74 49 ASN E O 1
ATOM 3360 N N . VAL E 1 50 ? 24.702 4.490 48.360 1.00 16.39 50 VAL E N 1
ATOM 3361 C CA . VAL E 1 50 ? 25.350 5.779 48.280 1.00 16.39 50 VAL E CA 1
ATOM 3362 C C . VAL E 1 50 ? 25.272 6.407 46.898 1.00 16.39 50 VAL E C 1
ATOM 3363 O O . VAL E 1 50 ? 25.624 5.782 45.900 1.00 16.39 50 VAL E O 1
ATOM 3367 N N . VAL E 1 51 ? 24.809 7.650 46.850 1.00 14.72 51 VAL E N 1
ATOM 3368 C CA . VAL E 1 51 ? 24.718 8.376 45.597 1.00 14.72 51 VAL E CA 1
ATOM 3369 C C . VAL E 1 51 ? 25.783 9.457 45.586 1.00 14.72 51 VAL E C 1
ATOM 3370 O O . VAL E 1 51 ? 25.864 10.275 46.510 1.00 14.72 51 VAL E O 1
ATOM 3374 N N . GLU E 1 52 ? 26.605 9.451 44.544 1.00 17.83 52 GLU E N 1
ATOM 3375 C CA . GLU E 1 52 ? 27.677 10.422 44.402 1.00 17.83 52 GLU E CA 1
ATOM 3376 C C . GLU E 1 52 ? 27.344 11.414 43.298 1.00 17.83 52 GLU E C 1
ATOM 3377 O O . GLU E 1 52 ? 26.838 11.035 42.241 1.00 17.83 52 GLU E O 1
ATOM 3383 N N . VAL E 1 53 ? 27.599 12.690 43.554 1.00 17.27 53 VAL E N 1
ATOM 3384 C CA . VAL E 1 53 ? 27.368 13.707 42.548 1.00 17.27 53 VAL E CA 1
ATOM 3385 C C . VAL E 1 53 ? 28.731 14.135 42.012 1.00 17.27 53 VAL E C 1
ATOM 3386 O O . VAL E 1 53 ? 29.701 14.233 42.762 1.00 17.27 53 VAL E O 1
ATOM 3390 N N . ASN E 1 54 ? 28.808 14.369 40.709 1.00 21.98 54 ASN E N 1
ATOM 3391 C CA . ASN E 1 54 ? 30.056 14.776 40.084 1.00 21.98 54 ASN E CA 1
ATOM 3392 C C . ASN E 1 54 ? 29.788 16.027 39.268 1.00 21.98 54 ASN E C 1
ATOM 3393 O O . ASN E 1 54 ? 28.988 15.989 38.336 1.00 21.98 54 ASN E O 1
ATOM 3398 N N . THR E 1 55 ? 30.461 17.124 39.623 1.00 25.83 55 THR E N 1
ATOM 3399 C CA . THR E 1 55 ? 30.304 18.400 38.933 1.00 25.83 55 THR E CA 1
ATOM 3400 C C . THR E 1 55 ? 31.659 19.001 38.591 1.00 25.83 55 THR E C 1
ATOM 3401 O O . THR E 1 55 ? 32.262 19.716 39.399 1.00 25.83 55 THR E O 1
ATOM 3405 N N . PRO E 1 56 ? 32.151 18.715 37.379 1.00 26.58 56 PRO E N 1
ATOM 3406 C CA . PRO E 1 56 ? 33.434 19.184 36.846 1.00 26.58 56 PRO E CA 1
ATOM 3407 C C . PRO E 1 56 ? 33.646 20.683 37.054 1.00 26.58 56 PRO E C 1
ATOM 3408 O O . PRO E 1 56 ? 34.695 21.111 37.556 1.00 26.58 56 PRO E O 1
ATOM 3412 N N . LYS E 1 57 ? 32.638 21.474 36.682 1.00 32.00 57 LYS E N 1
ATOM 3413 C CA . LYS E 1 57 ? 32.693 22.933 36.794 1.00 32.00 57 LYS E CA 1
ATOM 3414 C C . LYS E 1 57 ? 33.076 23.480 38.168 1.00 32.00 57 LYS E C 1
ATOM 3415 O O . LYS E 1 57 ? 33.752 24.511 38.270 1.00 32.00 57 LYS E O 1
ATOM 3421 N N . ASP E 1 58 ? 32.632 22.814 39.227 1.00 34.70 58 ASP E N 1
ATOM 3422 C CA . ASP E 1 58 ? 32.934 23.286 40.570 1.00 34.70 58 ASP E CA 1
ATOM 3423 C C . ASP E 1 58 ? 33.960 22.427 41.281 1.00 34.70 58 ASP E C 1
ATOM 3424 O O . ASP E 1 58 ? 34.107 22.511 42.507 1.00 34.70 58 ASP E O 1
ATOM 3429 N N . SER E 1 59 ? 34.669 21.612 40.501 1.00 32.95 59 SER E N 1
ATOM 3430 C CA . SER E 1 59 ? 35.705 20.724 41.016 1.00 32.95 59 SER E CA 1
ATOM 3431 C C . SER E 1 59 ? 35.226 19.997 42.264 1.00 32.95 59 SER E C 1
ATOM 3432 O O . SER E 1 59 ? 35.774 20.172 43.358 1.00 32.95 59 SER E O 1
ATOM 3435 N N . VAL E 1 60 ? 34.193 19.181 42.098 1.00 27.72 60 VAL E N 1
ATOM 3436 C CA . VAL E 1 60 ? 33.643 18.427 43.212 1.00 27.72 60 VAL E CA 1
ATOM 3437 C C . VAL E 1 60 ? 33.039 17.081 42.815 1.00 27.72 60 VAL E C 1
ATOM 3438 O O . VAL E 1 60 ? 32.270 16.985 41.854 1.00 27.72 60 VAL E O 1
ATOM 3442 N N . GLN E 1 61 ? 33.421 16.048 43.564 1.00 21.30 61 GLN E N 1
ATOM 3443 C CA . GLN E 1 61 ? 32.928 14.678 43.401 1.00 21.30 61 GLN E CA 1
ATOM 3444 C C . GLN E 1 61 ? 32.744 14.232 44.842 1.00 21.30 61 GLN E C 1
ATOM 3445 O O . GLN E 1 61 ? 33.723 14.025 45.557 1.00 21.30 61 GLN E O 1
ATOM 3451 N N . ILE E 1 62 ? 31.492 14.065 45.265 1.00 14.76 62 ILE E N 1
ATOM 3452 C CA . ILE E 1 62 ? 31.229 13.743 46.663 1.00 14.76 62 ILE E CA 1
ATOM 3453 C C . ILE E 1 62 ? 29.852 13.103 46.840 1.00 14.76 62 ILE E C 1
ATOM 3454 O O . ILE E 1 62 ? 28.938 13.369 46.066 1.00 14.76 62 ILE E O 1
ATOM 3459 N N . PRO E 1 63 ? 29.692 12.233 47.853 1.00 14.04 63 PRO E N 1
ATOM 3460 C CA . PRO E 1 63 ? 28.375 11.616 48.044 1.00 14.04 63 PRO E CA 1
ATOM 3461 C C . PRO E 1 63 ? 27.374 12.657 48.556 1.00 14.04 63 PRO E C 1
ATOM 3462 O O . PRO E 1 63 ? 27.726 13.508 49.380 1.00 14.04 63 PRO E O 1
ATOM 3466 N N . ILE E 1 64 ? 26.144 12.619 48.056 1.00 13.46 64 ILE E N 1
ATOM 3467 C CA . ILE E 1 64 ? 25.135 13.545 48.551 1.00 13.46 64 ILE E CA 1
ATOM 3468 C C . ILE E 1 64 ? 24.008 12.783 49.234 1.00 13.46 64 ILE E C 1
ATOM 3469 O O . ILE E 1 64 ? 23.070 13.374 49.755 1.00 13.46 64 ILE E O 1
ATOM 3474 N N . ALA E 1 65 ? 24.119 11.460 49.244 1.00 12.81 65 ALA E N 1
ATOM 3475 C CA . ALA E 1 65 ? 23.131 10.628 49.914 1.00 12.81 65 ALA E CA 1
ATOM 3476 C C . ALA E 1 65 ? 23.736 9.305 50.356 1.00 12.81 65 ALA E C 1
ATOM 3477 O O . ALA E 1 65 ? 24.442 8.651 49.595 1.00 12.81 65 ALA E O 1
ATOM 3479 N N . VAL E 1 66 ? 23.474 8.943 51.607 1.00 13.13 66 VAL E N 1
ATOM 3480 C CA . VAL E 1 66 ? 23.916 7.675 52.175 1.00 13.13 66 VAL E CA 1
ATOM 3481 C C . VAL E 1 66 ? 22.626 7.165 52.805 1.00 13.13 66 VAL E C 1
ATOM 3482 O O . VAL E 1 66 ? 22.120 7.752 53.759 1.00 13.13 66 VAL E O 1
ATOM 3486 N N . LEU E 1 67 ? 22.077 6.102 52.230 1.00 13.55 67 LEU E N 1
ATOM 3487 C CA . LEU E 1 67 ? 20.817 5.527 52.685 1.00 13.55 67 LEU E CA 1
ATOM 3488 C C . LEU E 1 67 ? 20.987 4.068 53.101 1.00 13.55 67 LEU E C 1
ATOM 3489 O O . LEU E 1 67 ? 21.934 3.411 52.697 1.00 13.55 67 LEU E O 1
ATOM 3494 N N . LYS E 1 68 ? 20.062 3.571 53.915 1.00 16.44 68 LYS E N 1
ATOM 3495 C CA . LYS E 1 68 ? 20.104 2.178 54.353 1.00 16.44 68 LYS E CA 1
ATOM 3496 C C . LYS E 1 68 ? 18.788 1.766 54.980 1.00 16.44 68 LYS E C 1
ATOM 3497 O O . LYS E 1 68 ? 18.335 2.357 55.960 1.00 16.44 68 LYS E O 1
ATOM 3503 N N . ALA E 1 69 ? 18.162 0.754 54.398 1.00 20.14 69 ALA E N 1
ATOM 3504 C CA . ALA E 1 69 ? 16.895 0.279 54.915 1.00 20.14 69 ALA E CA 1
ATOM 3505 C C . ALA E 1 69 ? 17.110 -0.093 56.374 1.00 20.14 69 ALA E C 1
ATOM 3506 O O . ALA E 1 69 ? 18.036 -0.847 56.699 1.00 20.14 69 ALA E O 1
ATOM 3508 N N . GLY E 1 70 ? 16.262 0.439 57.247 1.00 26.36 70 GLY E N 1
ATOM 3509 C CA . GLY E 1 70 ? 16.389 0.153 58.666 1.00 26.36 70 GLY E CA 1
ATOM 3510 C C . GLY E 1 70 ? 17.010 1.296 59.445 1.00 26.36 70 GLY E C 1
ATOM 3511 O O . GLY E 1 70 ? 16.900 1.350 60.677 1.00 26.36 70 GLY E O 1
ATOM 3512 N N . GLU E 1 71 ? 17.669 2.212 58.742 1.00 20.62 71 GLU E N 1
ATOM 3513 C CA . GLU E 1 71 ? 18.288 3.357 59.405 1.00 20.62 71 GLU E CA 1
ATOM 3514 C C . GLU E 1 71 ? 17.911 4.688 58.769 1.00 20.62 71 GLU E C 1
ATOM 3515 O O . GLU E 1 71 ? 17.396 5.585 59.436 1.00 20.62 71 GLU E O 1
ATOM 3521 N N . THR E 1 72 ? 18.165 4.807 57.470 1.00 15.98 72 THR E N 1
ATOM 3522 C CA . THR E 1 72 ? 17.896 6.045 56.757 1.00 15.98 72 THR E CA 1
ATOM 3523 C C . THR E 1 72 ? 17.173 5.772 55.443 1.00 15.98 72 THR E C 1
ATOM 3524 O O . THR E 1 72 ? 17.755 5.244 54.503 1.00 15.98 72 THR E O 1
ATOM 3528 N N . ARG E 1 73 ? 15.903 6.155 55.391 1.00 14.95 73 ARG E N 1
ATOM 3529 C CA . ARG E 1 73 ? 15.060 5.934 54.220 1.00 14.95 73 ARG E CA 1
ATOM 3530 C C . ARG E 1 73 ? 15.187 7.047 53.180 1.00 14.95 73 ARG E C 1
ATOM 3531 O O . ARG E 1 73 ? 14.993 6.814 51.989 1.00 14.95 73 ARG E O 1
ATOM 3539 N N . ALA E 1 74 ? 15.538 8.250 53.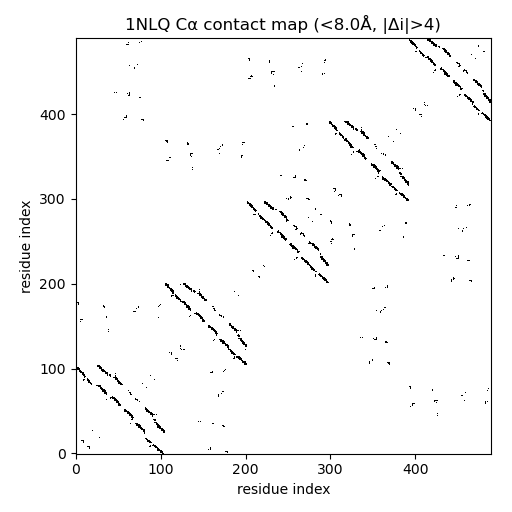627 1.00 14.61 74 ALA E N 1
ATOM 3540 C CA . ALA E 1 74 ? 15.667 9.373 52.710 1.00 14.61 74 ALA E CA 1
ATOM 3541 C C . ALA E 1 74 ? 16.497 10.520 53.264 1.00 14.61 74 ALA E C 1
ATOM 3542 O O . ALA E 1 74 ? 16.684 10.643 54.469 1.00 14.61 74 ALA E O 1
ATOM 3544 N N . VAL E 1 75 ? 17.013 11.341 52.355 1.00 13.01 75 VAL E N 1
ATOM 3545 C CA . VAL E 1 75 ? 17.753 12.537 52.727 1.00 13.01 75 VAL E CA 1
ATOM 3546 C C . VAL E 1 75 ? 17.153 13.661 51.900 1.00 13.01 75 VAL E C 1
ATOM 3547 O O . VAL E 1 75 ? 16.574 13.429 50.834 1.00 13.01 75 VAL E O 1
ATOM 3551 N N . ASN E 1 76 ? 17.266 14.876 52.408 1.00 15.70 76 ASN E N 1
ATOM 3552 C CA . ASN E 1 76 ? 16.736 16.047 51.729 1.00 15.70 76 ASN E CA 1
ATOM 3553 C C . ASN E 1 76 ? 17.882 17.040 51.602 1.00 15.70 76 ASN E C 1
ATOM 3554 O O . ASN E 1 76 ? 17.988 17.990 52.375 1.00 15.70 76 ASN E O 1
ATOM 3559 N N . PRO E 1 77 ? 18.750 16.834 50.607 1.00 16.83 77 PRO E N 1
ATOM 3560 C CA . PRO E 1 77 ? 19.903 17.707 50.378 1.00 16.83 77 PRO E CA 1
ATOM 3561 C C . PRO E 1 77 ? 19.552 19.175 50.194 1.00 16.83 77 PRO E C 1
ATOM 3562 O O . PRO E 1 77 ? 20.149 20.045 50.822 1.00 16.83 77 PRO E O 1
ATOM 3566 N N . ASP E 1 78 ? 18.568 19.436 49.338 1.00 16.41 78 ASP E N 1
ATOM 3567 C CA . ASP E 1 78 ? 18.157 20.797 49.017 1.00 16.41 78 ASP E CA 1
ATOM 3568 C C . ASP E 1 78 ? 19.376 21.566 48.517 1.00 16.41 78 ASP E C 1
ATOM 3569 O O . ASP E 1 78 ? 19.605 22.718 48.882 1.00 16.41 78 ASP E O 1
ATOM 3574 N N . VAL E 1 79 ? 20.164 20.900 47.681 1.00 17.09 79 VAL E N 1
ATOM 3575 C CA . VAL E 1 79 ? 21.349 21.511 47.095 1.00 17.09 79 VAL E CA 1
ATOM 3576 C C . VAL E 1 79 ? 21.059 21.871 45.644 1.00 17.09 79 VAL E C 1
ATOM 3577 O O . VAL E 1 79 ? 20.120 21.353 45.026 1.00 17.09 79 VAL E O 1
ATOM 3581 N N . GLU E 1 80 ? 21.857 22.773 45.098 1.00 17.76 80 GLU E N 1
ATOM 3582 C CA . GLU E 1 80 ? 21.653 23.163 43.726 1.00 17.76 80 GLU E CA 1
ATOM 3583 C C . GLU E 1 80 ? 22.923 23.269 42.921 1.00 17.76 80 GLU E C 1
ATOM 3584 O O . GLU E 1 80 ? 24.008 23.508 43.447 1.00 17.76 80 GLU E O 1
ATOM 3590 N N . PHE E 1 81 ? 22.757 23.045 41.629 1.00 17.62 81 PHE E N 1
ATOM 3591 C CA . PHE E 1 81 ? 23.843 23.096 40.679 1.00 17.62 81 PHE E CA 1
ATOM 3592 C C . PHE E 1 81 ? 23.444 24.125 39.640 1.00 17.62 81 PHE E C 1
ATOM 3593 O O . PHE E 1 81 ? 22.554 23.899 38.812 1.00 17.62 81 PHE E O 1
ATOM 3601 N N . TYR E 1 82 ? 24.104 25.274 39.707 1.00 19.63 82 TYR E N 1
ATOM 3602 C CA . TYR E 1 82 ? 23.804 26.390 38.820 1.00 19.63 82 TYR E CA 1
ATOM 3603 C C . TYR E 1 82 ? 24.649 26.368 37.571 1.00 19.63 82 TYR E C 1
ATOM 3604 O O . TYR E 1 82 ? 25.866 26.268 37.653 1.00 19.63 82 TYR E O 1
ATOM 3613 N N . GLU E 1 83 ? 23.997 26.486 36.417 1.00 22.41 83 GLU E N 1
ATOM 3614 C CA . GLU E 1 83 ? 24.698 26.486 35.133 1.00 22.41 83 GLU E CA 1
ATOM 3615 C C . GLU E 1 83 ? 25.803 25.438 35.132 1.00 22.41 83 GLU E C 1
ATOM 3616 O O . GLU E 1 83 ? 26.972 25.757 34.900 1.00 22.41 83 GLU E O 1
ATOM 3622 N N . SER E 1 84 ? 25.429 24.186 35.386 1.00 24.06 84 SER E N 1
ATOM 3623 C CA . SER E 1 84 ? 26.414 23.112 35.442 1.00 24.06 84 SER E CA 1
ATOM 3624 C C . SER E 1 84 ? 25.946 21.754 34.940 1.00 24.06 84 SER E C 1
ATOM 3625 O O . SER E 1 84 ? 24.776 21.401 35.067 1.00 24.06 84 SER E O 1
ATOM 3628 N N . LYS E 1 85 ? 26.873 20.995 34.361 1.00 30.05 85 LYS E N 1
ATOM 3629 C CA . LYS E 1 85 ? 26.569 19.642 33.915 1.00 30.05 85 LYS E CA 1
ATOM 3630 C C . LYS E 1 85 ? 26.736 18.831 35.191 1.00 30.05 85 LYS E C 1
ATOM 3631 O O . LYS E 1 85 ? 27.656 19.095 35.961 1.00 30.05 85 LYS E O 1
ATOM 3637 N N . VAL E 1 86 ? 25.860 17.861 35.430 1.00 25.16 86 VAL E N 1
ATOM 3638 C CA . VAL E 1 86 ? 25.954 17.080 36.660 1.00 25.16 86 VAL E CA 1
ATOM 3639 C C . VAL E 1 86 ? 25.623 15.609 36.484 1.00 25.16 86 VAL E C 1
ATOM 3640 O O . VAL E 1 86 ? 24.655 15.254 35.818 1.00 25.16 86 VAL E O 1
ATOM 3644 N N . THR E 1 87 ? 26.425 14.748 37.103 1.00 21.06 87 THR E N 1
ATOM 3645 C CA . THR E 1 87 ? 26.190 13.316 37.011 1.00 21.06 87 THR E CA 1
ATOM 3646 C C . THR E 1 87 ? 25.945 12.724 38.393 1.00 21.06 87 THR E C 1
ATOM 3647 O O . THR E 1 87 ? 26.656 13.041 39.347 1.00 21.06 87 THR E O 1
ATOM 3651 N N . PHE E 1 88 ? 24.924 11.879 38.494 1.00 19.05 88 PHE E N 1
ATOM 3652 C CA . PHE E 1 88 ? 24.604 11.221 39.753 1.00 19.05 88 PHE E CA 1
ATOM 3653 C C . PHE E 1 88 ? 24.839 9.745 39.563 1.00 19.05 88 PHE E C 1
ATOM 3654 O O . PHE E 1 88 ? 24.356 9.160 38.596 1.00 19.05 88 PHE E O 1
ATOM 3662 N N . LYS E 1 89 ? 25.577 9.133 40.477 1.00 17.60 89 LYS E N 1
ATOM 3663 C CA . LYS E 1 89 ? 25.830 7.712 40.361 1.00 17.60 89 LYS E CA 1
ATOM 3664 C C . LYS E 1 89 ? 25.651 6.975 41.666 1.00 17.60 89 LYS E C 1
ATOM 3665 O O . LYS E 1 89 ? 25.997 7.472 42.742 1.00 17.60 89 LYS E O 1
ATOM 3671 N N . LEU E 1 90 ? 25.090 5.781 41.555 1.00 17.71 90 LEU E N 1
ATOM 3672 C CA . LEU E 1 90 ? 24.901 4.914 42.696 1.00 17.71 90 LEU E CA 1
ATOM 3673 C C . LEU E 1 90 ? 26.213 4.133 42.745 1.00 17.71 90 LEU E C 1
ATOM 3674 O O . LEU E 1 90 ? 26.407 3.183 41.973 1.00 17.71 90 LEU E O 1
ATOM 3679 N N . ILE E 1 91 ? 27.122 4.566 43.619 1.00 21.00 91 ILE E N 1
ATOM 3680 C CA . ILE E 1 91 ? 28.441 3.935 43.755 1.00 21.00 91 ILE E CA 1
ATOM 3681 C C . ILE E 1 91 ? 28.505 2.797 44.765 1.00 21.00 91 ILE E C 1
ATOM 3682 O O . ILE E 1 91 ? 29.499 2.076 44.838 1.00 21.00 91 ILE E O 1
ATOM 3687 N N . LYS E 1 92 ? 27.455 2.647 45.559 1.00 17.36 92 LYS E N 1
ATOM 3688 C CA . LYS E 1 92 ? 27.376 1.567 46.528 1.00 17.36 92 LYS E CA 1
ATOM 3689 C C . LYS E 1 92 ? 25.913 1.183 46.656 1.00 17.36 92 LYS E C 1
ATOM 3690 O O . LYS E 1 92 ? 25.048 2.052 46.764 1.00 17.36 92 LYS E O 1
ATOM 3696 N N . GLY E 1 93 ? 25.637 -0.115 46.617 1.00 18.68 93 GLY E N 1
ATOM 3697 C CA . GLY E 1 93 ? 24.269 -0.575 46.725 1.00 18.68 93 GLY E CA 1
ATOM 3698 C C . GLY E 1 93 ? 23.658 -0.922 45.379 1.00 18.68 93 GLY E C 1
ATOM 3699 O O . GLY E 1 93 ? 24.190 -0.570 44.321 1.00 18.68 93 GLY E O 1
ATOM 3700 N N . SER E 1 94 ? 22.520 -1.612 45.425 1.00 22.61 94 SER E N 1
ATOM 3701 C CA . SER E 1 94 ? 21.820 -2.024 44.216 1.00 22.61 94 SER E CA 1
ATOM 3702 C C . SER E 1 94 ? 20.540 -1.214 44.013 1.00 22.61 94 SER E C 1
ATOM 3703 O O . SER E 1 94 ? 19.877 -1.343 42.986 1.00 22.61 94 SER E O 1
ATOM 3706 N N . GLY E 1 95 ? 20.200 -0.381 44.995 1.00 18.39 95 GLY E N 1
ATOM 3707 C CA . GLY E 1 95 ? 19.003 0.435 44.898 1.00 18.39 95 GLY E CA 1
ATOM 3708 C C . GLY E 1 95 ? 17.710 -0.356 45.002 1.00 18.39 95 GLY E C 1
ATOM 3709 O O . GLY E 1 95 ? 17.677 -1.412 45.626 1.00 18.39 95 GLY E O 1
ATOM 3710 N N . PRO E 1 96 ? 16.614 0.150 44.409 1.00 16.86 96 PRO E N 1
ATOM 3711 C CA . PRO E 1 96 ? 16.589 1.416 43.670 1.00 16.86 96 PRO E CA 1
ATOM 3712 C C . PRO E 1 96 ? 16.625 2.650 44.558 1.00 16.86 96 PRO E C 1
ATOM 3713 O O . PRO E 1 96 ? 16.223 2.609 45.714 1.00 16.86 96 PRO E O 1
ATOM 3717 N N . VAL E 1 97 ? 17.122 3.741 43.996 1.00 16.75 97 VAL E N 1
ATOM 3718 C CA . VAL E 1 97 ? 17.183 5.012 44.699 1.00 16.75 97 VAL E CA 1
ATOM 3719 C C . VAL E 1 97 ? 16.543 6.043 43.773 1.00 16.75 97 VAL E C 1
ATOM 3720 O O . VAL E 1 97 ? 16.778 6.027 42.560 1.00 16.75 97 VAL E O 1
ATOM 3724 N N . TYR E 1 98 ? 15.724 6.930 44.335 1.00 14.31 98 TYR E N 1
ATOM 3725 C CA . TYR E 1 98 ? 15.055 7.954 43.532 1.00 14.31 98 TYR E CA 1
ATOM 3726 C C . TYR E 1 98 ? 15.568 9.352 43.850 1.00 14.31 98 TYR E C 1
ATOM 3727 O O . TYR E 1 98 ? 15.693 9.726 45.016 1.00 14.31 98 TYR E O 1
ATOM 3736 N N . ILE E 1 99 ? 15.885 10.115 42.810 1.00 15.12 99 ILE E N 1
ATOM 3737 C CA . ILE E 1 99 ? 16.360 11.483 42.986 1.00 15.12 99 ILE E CA 1
ATOM 3738 C C . ILE E 1 99 ? 15.257 12.417 42.516 1.00 15.12 99 ILE E C 1
ATOM 3739 O O . ILE E 1 99 ? 14.780 12.297 41.388 1.00 15.12 99 ILE E O 1
ATOM 3744 N N . HIS E 1 100 ? 14.849 13.330 43.392 1.00 13.95 100 HIS E N 1
ATOM 3745 C CA . HIS E 1 100 ? 13.783 14.274 43.085 1.00 13.95 100 HIS E CA 1
ATOM 3746 C C . HIS E 1 100 ? 14.235 15.720 43.186 1.00 13.95 100 HIS E C 1
ATOM 3747 O O . HIS E 1 100 ? 14.965 16.085 44.095 1.00 13.95 100 HIS E O 1
ATOM 3754 N N . GLY E 1 101 ? 13.758 16.545 42.261 1.00 17.34 101 GLY E N 1
ATOM 3755 C CA . GLY E 1 101 ? 14.098 17.953 42.266 1.00 17.34 101 GLY E CA 1
ATOM 3756 C C . GLY E 1 101 ? 13.378 18.635 41.126 1.00 17.34 101 GLY E C 1
ATOM 3757 O O . GLY E 1 101 ? 12.294 18.203 40.728 1.00 17.34 101 GLY E O 1
ATOM 3758 N N . HIS E 1 102 ? 13.983 19.688 40.592 1.00 20.79 102 HIS E N 1
ATOM 3759 C CA . HIS E 1 102 ? 13.406 20.427 39.477 1.00 20.79 102 HIS E CA 1
ATOM 3760 C C . HIS E 1 102 ? 14.455 21.346 38.873 1.00 20.79 102 HIS E C 1
ATOM 3761 O O . HIS E 1 102 ? 15.456 21.662 39.515 1.00 20.79 102 HIS E O 1
ATOM 3768 N N . ASN E 1 103 ? 14.209 21.757 37.630 1.00 24.91 103 ASN E N 1
ATOM 3769 C CA . ASN E 1 103 ? 15.076 22.680 36.898 1.00 24.91 103 ASN E CA 1
ATOM 3770 C C . ASN E 1 103 ? 14.316 23.990 36.870 1.00 24.91 103 ASN E C 1
ATOM 3771 O O . ASN E 1 103 ? 13.097 23.991 36.699 1.00 24.91 103 ASN E O 1
ATOM 3776 N N . ILE E 1 104 ? 15.030 25.096 37.029 1.00 38.17 104 ILE E N 1
ATOM 3777 C CA . ILE E 1 104 ? 14.409 26.406 37.014 1.00 38.17 104 ILE E CA 1
ATOM 3778 C C . ILE E 1 104 ? 15.435 27.407 36.499 1.00 38.17 104 ILE E C 1
ATOM 3779 O O . ILE E 1 104 ? 16.582 27.438 36.964 1.00 38.17 104 ILE E O 1
ATOM 3784 N N . LYS E 1 105 ? 15.036 28.202 35.511 1.00 41.80 105 LYS E N 1
ATOM 3785 C CA . LYS E 1 105 ? 15.953 29.171 34.945 1.00 41.80 105 LYS E CA 1
ATOM 3786 C C . LYS E 1 105 ? 15.722 30.578 35.449 1.00 41.80 105 LYS E C 1
ATOM 3787 O O . LYS E 1 105 ? 14.649 30.843 36.042 1.00 41.80 105 LYS E O 1
#

Nearest PDB structures (foldseek):
  1nlq-assembly1_B  TM=1.010E+00  e=2.910E-22  Drosophila melanogaster
  1nlq-assembly1_E  TM=9.984E-01  e=2.582E-20  Drosophila melanogaster
  1nlq-assembly1_D  TM=9.961E-01  e=3.733E-20  Drosophila melanogaster
  1nlq-assembly1_A  TM=9.910E-01  e=1.200E-19  Drosophila melanogaster
  1nlq-assembly1_C  TM=9.944E-01  e=2.218E-19  Drosophila melanogaster

Organism: Drosophila melanogaster (NCBI:txid7227)